Protein AF-A0A409VWB7-F1 (afdb_monomer)

Mean predicted aligned error: 15.98 Å

Structure (mmCIF, N/CA/C/O backbone):
data_AF-A0A409VWB7-F1
#
_entry.id   AF-A0A409VWB7-F1
#
loop_
_atom_site.group_PDB
_atom_site.id
_atom_site.type_symbol
_atom_site.label_atom_id
_atom_site.label_alt_id
_atom_site.label_comp_id
_atom_site.label_asym_id
_atom_site.label_entity_id
_atom_site.label_seq_id
_atom_site.pdbx_PDB_ins_code
_atom_site.Cartn_x
_atom_site.Cartn_y
_atom_site.Cartn_z
_atom_site.occupancy
_atom_site.B_iso_or_equiv
_atom_site.auth_seq_id
_atom_site.auth_comp_id
_atom_site.auth_asym_id
_atom_site.auth_atom_id
_atom_site.pdbx_PDB_model_num
ATOM 1 N N . LEU A 1 1 ? -17.619 18.982 18.594 1.00 42.88 1 LEU A N 1
ATOM 2 C CA . LEU A 1 1 ? -16.181 19.105 18.941 1.00 42.88 1 LEU A CA 1
ATOM 3 C C . LEU A 1 1 ? -15.445 20.158 18.099 1.00 42.88 1 LEU A C 1
ATOM 5 O O . LEU A 1 1 ? -14.225 20.180 18.104 1.00 42.88 1 LEU A O 1
ATOM 9 N N . ILE A 1 2 ? -16.165 21.092 17.467 1.00 42.34 2 ILE A N 1
ATOM 10 C CA . ILE A 1 2 ? -15.649 22.401 17.050 1.00 42.34 2 ILE A CA 1
ATOM 11 C C . ILE A 1 2 ? -16.772 23.374 17.422 1.00 42.34 2 ILE A C 1
ATOM 13 O O . ILE A 1 2 ? -17.895 23.191 16.963 1.00 42.34 2 ILE A O 1
ATOM 17 N N . GLY A 1 3 ? -16.522 24.262 18.383 1.00 48.25 3 GLY A N 1
ATOM 18 C CA . GLY A 1 3 ? -17.486 25.268 18.835 1.00 48.25 3 GLY A CA 1
ATOM 19 C C . GLY A 1 3 ? -17.348 26.555 18.028 1.00 48.25 3 GLY A C 1
ATOM 20 O O . GLY A 1 3 ? -16.260 26.852 17.533 1.00 48.25 3 GLY A O 1
ATOM 21 N N . ASP A 1 4 ? -18.443 27.305 17.919 1.00 45.34 4 ASP A N 1
ATOM 22 C CA . ASP A 1 4 ? -18.491 28.586 17.216 1.00 45.34 4 ASP A CA 1
ATOM 23 C C . ASP A 1 4 ? -17.515 29.601 17.830 1.00 45.34 4 ASP A C 1
ATOM 25 O O . ASP A 1 4 ? -17.552 29.905 19.027 1.00 45.34 4 ASP A O 1
ATOM 29 N N . LEU A 1 5 ? -16.621 30.126 16.988 1.00 44.53 5 LEU A N 1
ATOM 30 C CA . LEU A 1 5 ? -15.663 31.177 17.323 1.00 44.53 5 LEU A CA 1
ATOM 31 C C . LEU A 1 5 ? -16.412 32.501 17.538 1.00 44.53 5 LEU A C 1
ATOM 33 O O . LEU A 1 5 ? -16.657 33.260 16.606 1.00 44.53 5 LEU A O 1
ATOM 37 N N . SER A 1 6 ? -16.763 32.801 18.786 1.00 55.41 6 SER A N 1
ATOM 38 C CA . SER A 1 6 ? -17.512 33.997 19.200 1.00 55.41 6 SER A CA 1
ATOM 39 C C . SER A 1 6 ? -16.676 35.287 19.264 1.00 55.41 6 SER A C 1
ATOM 41 O O . SER A 1 6 ? -16.900 36.152 20.113 1.00 55.41 6 SER A O 1
ATOM 43 N N . ARG A 1 7 ? -15.719 35.470 18.347 1.00 52.56 7 ARG A N 1
ATOM 44 C CA . ARG A 1 7 ? -15.012 36.750 18.205 1.00 52.56 7 ARG A CA 1
ATOM 45 C C . ARG A 1 7 ? -14.616 36.998 16.746 1.00 52.56 7 ARG A C 1
ATOM 47 O O . ARG A 1 7 ? -13.807 36.230 16.226 1.00 52.56 7 ARG A O 1
ATOM 54 N N . PRO A 1 8 ? -15.129 38.051 16.079 1.00 58.62 8 PRO A N 1
ATOM 55 C CA . PRO A 1 8 ? -14.568 38.468 14.801 1.00 58.62 8 PRO A CA 1
ATOM 56 C C . PRO A 1 8 ? -13.093 38.826 15.018 1.00 58.62 8 PRO A C 1
ATOM 58 O O . PRO A 1 8 ? -12.749 39.553 15.955 1.00 58.62 8 PRO A O 1
ATOM 61 N N . LEU A 1 9 ? -12.216 38.249 14.196 1.00 55.88 9 LEU A N 1
ATOM 62 C CA . LEU A 1 9 ? -10.789 38.556 14.211 1.00 55.88 9 LEU A CA 1
ATOM 63 C C . LEU A 1 9 ? -10.603 40.058 13.950 1.00 55.88 9 LEU A C 1
ATOM 65 O O . LEU A 1 9 ? -11.248 40.627 13.071 1.00 55.88 9 LEU A O 1
ATOM 69 N N . SER A 1 10 ? -9.741 40.695 14.743 1.00 60.44 10 SER A N 1
ATOM 70 C CA . SER A 1 10 ? -9.410 42.115 14.603 1.00 60.44 10 SER A CA 1
ATOM 71 C C . SER A 1 10 ? -8.888 42.399 13.189 1.00 60.44 10 SER A C 1
ATOM 73 O O . SER A 1 10 ? -8.020 41.675 12.704 1.00 60.44 10 SER A O 1
ATOM 75 N N . ALA A 1 11 ? -9.390 43.453 12.539 1.00 64.38 11 ALA A N 1
ATOM 76 C CA . ALA A 1 11 ? -9.053 43.821 11.156 1.00 64.38 11 ALA A CA 1
ATOM 77 C C . ALA A 1 11 ? -7.608 44.331 10.968 1.00 64.38 11 ALA A C 1
ATOM 79 O O . ALA A 1 11 ? -7.218 44.704 9.863 1.00 64.38 11 ALA A O 1
ATOM 80 N N . THR A 1 12 ? -6.800 44.342 12.027 1.00 59.97 12 THR A N 1
ATOM 81 C CA . THR A 1 12 ? -5.436 44.865 12.000 1.00 59.97 12 THR A CA 1
ATOM 82 C C . THR A 1 12 ? -4.452 43.713 12.147 1.00 59.97 12 THR A C 1
ATOM 84 O O . THR A 1 12 ? -4.091 43.312 13.255 1.00 59.97 12 THR A O 1
ATOM 87 N N . LEU A 1 13 ? -4.033 43.156 11.010 1.00 59.31 13 LEU A N 1
ATOM 88 C CA . LEU A 1 13 ? -2.881 42.261 10.958 1.00 59.31 13 LEU A CA 1
ATOM 89 C C . LEU A 1 13 ? -1.628 43.052 11.375 1.00 59.31 13 LEU A C 1
ATOM 91 O O . LEU A 1 13 ? -1.425 44.160 10.871 1.00 59.31 13 LEU A O 1
ATOM 95 N N . PRO A 1 14 ? -0.780 42.523 12.274 1.00 74.06 14 PRO A N 1
ATOM 96 C CA . PRO A 1 14 ? 0.529 43.115 12.509 1.00 74.06 14 PRO A CA 1
ATOM 97 C C . PRO A 1 14 ? 1.339 43.090 11.200 1.00 74.06 14 PRO A C 1
ATOM 99 O O . PRO A 1 14 ? 1.203 42.141 10.421 1.00 74.06 14 PRO A O 1
ATOM 102 N N . PRO A 1 15 ? 2.172 44.112 10.931 1.00 71.69 15 PRO A N 1
ATOM 103 C CA . PRO A 1 15 ? 3.009 44.134 9.740 1.00 71.69 15 PRO A CA 1
ATOM 104 C C . PRO A 1 15 ? 3.912 42.898 9.709 1.00 71.69 15 PRO A C 1
ATOM 106 O O . PRO A 1 15 ? 4.532 42.536 10.712 1.00 71.69 15 PRO A O 1
ATOM 109 N N . SER A 1 16 ? 3.962 42.246 8.547 1.00 63.16 16 SER A N 1
ATOM 110 C CA . SER A 1 16 ? 4.798 41.074 8.305 1.00 63.16 16 SER A CA 1
ATOM 111 C C . SER A 1 16 ? 6.259 41.364 8.668 1.00 63.16 16 SER A C 1
ATOM 113 O O . SER A 1 16 ? 6.770 42.429 8.309 1.00 63.16 16 SER A O 1
ATOM 115 N N . PRO A 1 17 ? 6.964 40.435 9.337 1.00 68.00 17 PRO A N 1
ATOM 116 C CA . PRO A 1 17 ? 8.392 40.589 9.558 1.00 68.00 17 PRO A CA 1
ATOM 117 C C . PRO A 1 17 ? 9.125 40.651 8.204 1.00 68.00 17 PRO A C 1
ATOM 119 O O . PRO A 1 17 ? 8.713 39.981 7.251 1.00 68.00 17 PRO A O 1
ATOM 122 N N . PRO A 1 18 ? 10.204 41.446 8.088 1.00 67.12 18 PRO A N 1
ATOM 123 C CA . PRO A 1 18 ? 10.960 41.549 6.849 1.00 67.12 18 PRO A CA 1
ATOM 124 C C . PRO A 1 18 ? 11.524 40.185 6.440 1.00 67.12 18 PRO A C 1
ATOM 126 O O . PRO A 1 18 ? 11.982 39.401 7.276 1.00 67.12 18 PRO A O 1
ATOM 129 N N . ALA A 1 19 ? 11.496 39.922 5.130 1.00 46.34 19 ALA A N 1
ATOM 130 C CA . ALA A 1 19 ? 12.025 38.714 4.512 1.00 46.34 19 ALA A CA 1
ATOM 131 C C . ALA A 1 19 ? 13.486 38.494 4.936 1.00 46.34 19 ALA A C 1
ATOM 133 O O . ALA A 1 19 ? 14.406 39.173 4.473 1.00 46.34 19 ALA A O 1
ATOM 134 N N . SER A 1 20 ? 13.692 37.545 5.847 1.00 51.78 20 SER A N 1
ATOM 135 C CA . SER A 1 20 ? 15.022 37.158 6.295 1.00 51.78 20 SER A CA 1
ATOM 136 C C . SER A 1 20 ? 15.704 36.388 5.170 1.00 51.78 20 SER A C 1
ATOM 138 O O . SER A 1 20 ? 15.303 35.286 4.802 1.00 51.78 20 SER A O 1
ATOM 140 N N . ARG A 1 21 ? 16.723 37.029 4.596 1.00 48.31 21 ARG A N 1
ATOM 141 C CA . ARG A 1 21 ? 17.622 36.491 3.576 1.00 48.31 21 ARG A CA 1
ATOM 142 C C . ARG A 1 21 ? 18.253 35.188 4.069 1.00 48.31 21 ARG A C 1
ATOM 144 O O . ARG A 1 21 ? 18.980 35.178 5.059 1.00 48.31 21 ARG A O 1
ATOM 151 N N . SER A 1 22 ? 18.025 34.098 3.34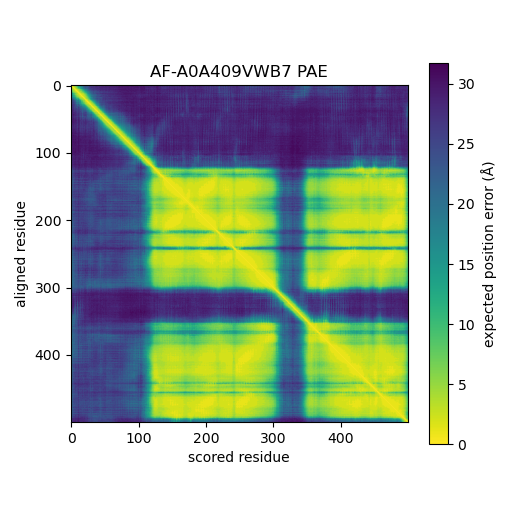8 1.00 43.22 22 SER A N 1
ATOM 152 C CA . SER A 1 22 ? 18.707 32.820 3.544 1.00 43.22 22 SER A CA 1
ATOM 153 C C . SER A 1 22 ? 20.096 32.858 2.902 1.00 43.22 22 SER A C 1
ATOM 155 O O . SER A 1 22 ? 20.325 32.313 1.827 1.00 43.22 22 SER A O 1
ATOM 157 N N . SER A 1 23 ? 21.035 33.518 3.572 1.00 53.53 23 SER A N 1
ATOM 158 C CA . SER A 1 2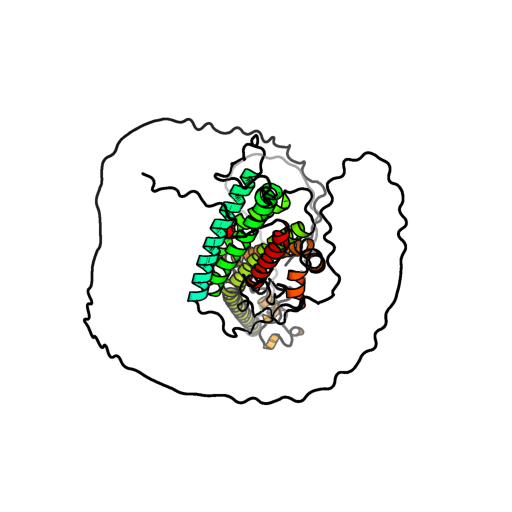3 ? 22.469 33.316 3.362 1.00 53.53 23 SER A CA 1
ATOM 159 C C . SER A 1 23 ? 23.130 33.231 4.733 1.00 53.53 23 SER A C 1
ATOM 161 O O . SER A 1 23 ? 23.634 34.227 5.248 1.00 53.53 23 SER A O 1
ATOM 163 N N . SER A 1 24 ? 23.068 32.047 5.346 1.00 38.28 24 SER A N 1
ATOM 164 C CA . SER A 1 24 ? 23.846 31.736 6.545 1.00 38.28 24 SER A CA 1
ATOM 165 C C . SER A 1 24 ? 24.977 30.771 6.165 1.00 38.28 24 SER A C 1
ATOM 167 O O . SER A 1 24 ? 24.704 29.758 5.512 1.00 38.28 24 SER A O 1
ATOM 169 N N . PRO A 1 25 ? 26.240 31.096 6.491 1.00 51.75 25 PRO A N 1
ATOM 170 C CA . PRO A 1 25 ? 27.410 30.358 6.040 1.00 51.75 25 PRO A CA 1
ATOM 171 C C . PRO A 1 25 ? 27.645 29.089 6.869 1.00 51.75 25 PRO A C 1
ATOM 173 O O . PRO A 1 25 ? 27.463 29.054 8.084 1.00 51.75 25 PRO A O 1
ATOM 176 N N . VAL A 1 26 ? 28.090 28.044 6.176 1.00 46.78 26 VAL A N 1
ATOM 177 C CA . VAL A 1 26 ? 28.513 26.752 6.728 1.00 46.78 26 VAL A CA 1
ATOM 178 C C . VAL A 1 26 ? 29.761 26.931 7.618 1.00 46.78 26 VAL A C 1
ATOM 180 O O . VAL A 1 26 ? 30.714 27.578 7.178 1.00 46.78 26 VAL A O 1
ATOM 183 N N . PRO A 1 27 ? 29.825 26.339 8.828 1.00 50.25 27 PRO A N 1
ATOM 184 C CA . PRO A 1 27 ? 31.048 26.322 9.627 1.00 50.25 27 PRO A CA 1
ATOM 185 C C . PRO A 1 27 ? 32.114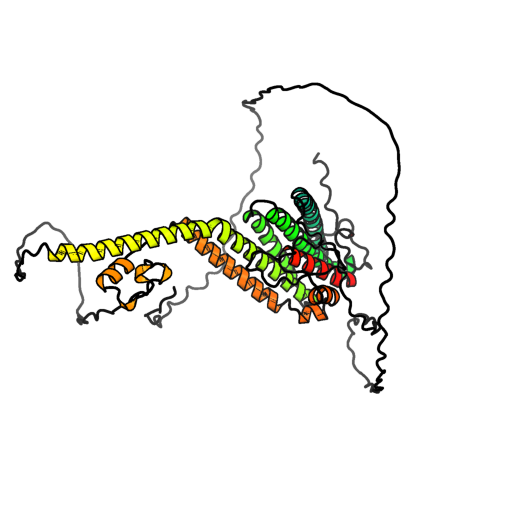 25.395 9.006 1.00 50.25 27 PRO A C 1
ATOM 187 O O . PRO A 1 27 ? 31.790 24.282 8.581 1.00 50.25 27 PRO A O 1
ATOM 190 N N . PRO A 1 28 ? 33.399 25.792 8.976 1.00 47.19 28 PRO A N 1
ATOM 191 C CA . PRO A 1 28 ? 34.462 24.993 8.380 1.00 47.19 28 PRO A CA 1
ATOM 192 C C . PRO A 1 28 ? 34.937 23.900 9.349 1.00 47.19 28 PRO A C 1
ATOM 194 O O . PRO A 1 28 ? 35.572 24.187 10.362 1.00 47.19 28 PRO A O 1
ATOM 197 N N . ILE A 1 29 ? 34.707 22.630 9.012 1.00 46.12 29 ILE A N 1
ATOM 198 C CA . ILE A 1 29 ? 35.334 21.498 9.710 1.00 46.12 29 ILE A CA 1
ATOM 199 C C . ILE A 1 29 ? 36.701 21.241 9.067 1.00 46.12 29 ILE A C 1
ATOM 201 O O . ILE A 1 29 ? 36.823 20.610 8.015 1.00 46.12 29 ILE A O 1
ATOM 205 N N . LYS A 1 30 ? 37.747 21.787 9.698 1.00 53.97 30 LYS A N 1
ATOM 206 C CA . LYS A 1 30 ? 39.148 21.493 9.383 1.00 53.97 30 LYS A CA 1
ATOM 207 C C . LYS A 1 30 ? 39.521 20.099 9.893 1.00 53.97 30 LYS A C 1
ATOM 209 O O . LYS A 1 30 ? 39.340 19.779 11.063 1.00 53.97 30 LYS A O 1
ATOM 214 N N . ARG A 1 31 ? 40.110 19.315 8.990 1.00 48.69 31 ARG A N 1
ATOM 215 C CA . ARG A 1 31 ? 40.858 18.081 9.258 1.00 48.69 31 ARG A CA 1
ATOM 216 C C . ARG A 1 31 ? 42.035 18.377 10.194 1.00 48.69 31 ARG A C 1
ATOM 218 O O . ARG A 1 31 ? 42.751 19.354 9.969 1.00 48.69 31 ARG A O 1
ATOM 225 N N . LYS A 1 32 ? 42.303 17.485 11.148 1.00 44.94 32 LYS A N 1
ATOM 226 C CA . LYS A 1 32 ? 43.650 17.284 11.692 1.00 44.94 32 LYS A CA 1
ATOM 227 C C . LYS A 1 32 ? 43.930 15.784 11.768 1.00 44.94 32 LYS A C 1
ATOM 229 O O . LYS A 1 32 ? 43.101 15.028 12.263 1.00 44.94 32 LYS A O 1
ATOM 234 N N . LEU A 1 33 ? 45.053 15.414 11.161 1.00 45.78 33 LEU A N 1
ATOM 235 C CA . LEU A 1 33 ? 45.653 14.087 11.118 1.00 45.78 33 LEU A CA 1
ATOM 236 C C . LEU A 1 33 ? 46.139 13.621 12.502 1.00 45.78 33 LEU A C 1
ATOM 238 O O . LEU A 1 33 ? 46.451 14.447 13.359 1.00 45.78 33 LEU A O 1
ATOM 242 N N . ASP A 1 34 ? 46.265 12.294 12.579 1.00 38.66 34 ASP A N 1
ATOM 243 C CA . ASP A 1 34 ? 47.184 11.449 13.352 1.00 38.66 34 ASP A CA 1
ATOM 244 C C . ASP A 1 34 ? 47.203 11.521 14.882 1.00 38.66 34 ASP A C 1
ATOM 246 O O . ASP A 1 34 ? 47.664 12.485 15.490 1.00 38.66 34 ASP A O 1
ATOM 250 N N . SER A 1 35 ? 46.877 10.382 15.504 1.00 36.56 35 SER A N 1
ATOM 251 C CA . SER A 1 35 ? 47.819 9.705 16.404 1.00 36.56 35 SER A CA 1
ATOM 252 C C . SER A 1 35 ? 47.459 8.229 16.585 1.00 36.56 35 SER A C 1
ATOM 254 O O . SER A 1 35 ? 46.381 7.869 17.051 1.00 36.56 35 SER A O 1
ATOM 256 N N . VAL A 1 36 ? 48.418 7.399 16.184 1.00 45.44 36 VAL A N 1
ATOM 257 C CA . VAL A 1 36 ? 48.627 5.995 16.549 1.00 45.44 36 VAL A CA 1
ATOM 258 C C . VAL A 1 36 ? 48.648 5.854 18.072 1.00 45.44 36 VAL A C 1
ATOM 260 O O . VAL A 1 36 ? 49.357 6.632 18.705 1.00 45.44 36 VAL A O 1
ATOM 263 N N . SER A 1 37 ? 47.932 4.870 18.635 1.00 37.38 37 SER A N 1
ATOM 264 C CA . SER A 1 37 ? 48.297 4.099 19.847 1.00 37.38 37 SER A CA 1
ATOM 265 C C . SER A 1 37 ? 47.221 3.046 20.176 1.00 37.38 37 SER A C 1
ATOM 267 O O . SER A 1 37 ? 46.175 3.367 20.730 1.00 37.38 37 SER A O 1
ATOM 269 N N . ASP A 1 38 ? 47.507 1.795 19.823 1.00 38.66 38 ASP A N 1
ATOM 270 C CA . ASP A 1 38 ? 47.114 0.568 20.548 1.00 38.66 38 ASP A CA 1
ATOM 271 C C . ASP A 1 38 ? 48.332 0.263 21.463 1.00 38.66 38 ASP A C 1
ATOM 273 O O . ASP A 1 38 ? 49.443 0.545 20.992 1.00 38.66 38 ASP A O 1
ATOM 277 N N . PRO A 1 39 ? 48.240 -0.223 22.725 1.00 54.28 39 PRO A N 1
ATOM 278 C CA . PRO A 1 39 ? 47.383 -1.327 23.174 1.00 54.28 39 PRO A CA 1
ATOM 279 C C . PRO A 1 39 ? 46.718 -1.135 24.559 1.00 54.28 39 PRO A C 1
ATOM 281 O O . PRO A 1 39 ? 47.219 -0.407 25.405 1.00 54.28 39 PRO A O 1
ATOM 284 N N . ASP A 1 40 ? 45.609 -1.835 24.824 1.00 34.59 40 ASP A N 1
ATOM 285 C CA . ASP A 1 40 ? 45.525 -2.755 25.978 1.00 34.59 40 ASP A CA 1
ATOM 286 C C . ASP A 1 40 ? 44.148 -3.423 26.107 1.00 34.59 40 ASP A C 1
ATOM 288 O O . ASP A 1 40 ? 43.112 -2.815 26.387 1.00 34.59 40 ASP A O 1
ATOM 292 N N . ALA A 1 41 ? 44.165 -4.745 25.941 1.00 46.94 41 ALA A N 1
ATOM 293 C CA . ALA A 1 41 ? 43.029 -5.631 26.113 1.00 46.94 41 ALA A CA 1
ATOM 294 C C . ALA A 1 41 ? 42.827 -5.980 27.598 1.00 46.94 41 ALA A C 1
ATOM 296 O O . ALA A 1 41 ? 43.533 -6.821 28.161 1.00 46.94 41 ALA A O 1
ATOM 297 N N . VAL A 1 42 ? 41.787 -5.415 28.220 1.00 45.59 42 VAL A N 1
ATOM 298 C CA . VAL A 1 42 ? 41.323 -5.815 29.559 1.00 45.59 42 VAL A CA 1
ATOM 299 C C . VAL A 1 42 ? 40.021 -6.622 29.475 1.00 45.59 42 VAL A C 1
ATOM 301 O O . VAL A 1 42 ? 38.913 -6.110 29.407 1.00 45.59 42 VAL A O 1
ATOM 304 N N . LYS A 1 43 ? 40.230 -7.941 29.465 1.00 49.31 43 LYS A N 1
ATOM 305 C CA . LYS A 1 43 ? 39.530 -9.033 30.171 1.00 49.31 43 LYS A CA 1
ATOM 306 C C . LYS A 1 43 ? 38.139 -8.781 30.817 1.00 49.31 43 LYS A C 1
ATOM 308 O O . LYS A 1 43 ? 38.059 -8.108 31.840 1.00 49.31 43 LYS A O 1
ATOM 313 N N . ARG A 1 44 ? 37.166 -9.620 30.388 1.00 47.09 44 ARG A N 1
ATOM 314 C CA . ARG A 1 44 ? 36.192 -10.488 31.142 1.00 47.09 44 ARG A CA 1
ATOM 315 C C . ARG A 1 44 ? 34.715 -10.312 30.709 1.00 47.09 44 ARG A C 1
ATOM 317 O O . ARG A 1 44 ? 34.349 -9.212 30.326 1.00 47.09 44 ARG A O 1
ATOM 324 N N . PRO A 1 45 ? 33.822 -11.309 30.921 1.00 49.34 45 PRO A N 1
ATOM 325 C CA . PRO A 1 45 ? 34.017 -12.762 30.936 1.00 49.34 45 PRO A CA 1
ATOM 326 C C . PRO A 1 45 ? 32.998 -13.536 30.064 1.00 49.34 45 PRO A C 1
ATOM 328 O O . PRO A 1 45 ? 31.876 -13.114 29.808 1.00 49.34 45 PRO A O 1
ATOM 331 N N . ARG A 1 46 ? 33.427 -14.737 29.671 1.00 44.59 46 ARG A N 1
ATOM 332 C CA . ARG A 1 46 ? 32.662 -15.816 29.033 1.00 44.59 46 ARG A CA 1
ATOM 333 C C . ARG A 1 46 ? 31.856 -16.560 30.108 1.00 44.59 46 ARG A C 1
ATOM 335 O O . ARG A 1 46 ? 32.454 -16.975 31.098 1.00 44.59 46 ARG A O 1
ATOM 342 N N . THR A 1 47 ? 30.569 -16.812 29.890 1.00 39.50 47 THR A N 1
ATOM 343 C CA . THR A 1 47 ? 29.812 -17.847 30.614 1.00 39.50 47 THR A CA 1
ATOM 344 C C . THR A 1 47 ? 29.321 -18.895 29.616 1.00 39.50 47 THR A C 1
ATOM 346 O O . THR A 1 47 ? 28.443 -18.643 28.800 1.00 39.50 47 THR A O 1
ATOM 349 N N . ASN A 1 48 ? 29.937 -20.077 29.684 1.00 34.97 48 ASN A N 1
ATOM 350 C CA . ASN A 1 48 ? 29.394 -21.337 29.180 1.00 34.97 48 ASN A CA 1
ATOM 351 C C . ASN A 1 48 ? 28.939 -22.163 30.389 1.00 34.97 48 ASN A C 1
ATOM 353 O O . ASN A 1 48 ? 29.676 -22.253 31.368 1.00 34.97 48 ASN A O 1
ATOM 357 N N . SER A 1 49 ? 27.782 -22.810 30.279 1.00 36.00 49 SER A N 1
ATOM 358 C CA . SER A 1 49 ? 27.404 -24.070 30.950 1.00 36.00 49 SER A CA 1
ATOM 359 C C . SER A 1 49 ? 26.208 -24.615 30.151 1.00 36.00 49 SER A C 1
ATOM 361 O O . SER A 1 49 ? 25.160 -23.982 30.148 1.00 36.00 49 SER A O 1
ATOM 363 N N . THR A 1 50 ? 26.369 -25.509 29.169 1.00 35.72 50 THR A N 1
ATOM 364 C CA . THR A 1 50 ? 26.406 -26.988 29.265 1.00 35.72 50 THR A CA 1
ATOM 365 C C . THR A 1 50 ? 25.470 -27.588 30.313 1.00 35.72 50 THR A C 1
ATOM 367 O O . THR A 1 50 ? 25.775 -27.557 31.502 1.00 35.72 50 THR A O 1
ATOM 370 N N . ALA A 1 51 ? 24.396 -28.217 29.836 1.00 40.91 51 ALA A N 1
ATOM 371 C CA . ALA A 1 51 ? 23.823 -29.410 30.442 1.00 40.91 51 ALA A CA 1
ATOM 372 C C . ALA A 1 51 ? 23.373 -30.357 29.320 1.00 40.91 51 ALA A C 1
ATOM 374 O O . ALA A 1 51 ? 22.605 -29.985 28.431 1.00 40.91 51 ALA A O 1
ATOM 375 N N . ASP A 1 52 ? 23.949 -31.550 29.370 1.00 34.84 52 ASP A N 1
ATOM 376 C CA . ASP A 1 52 ? 23.748 -32.699 28.506 1.00 34.84 52 ASP A CA 1
ATOM 377 C C . ASP A 1 52 ? 22.323 -33.257 28.581 1.00 34.84 52 ASP A C 1
ATOM 379 O O . ASP A 1 52 ? 21.771 -33.430 29.665 1.00 34.84 52 ASP A O 1
ATOM 383 N N . HIS A 1 53 ? 21.782 -33.681 27.439 1.00 33.09 53 HIS A N 1
ATOM 384 C CA . HIS A 1 53 ? 20.966 -34.892 27.408 1.00 33.09 53 HIS A CA 1
ATOM 385 C C . HIS A 1 53 ? 21.127 -35.606 26.066 1.00 33.09 53 HIS A C 1
ATOM 387 O O . HIS A 1 53 ? 20.455 -35.326 25.076 1.00 33.09 53 HIS A O 1
ATOM 393 N N . ALA A 1 54 ? 22.053 -36.562 26.063 1.00 32.88 54 ALA A N 1
ATOM 394 C CA . ALA A 1 54 ? 22.073 -37.658 25.117 1.00 32.88 54 ALA A CA 1
ATOM 395 C C . ALA A 1 54 ? 20.990 -38.674 25.512 1.00 32.88 54 ALA A C 1
ATOM 397 O O . ALA A 1 54 ? 21.006 -39.192 26.627 1.00 32.88 54 ALA A O 1
ATOM 398 N N . TYR A 1 55 ? 20.094 -38.992 24.578 1.00 39.69 55 TYR A N 1
ATOM 399 C CA . TYR A 1 55 ? 19.443 -40.296 24.525 1.00 39.69 55 TYR A CA 1
ATOM 400 C C . TYR A 1 55 ? 19.712 -40.934 23.167 1.00 39.69 55 TYR A C 1
ATOM 402 O O . TYR A 1 55 ? 19.508 -40.362 22.097 1.00 39.69 55 TYR A O 1
ATOM 410 N N . THR A 1 56 ? 20.239 -42.139 23.268 1.00 36.41 56 THR A N 1
ATOM 411 C CA . THR A 1 56 ? 20.664 -43.057 22.228 1.00 36.41 56 THR A CA 1
ATOM 412 C C . THR A 1 56 ? 19.474 -43.823 21.637 1.00 36.41 56 THR A C 1
ATOM 414 O O . THR A 1 56 ? 18.647 -44.345 22.370 1.00 36.41 56 THR A O 1
ATOM 417 N N . ARG A 1 57 ? 19.505 -43.972 20.305 1.00 34.16 57 ARG A N 1
ATOM 418 C CA . ARG A 1 57 ? 19.146 -45.158 19.489 1.00 34.16 57 ARG A CA 1
ATOM 419 C C . ARG A 1 57 ? 17.790 -45.870 19.671 1.00 34.16 57 ARG A C 1
ATOM 421 O O . ARG A 1 57 ? 17.583 -46.616 20.616 1.00 34.16 57 ARG A O 1
ATOM 428 N N . SER A 1 58 ? 17.043 -45.922 18.565 1.00 31.69 58 SER A N 1
ATOM 429 C CA . SER A 1 58 ? 16.715 -47.159 17.808 1.00 31.69 58 SER A CA 1
ATOM 430 C C . SER A 1 58 ? 16.196 -46.729 16.420 1.00 31.69 58 SER A C 1
ATOM 432 O O . SER A 1 58 ? 15.312 -45.893 16.327 1.00 31.69 58 SER A O 1
ATOM 434 N N . ASN A 1 59 ? 16.888 -46.972 15.301 1.00 35.09 59 ASN A N 1
ATOM 435 C CA . ASN A 1 59 ? 16.979 -48.206 14.509 1.00 35.09 59 ASN A CA 1
ATOM 436 C C . ASN A 1 59 ? 15.690 -49.044 14.442 1.00 35.09 59 ASN A C 1
ATOM 438 O O . ASN A 1 59 ? 15.471 -49.910 15.279 1.00 35.09 59 ASN A O 1
ATOM 442 N N . SER A 1 60 ? 14.920 -48.871 13.365 1.00 32.88 60 SER A N 1
ATOM 443 C CA . SER A 1 60 ? 14.277 -49.995 12.677 1.00 32.88 60 SER A CA 1
ATOM 444 C C . SER A 1 60 ? 14.110 -49.683 11.187 1.00 32.88 60 SER A C 1
ATOM 446 O O . SER A 1 60 ? 13.331 -48.840 10.758 1.00 32.88 60 SER A O 1
ATOM 448 N N . SER A 1 61 ? 14.921 -50.370 10.394 1.00 39.34 61 SER A N 1
ATOM 449 C CA . SER A 1 61 ? 14.714 -50.620 8.976 1.00 39.34 61 SER A CA 1
ATOM 450 C C . SER A 1 61 ? 13.734 -51.783 8.824 1.00 39.34 61 SER A C 1
ATOM 452 O O . SER A 1 61 ? 13.992 -52.858 9.363 1.00 39.34 61 SER A O 1
ATOM 454 N N . SER A 1 62 ? 12.673 -51.618 8.039 1.00 40.66 62 SER A N 1
ATOM 455 C CA . SER A 1 62 ? 12.077 -52.742 7.314 1.00 40.66 62 SER A CA 1
ATOM 456 C C . SER A 1 62 ? 11.526 -52.268 5.974 1.00 40.66 62 SER A C 1
ATOM 458 O O . SER A 1 62 ? 10.795 -51.288 5.862 1.00 40.66 62 SER A O 1
ATOM 460 N N . SER A 1 63 ? 12.027 -52.948 4.955 1.00 41.59 63 SER A N 1
ATOM 461 C CA . SER A 1 63 ? 11.647 -52.944 3.555 1.00 41.59 63 SER A CA 1
ATOM 462 C C . SER A 1 63 ? 10.382 -53.783 3.332 1.00 41.59 63 SER A C 1
ATOM 464 O O . SER A 1 63 ? 9.910 -54.449 4.252 1.00 41.59 63 SER A O 1
ATOM 466 N N . SER A 1 64 ? 9.939 -53.816 2.067 1.00 35.22 64 SER A N 1
ATOM 467 C CA . SER A 1 64 ? 8.837 -54.600 1.471 1.00 35.22 64 SER A CA 1
ATOM 468 C C . SER A 1 64 ? 7.460 -53.924 1.541 1.00 35.22 64 SER A C 1
ATOM 470 O O . SER A 1 64 ? 7.116 -53.328 2.550 1.00 35.22 64 SER A O 1
ATOM 472 N N . SER A 1 65 ? 6.571 -53.975 0.552 1.00 34.00 65 SER A N 1
ATOM 473 C CA . SER A 1 65 ? 6.577 -54.212 -0.903 1.00 34.00 65 SER A CA 1
ATOM 474 C C . SER A 1 65 ? 5.095 -54.305 -1.283 1.00 34.00 65 SER A C 1
ATOM 476 O O . SER A 1 65 ? 4.354 -54.889 -0.496 1.00 34.00 65 SER A O 1
ATOM 478 N N . SER A 1 66 ? 4.727 -53.895 -2.511 1.00 34.12 66 SER A N 1
ATOM 479 C CA . SER A 1 66 ? 3.529 -54.347 -3.270 1.00 34.12 66 SER A CA 1
ATOM 480 C C . SER A 1 66 ? 2.150 -54.071 -2.618 1.00 34.12 66 SER A C 1
ATOM 482 O O . SER A 1 66 ? 1.996 -54.086 -1.413 1.00 34.12 66 SER A O 1
ATOM 484 N N . SER A 1 67 ? 1.033 -53.814 -3.287 1.00 33.06 67 SER A N 1
ATOM 485 C CA . SER A 1 67 ? 0.608 -53.789 -4.684 1.00 33.06 67 SER A CA 1
ATOM 486 C C . SER A 1 67 ? -0.865 -53.341 -4.674 1.00 33.06 67 SER A C 1
ATOM 488 O O . SER A 1 67 ? -1.556 -53.552 -3.683 1.00 33.06 67 SER A O 1
ATOM 490 N N . SER A 1 68 ? -1.334 -52.816 -5.814 1.00 32.88 68 SER A N 1
ATOM 491 C CA . SER A 1 68 ? -2.709 -52.933 -6.347 1.00 32.88 68 SER A CA 1
ATOM 492 C C . SER A 1 68 ? -3.898 -52.475 -5.482 1.00 32.88 68 SER A C 1
ATOM 494 O O . SER A 1 68 ? -4.229 -53.109 -4.493 1.00 32.88 68 SER A O 1
ATOM 496 N N . SER A 1 69 ? -4.702 -51.529 -5.978 1.00 33.78 69 SER A N 1
ATOM 497 C CA . SER A 1 69 ? -5.815 -51.854 -6.892 1.00 33.78 69 SER A CA 1
ATOM 498 C C . SER A 1 69 ? -6.759 -50.666 -7.112 1.00 33.78 69 SER A C 1
ATOM 500 O O . SER A 1 69 ? -7.122 -49.965 -6.176 1.00 33.78 69 SER A O 1
ATOM 502 N N . HIS A 1 70 ? -7.147 -50.502 -8.378 1.00 36.84 70 HIS A N 1
ATOM 503 C CA . HIS A 1 70 ? -8.435 -50.033 -8.892 1.00 36.84 70 HIS A CA 1
ATOM 504 C C . HIS A 1 70 ? -9.419 -49.310 -7.956 1.00 36.84 70 HIS A C 1
ATOM 506 O O . HIS A 1 70 ? -10.028 -49.924 -7.088 1.00 36.84 70 HIS A O 1
ATOM 512 N N . GLN A 1 71 ? -9.803 -48.097 -8.363 1.00 36.84 71 GLN A N 1
ATOM 513 C CA . GLN A 1 71 ? -11.227 -47.805 -8.538 1.00 36.84 71 GLN A CA 1
ATOM 514 C C . GLN A 1 71 ? -11.443 -46.915 -9.768 1.00 36.84 71 GLN A C 1
ATOM 516 O O . GLN A 1 71 ? -11.136 -45.727 -9.781 1.00 36.84 71 GLN A O 1
ATOM 521 N N . GLN A 1 72 ? -11.946 -47.551 -10.828 1.00 37.03 72 GLN A N 1
ATOM 522 C CA . GLN A 1 72 ? -12.675 -46.900 -11.909 1.00 37.03 72 GLN A CA 1
ATOM 523 C C . GLN A 1 72 ? -13.955 -46.308 -11.313 1.00 37.03 72 GLN A C 1
ATOM 525 O O . GLN A 1 72 ? -14.734 -47.040 -10.704 1.00 37.03 72 GLN A O 1
ATOM 530 N N . GLN A 1 73 ? -14.191 -45.012 -11.512 1.00 38.16 73 GLN A N 1
ATOM 531 C CA . GLN A 1 73 ? -15.529 -44.449 -11.382 1.00 38.16 73 GLN A CA 1
ATOM 532 C C . GLN A 1 73 ? -16.092 -44.137 -12.762 1.00 38.16 73 GLN A C 1
ATOM 534 O O . GLN A 1 73 ? -15.460 -43.530 -13.623 1.00 38.16 73 GLN A O 1
ATOM 539 N N . SER A 1 74 ? -17.287 -44.674 -12.932 1.00 38.81 74 SER A N 1
ATOM 540 C CA . SER A 1 74 ? -18.100 -44.802 -14.119 1.00 38.81 74 SER A CA 1
ATOM 541 C C . SER A 1 74 ? -18.620 -43.468 -14.641 1.00 38.81 74 SER A C 1
ATOM 543 O O . SER A 1 74 ? -19.099 -42.615 -13.897 1.00 38.81 74 SER A O 1
ATOM 545 N N . HIS A 1 75 ? -18.589 -43.366 -15.965 1.00 38.62 75 HIS A N 1
ATOM 546 C CA . HIS A 1 75 ? -19.267 -42.367 -16.772 1.00 38.62 75 HIS A CA 1
ATOM 547 C C . HIS A 1 75 ? -20.784 -42.363 -16.513 1.00 38.62 75 HIS A C 1
ATOM 549 O O . HIS A 1 75 ? -21.437 -43.400 -16.618 1.00 38.62 75 HIS A O 1
ATOM 555 N N . GLN A 1 76 ? -21.351 -41.184 -16.252 1.00 44.59 76 GLN A N 1
ATOM 556 C CA . GLN A 1 76 ? -22.765 -40.889 -16.492 1.00 44.59 76 GLN A CA 1
ATOM 557 C C . GLN A 1 76 ? -22.864 -39.906 -17.670 1.00 44.59 76 GLN A C 1
ATOM 559 O O . GLN A 1 76 ? -22.177 -38.882 -17.646 1.00 44.59 76 GLN A O 1
ATOM 564 N N . PRO A 1 77 ? -23.693 -40.171 -18.694 1.00 50.38 77 PRO A N 1
ATOM 565 C CA . PRO A 1 77 ? -23.991 -39.190 -19.725 1.00 50.38 77 PRO A CA 1
ATOM 566 C C . PRO A 1 77 ? -25.130 -38.270 -19.261 1.00 50.38 77 PRO A C 1
ATOM 568 O O . PRO A 1 77 ? -26.211 -38.731 -18.896 1.00 50.38 77 PRO A O 1
ATOM 571 N N . ALA A 1 78 ? -24.883 -36.961 -19.283 1.00 45.62 78 ALA A N 1
ATOM 572 C CA . ALA A 1 78 ? -25.910 -35.938 -19.104 1.00 45.62 78 ALA A CA 1
ATOM 573 C C . ALA A 1 78 ? -26.672 -35.692 -20.427 1.00 45.62 78 ALA A C 1
ATOM 575 O O . ALA A 1 78 ? -26.078 -35.818 -21.503 1.00 45.62 78 ALA A O 1
ATOM 576 N N . PRO A 1 79 ? -27.969 -35.338 -20.370 1.00 53.03 79 PRO A N 1
ATOM 577 C CA . PRO A 1 79 ? -28.815 -35.181 -21.546 1.00 53.03 79 PRO A CA 1
ATOM 578 C C . PRO A 1 79 ? -28.550 -33.863 -22.287 1.00 53.03 79 PRO A C 1
ATOM 580 O O . PRO A 1 79 ? -28.377 -32.797 -21.698 1.00 53.03 79 PRO A O 1
ATOM 583 N N . SER A 1 80 ? -28.559 -33.963 -23.611 1.00 43.44 80 SER A N 1
ATOM 584 C CA . 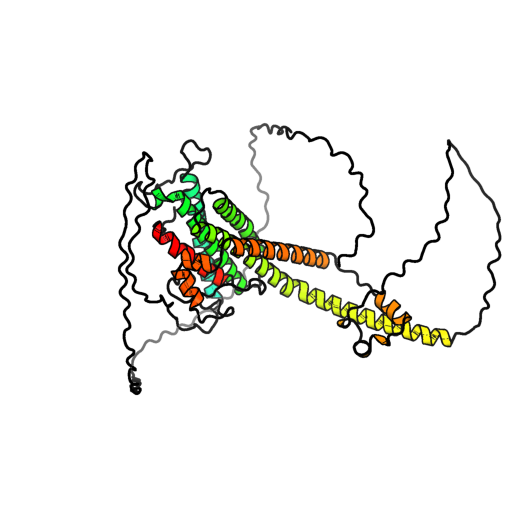SER A 1 80 ? -28.457 -32.887 -24.591 1.00 43.44 80 SER A CA 1
ATOM 585 C C . SER A 1 80 ? -29.657 -31.932 -24.521 1.00 43.44 80 SER A C 1
ATOM 587 O O . SER A 1 80 ? -30.803 -32.335 -24.708 1.00 43.44 80 SER A O 1
ATOM 589 N N . ILE A 1 81 ? -29.383 -30.642 -24.307 1.00 49.41 81 ILE A N 1
ATOM 590 C CA . ILE A 1 81 ? -30.354 -29.545 -24.445 1.00 49.41 81 ILE A CA 1
ATOM 591 C C . ILE A 1 81 ? -30.259 -28.989 -25.881 1.00 49.41 81 ILE A C 1
ATOM 593 O O . ILE A 1 81 ? -29.146 -28.764 -26.364 1.00 49.41 81 ILE A O 1
ATOM 597 N N . PRO A 1 82 ? -31.385 -28.762 -26.584 1.00 53.94 82 PRO A N 1
ATOM 598 C CA . PRO A 1 82 ? -31.381 -28.336 -27.981 1.00 53.94 82 PRO A CA 1
ATOM 599 C C . PRO A 1 82 ? -30.948 -26.873 -28.172 1.00 53.94 82 PRO A C 1
ATOM 601 O O . PRO A 1 82 ? -31.417 -25.960 -27.491 1.00 53.94 82 PRO A O 1
ATOM 604 N N . GLN A 1 83 ? -30.074 -26.667 -29.164 1.00 40.03 83 GLN A N 1
ATOM 605 C CA . GLN A 1 83 ? -29.656 -25.369 -29.696 1.00 40.03 83 GLN A CA 1
ATOM 606 C C . GLN A 1 83 ? -30.855 -24.564 -30.210 1.00 40.03 83 GLN A C 1
ATOM 608 O O . GLN A 1 83 ? -31.552 -24.974 -31.138 1.00 40.03 83 GLN A O 1
ATOM 613 N N . ARG A 1 84 ? -31.044 -23.363 -29.657 1.00 39.09 84 ARG A N 1
ATOM 614 C CA . ARG A 1 84 ? -31.941 -22.345 -30.204 1.00 39.09 84 ARG A CA 1
ATOM 615 C C . ARG A 1 84 ? -31.154 -21.501 -31.208 1.00 39.09 84 ARG A C 1
ATOM 617 O O . ARG A 1 84 ? -30.264 -20.749 -30.824 1.00 39.09 84 ARG A O 1
ATOM 624 N N . GLN A 1 85 ? -31.471 -21.661 -32.489 1.00 40.34 85 GLN A N 1
ATOM 625 C CA . GLN A 1 85 ? -30.985 -20.809 -33.573 1.00 40.34 85 GLN A CA 1
ATOM 626 C C . GLN A 1 85 ? -31.442 -19.359 -33.337 1.00 40.34 85 GLN A C 1
ATOM 628 O O . GLN A 1 85 ? -32.629 -19.111 -33.116 1.00 40.34 85 GLN A O 1
ATOM 633 N N . GLN A 1 86 ? -30.509 -18.408 -33.395 1.00 42.16 86 GLN A N 1
ATOM 634 C CA . GLN A 1 86 ? -30.808 -16.984 -33.550 1.00 42.16 86 GLN A CA 1
ATOM 635 C C . GLN A 1 86 ? -30.385 -16.523 -34.954 1.00 42.16 86 GLN A C 1
ATOM 637 O O . GLN A 1 86 ? -29.321 -16.930 -35.425 1.00 42.16 86 GLN A O 1
ATOM 642 N N . PRO A 1 87 ? -31.203 -15.695 -35.628 1.00 45.44 87 PRO A N 1
ATOM 643 C CA . PRO A 1 87 ? -30.933 -15.217 -36.977 1.00 45.44 87 PRO A CA 1
ATOM 644 C C . PRO A 1 87 ? -29.886 -14.096 -36.982 1.00 45.44 87 PRO A C 1
ATOM 646 O O . PRO A 1 87 ? -29.895 -13.208 -36.128 1.00 45.44 87 PRO A O 1
ATOM 649 N N . SER A 1 88 ? -28.999 -14.135 -37.978 1.00 35.03 88 SER A N 1
ATOM 650 C CA . SER A 1 88 ? -28.049 -13.067 -38.264 1.00 35.03 88 SER A CA 1
ATOM 651 C C . SER A 1 88 ? -28.780 -11.852 -38.840 1.00 35.03 88 SER A C 1
ATOM 653 O O . SER A 1 88 ? -29.547 -11.953 -39.795 1.00 35.03 88 SER A O 1
ATOM 655 N N . ILE A 1 89 ? -28.524 -10.681 -38.261 1.00 39.78 89 ILE A N 1
ATOM 656 C CA . ILE A 1 89 ? -28.857 -9.391 -38.863 1.00 39.78 89 ILE A CA 1
ATOM 657 C C . ILE A 1 89 ? -27.522 -8.697 -39.118 1.00 39.78 89 ILE A C 1
ATOM 659 O O . ILE A 1 89 ? -26.853 -8.245 -38.191 1.00 39.78 89 ILE A O 1
ATOM 663 N N . GLN A 1 90 ? -27.111 -8.675 -40.384 1.00 49.16 90 GLN A N 1
ATOM 664 C CA . GLN A 1 90 ? -26.032 -7.825 -40.876 1.00 49.16 90 GLN A CA 1
ATOM 665 C C . GLN A 1 90 ? -26.569 -6.406 -41.094 1.00 49.16 90 GLN A C 1
ATOM 667 O O . GLN A 1 90 ? -27.609 -6.250 -41.734 1.00 49.16 90 GLN A O 1
ATOM 672 N N . PRO A 1 91 ? -25.823 -5.368 -40.691 1.00 50.62 91 PRO A N 1
ATOM 673 C CA . PRO A 1 91 ? -25.879 -4.087 -41.368 1.00 50.62 91 PRO A CA 1
ATOM 674 C C . PRO A 1 91 ? -24.551 -3.804 -42.072 1.00 50.62 91 PRO A C 1
ATOM 676 O O . PRO A 1 91 ? -23.505 -3.590 -41.462 1.00 50.62 91 PRO A O 1
ATOM 679 N N . SER A 1 92 ? -24.633 -3.788 -43.397 1.00 47.75 92 SER A N 1
ATOM 680 C CA . SER A 1 92 ? -23.678 -3.189 -44.317 1.00 47.75 92 SER A CA 1
ATOM 681 C C . SER A 1 92 ? -23.726 -1.665 -44.201 1.00 47.75 92 SER A C 1
ATOM 683 O O . SER A 1 92 ? -24.748 -1.073 -44.546 1.00 47.75 92 SER A O 1
ATOM 685 N N . GLN A 1 93 ? -22.632 -1.021 -43.784 1.00 42.88 93 GLN A N 1
ATOM 686 C CA . GLN A 1 93 ? -22.414 0.403 -44.054 1.00 42.88 93 GLN A CA 1
ATOM 687 C C . GLN A 1 93 ? -20.956 0.670 -44.435 1.00 42.88 93 GLN A C 1
ATOM 689 O O . GLN A 1 93 ? -20.037 0.634 -43.620 1.00 42.88 93 GLN A O 1
ATOM 694 N N . SER A 1 94 ? -20.790 0.928 -45.728 1.00 48.81 94 SER A N 1
ATOM 695 C CA . SER A 1 94 ? -19.644 1.550 -46.373 1.00 48.81 94 SER A CA 1
ATOM 696 C C . SER A 1 94 ? -19.616 3.046 -46.051 1.00 48.81 94 SER A C 1
ATOM 698 O O . SER A 1 94 ? -20.567 3.753 -46.387 1.00 48.81 94 SER A O 1
ATOM 700 N N . VAL A 1 95 ? -18.521 3.544 -45.474 1.00 44.47 95 VAL A N 1
ATOM 701 C CA . VAL A 1 95 ? -18.237 4.986 -45.424 1.00 44.47 95 VAL A CA 1
ATOM 702 C C . VAL A 1 95 ? -16.923 5.244 -46.148 1.00 44.47 95 VAL A C 1
ATOM 704 O O . VAL A 1 95 ? -15.875 4.701 -45.806 1.00 44.47 95 VAL A O 1
ATOM 707 N N . VAL A 1 96 ? -17.048 6.041 -47.204 1.00 43.38 96 VAL A N 1
ATOM 708 C CA . VAL A 1 96 ? -16.016 6.481 -48.141 1.00 43.38 96 VAL A CA 1
ATOM 709 C C . VAL A 1 96 ? -15.086 7.478 -47.446 1.00 43.38 96 VAL A C 1
ATOM 711 O O . VAL A 1 96 ? -15.543 8.468 -46.878 1.00 43.38 96 VAL A O 1
ATOM 714 N N . ALA A 1 97 ? -13.782 7.213 -47.507 1.00 39.75 97 ALA A N 1
ATOM 715 C CA . ALA A 1 97 ? -12.736 8.117 -47.051 1.00 39.75 97 ALA A CA 1
ATOM 716 C C . ALA A 1 97 ? -12.564 9.277 -48.045 1.00 39.75 97 ALA A C 1
ATOM 718 O O . ALA A 1 97 ? -12.394 9.055 -49.244 1.00 39.75 97 ALA A O 1
ATOM 719 N N . ARG A 1 98 ? -12.593 10.512 -47.537 1.00 46.03 98 ARG A N 1
ATOM 720 C CA . ARG A 1 98 ? -12.256 11.732 -48.276 1.00 46.03 98 ARG A CA 1
ATOM 721 C C . ARG A 1 98 ? -10.893 12.202 -47.770 1.00 46.03 98 ARG A C 1
ATOM 723 O O . ARG A 1 98 ? -10.766 12.600 -46.619 1.00 46.03 98 ARG A O 1
ATOM 730 N N . SER A 1 99 ? -9.879 12.060 -48.610 1.00 47.38 99 SER A N 1
ATOM 731 C CA . SER A 1 99 ? -8.507 12.515 -48.382 1.00 47.38 99 SER A CA 1
ATOM 732 C C . SER A 1 99 ? -8.366 13.981 -48.793 1.00 47.38 99 SER A C 1
ATOM 734 O O . SER A 1 99 ? -8.625 14.308 -49.951 1.00 47.38 99 SER A O 1
ATOM 736 N N . GLU A 1 100 ? -7.944 14.840 -47.868 1.00 54.69 100 GLU A N 1
ATOM 737 C CA . GLU A 1 100 ? -7.445 16.188 -48.167 1.00 54.69 100 GLU A CA 1
ATOM 738 C C . GLU A 1 100 ? -5.907 16.168 -48.290 1.00 54.69 100 GLU A C 1
ATOM 740 O O . GLU A 1 100 ? -5.256 15.375 -47.600 1.00 54.69 100 GLU A O 1
ATOM 745 N N . PRO A 1 101 ? -5.310 16.987 -49.176 1.00 61.06 101 PRO A N 1
ATOM 746 C CA . PRO A 1 101 ? -3.863 17.090 -49.321 1.00 61.06 101 PRO A CA 1
ATOM 747 C C . PRO A 1 101 ? -3.272 17.981 -48.218 1.00 61.06 101 PRO A C 1
ATOM 749 O O . PRO A 1 101 ? -3.756 19.081 -47.970 1.00 61.06 101 PRO A O 1
ATOM 752 N N . CYS A 1 102 ? -2.221 17.487 -47.565 1.00 41.44 102 CYS A N 1
ATOM 753 C CA . CYS A 1 102 ? -1.484 18.181 -46.512 1.00 41.44 102 CYS A CA 1
ATOM 754 C C . CYS A 1 102 ? -0.201 18.786 -47.105 1.00 41.44 102 CYS A C 1
ATOM 756 O O . CYS A 1 102 ? 0.622 18.051 -47.655 1.00 41.44 102 CYS A O 1
ATOM 758 N N . GLU A 1 103 ? -0.042 20.101 -46.983 1.00 64.31 103 GLU A N 1
ATOM 759 C CA . GLU A 1 103 ? 1.165 20.867 -47.297 1.00 64.31 103 GLU A CA 1
ATOM 760 C C . GLU A 1 103 ? 1.561 21.602 -46.008 1.00 64.31 103 GLU A C 1
ATOM 762 O O . GLU A 1 103 ? 0.800 22.450 -45.554 1.00 64.31 103 GLU A O 1
ATOM 767 N N . ASP A 1 104 ? 2.648 21.167 -45.356 1.00 58.28 104 ASP A N 1
ATOM 768 C CA . ASP A 1 104 ? 3.774 22.002 -44.887 1.00 58.28 104 ASP A CA 1
ATOM 769 C C . ASP A 1 104 ? 4.658 21.249 -43.852 1.00 58.28 104 ASP A C 1
ATOM 771 O O . ASP A 1 104 ? 4.232 20.868 -42.762 1.00 58.28 104 ASP A O 1
ATOM 775 N N . GLY A 1 105 ? 5.904 20.979 -44.244 1.00 62.50 105 GLY A N 1
ATOM 776 C CA . GLY A 1 105 ? 7.109 21.353 -43.491 1.00 62.50 105 GLY A CA 1
ATOM 777 C C . GLY A 1 105 ? 7.485 20.823 -42.099 1.00 62.50 105 GLY A C 1
ATOM 778 O O . GLY A 1 105 ? 8.624 21.086 -41.716 1.00 62.50 105 GLY A O 1
ATOM 779 N N . GLU A 1 106 ? 6.667 20.098 -41.330 1.00 55.69 106 GLU A N 1
ATOM 780 C CA . GLU A 1 106 ? 7.073 19.681 -39.967 1.00 55.69 106 GLU A CA 1
ATOM 781 C C . GLU A 1 106 ? 7.673 18.261 -39.896 1.00 55.69 106 GLU A C 1
ATOM 783 O O . GLU A 1 106 ? 7.123 17.285 -40.415 1.00 55.69 106 GLU A O 1
ATOM 788 N N . VAL A 1 107 ? 8.832 18.134 -39.230 1.00 52.19 107 VAL A N 1
ATOM 789 C CA . VAL A 1 107 ? 9.513 16.856 -38.959 1.00 52.19 107 VAL A CA 1
ATOM 790 C C . VAL A 1 107 ? 8.623 16.013 -38.046 1.00 52.19 107 VAL A C 1
ATOM 792 O O . VAL A 1 107 ? 8.587 16.190 -36.833 1.00 52.19 107 VAL A O 1
ATOM 795 N N . ARG A 1 108 ? 7.879 15.102 -38.670 1.00 41.44 108 ARG A N 1
ATOM 796 C CA . ARG A 1 108 ? 6.955 14.160 -38.042 1.00 41.44 108 ARG A CA 1
ATOM 797 C C . ARG A 1 108 ? 7.677 13.306 -36.998 1.00 41.44 108 ARG A C 1
ATOM 799 O O . ARG A 1 108 ? 8.468 12.436 -37.360 1.00 41.44 108 ARG A O 1
ATOM 806 N N . GLU A 1 109 ? 7.357 13.508 -35.720 1.00 53.41 109 GLU A N 1
ATOM 807 C CA . GLU A 1 109 ? 7.632 12.515 -34.681 1.00 53.41 109 GLU A CA 1
ATOM 808 C C . GLU A 1 109 ? 6.989 11.186 -35.106 1.00 53.41 109 GLU A C 1
ATOM 810 O O . GLU A 1 109 ? 5.811 11.128 -35.471 1.00 53.41 109 GLU A O 1
ATOM 815 N N . GLU A 1 110 ? 7.805 10.136 -35.159 1.00 42.75 110 GLU A N 1
ATOM 816 C CA . GLU A 1 110 ? 7.457 8.815 -35.676 1.00 42.75 110 GLU A CA 1
ATOM 817 C C . GLU A 1 110 ? 6.204 8.279 -34.950 1.00 42.75 110 GLU A C 1
ATOM 819 O O . GLU A 1 110 ? 6.263 7.989 -33.751 1.00 42.75 110 GLU A O 1
ATOM 824 N N . PRO A 1 111 ? 5.037 8.171 -35.620 1.00 44.06 111 PRO A N 1
ATOM 825 C CA . PRO A 1 111 ? 3.835 7.693 -34.959 1.00 44.06 111 PRO A CA 1
ATOM 826 C C . PRO A 1 111 ? 4.038 6.224 -34.596 1.00 44.06 111 PRO A C 1
ATOM 828 O O . PRO A 1 111 ? 4.378 5.407 -35.454 1.00 44.06 111 PRO A O 1
ATOM 831 N N . ALA A 1 112 ? 3.806 5.885 -33.325 1.00 49.62 112 ALA A N 1
ATOM 832 C CA . ALA A 1 112 ? 3.815 4.507 -32.857 1.00 49.62 112 ALA A CA 1
ATOM 833 C C . ALA A 1 112 ? 2.988 3.631 -33.811 1.00 49.62 112 ALA A C 1
ATOM 835 O O . ALA A 1 112 ? 1.826 3.933 -34.092 1.00 49.62 112 ALA A O 1
ATOM 836 N N . VAL A 1 113 ? 3.612 2.567 -34.324 1.00 48.56 113 VAL A N 1
ATOM 837 C CA . VAL A 1 113 ? 3.008 1.585 -35.228 1.00 48.56 113 VAL A CA 1
ATOM 838 C C . VAL A 1 113 ? 1.663 1.139 -34.649 1.00 48.56 113 VAL A C 1
ATOM 840 O O . VAL A 1 113 ? 1.612 0.374 -33.685 1.00 48.56 113 VAL A O 1
ATOM 843 N N . GLN A 1 114 ? 0.560 1.628 -35.221 1.00 44.69 114 GLN A N 1
ATOM 844 C CA . GLN A 1 114 ? -0.778 1.152 -34.889 1.00 44.69 114 GLN A CA 1
ATOM 845 C C . GLN A 1 114 ? -0.934 -0.245 -35.487 1.00 44.69 114 GLN A C 1
ATOM 847 O O . GLN A 1 114 ? -1.331 -0.418 -36.637 1.00 44.69 114 GLN A O 1
ATOM 852 N N . VAL A 1 115 ? -0.572 -1.254 -34.697 1.00 54.53 115 VAL A N 1
ATOM 853 C CA . VAL A 1 115 ? -0.835 -2.658 -35.005 1.00 54.53 115 VAL A CA 1
ATOM 854 C C . VAL A 1 115 ? -2.352 -2.839 -35.065 1.00 54.53 115 VAL A C 1
ATOM 856 O O . VAL A 1 115 ? -3.044 -2.786 -34.048 1.00 54.53 115 VAL A O 1
ATOM 859 N N . SER A 1 116 ? -2.877 -3.025 -36.272 1.00 42.38 116 SER A N 1
ATOM 860 C CA . SER A 1 116 ? -4.278 -3.328 -36.549 1.00 42.38 116 SER A CA 1
ATOM 861 C C . SER A 1 116 ? -4.646 -4.687 -35.943 1.00 42.38 116 SER A C 1
ATOM 863 O O . SER A 1 116 ? -4.428 -5.739 -36.538 1.00 42.38 116 SER A O 1
ATOM 865 N N . GLN A 1 117 ? -5.193 -4.679 -34.725 1.00 51.06 117 GLN A N 1
ATOM 866 C CA . GLN A 1 117 ? -5.702 -5.894 -34.089 1.00 51.06 117 GLN A CA 1
ATOM 867 C C . GLN A 1 117 ? -7.043 -6.319 -34.721 1.00 51.06 117 GLN A C 1
ATOM 869 O O . GLN A 1 117 ? -7.939 -5.482 -34.885 1.00 51.06 117 GLN A O 1
ATOM 874 N N . PRO A 1 118 ? -7.214 -7.608 -35.073 1.00 49.88 118 PRO A N 1
ATOM 875 C CA . PRO A 1 118 ? -8.459 -8.120 -35.627 1.00 49.88 118 PRO A CA 1
ATOM 876 C C . PRO A 1 118 ? -9.584 -8.008 -34.591 1.00 49.88 118 PRO A C 1
ATOM 878 O O . PRO A 1 118 ? -9.473 -8.495 -33.468 1.00 49.88 118 PRO A O 1
ATOM 881 N N . ARG A 1 119 ? -10.690 -7.367 -34.986 1.00 46.44 119 ARG A N 1
ATOM 882 C CA . ARG A 1 119 ? -11.922 -7.219 -34.196 1.00 46.44 119 ARG A CA 1
ATOM 883 C C . ARG A 1 119 ? -12.689 -8.548 -34.119 1.00 46.44 119 ARG A C 1
ATOM 885 O O . ARG A 1 119 ? -13.765 -8.679 -34.688 1.00 46.44 119 ARG A O 1
ATOM 892 N N . GLY A 1 120 ? -12.135 -9.540 -33.432 1.00 50.06 120 GLY A N 1
ATOM 893 C CA . GLY A 1 120 ? -12.899 -10.672 -32.912 1.00 50.06 120 GLY A CA 1
ATOM 894 C C . GLY A 1 120 ? -13.262 -10.372 -31.463 1.00 50.06 120 GLY A C 1
ATOM 895 O O . GLY A 1 120 ? -12.378 -10.351 -30.615 1.00 50.06 120 GLY A O 1
ATOM 896 N N . SER A 1 121 ? -14.533 -10.091 -31.161 1.00 53.56 121 SER A N 1
ATOM 897 C CA . SER A 1 121 ? -14.991 -9.770 -29.801 1.00 53.56 121 SER A CA 1
ATOM 898 C C . SER A 1 121 ? -15.103 -11.022 -28.922 1.00 53.56 121 SER A C 1
ATOM 900 O O . SER A 1 121 ? -16.168 -11.333 -28.387 1.00 53.56 121 SER A O 1
ATOM 902 N N . THR A 1 122 ? -14.021 -11.779 -28.777 1.00 65.25 122 THR A N 1
ATOM 903 C CA . THR A 1 122 ? -13.924 -12.729 -27.673 1.00 65.25 122 THR A CA 1
ATOM 904 C C . THR A 1 122 ? -13.685 -11.894 -26.425 1.00 65.25 122 THR A C 1
ATOM 906 O O . THR A 1 122 ? -12.599 -11.351 -26.238 1.00 65.25 122 THR A O 1
ATOM 909 N N . VAL A 1 123 ? -14.734 -11.701 -25.622 1.00 71.88 123 VAL A N 1
ATOM 910 C CA . VAL A 1 123 ? -14.599 -11.142 -24.274 1.00 71.88 123 VAL A CA 1
ATOM 911 C C . VAL A 1 123 ? -13.546 -11.989 -23.561 1.00 71.88 123 VAL A C 1
ATOM 913 O O . VAL A 1 123 ? -13.735 -13.195 -23.428 1.00 71.88 123 VAL A O 1
ATOM 916 N N . ASP A 1 124 ? -12.420 -11.379 -23.193 1.00 82.56 124 ASP A N 1
ATOM 917 C CA . ASP A 1 124 ? -11.335 -12.050 -22.475 1.00 82.56 124 ASP A CA 1
ATOM 918 C C . ASP A 1 124 ? -11.830 -12.312 -21.046 1.00 82.56 124 ASP A C 1
ATOM 920 O O . ASP A 1 124 ? -11.854 -11.415 -20.201 1.00 82.56 124 ASP A O 1
ATOM 924 N N . VAL A 1 125 ? -12.389 -13.502 -20.824 1.00 88.62 125 VAL A N 1
ATOM 925 C CA . VAL A 1 125 ? -12.915 -13.911 -19.519 1.00 88.62 125 VAL A CA 1
ATOM 926 C C . VAL A 1 125 ? -11.752 -14.495 -18.714 1.00 88.62 125 VAL A C 1
ATOM 928 O O . VAL A 1 125 ? -11.118 -15.435 -19.196 1.00 88.62 125 VAL A O 1
ATOM 931 N N . PRO A 1 126 ? -11.475 -13.993 -17.494 1.00 90.81 126 PRO A N 1
ATOM 932 C CA . PRO A 1 126 ? -10.396 -14.511 -16.660 1.00 90.81 126 PRO A CA 1
ATOM 933 C C . PRO A 1 126 ? -10.587 -15.997 -16.352 1.00 90.81 126 PRO A C 1
ATOM 935 O O . PRO A 1 126 ? -11.712 -16.480 -16.175 1.00 90.81 126 PRO A O 1
ATOM 938 N N . ILE A 1 127 ? -9.473 -16.719 -16.233 1.00 91.12 127 ILE A N 1
ATOM 939 C CA . ILE A 1 127 ? -9.488 -18.139 -15.890 1.00 91.12 127 ILE A CA 1
ATOM 940 C C . ILE A 1 127 ? -9.922 -18.288 -14.432 1.00 91.12 127 ILE A C 1
ATOM 942 O O . ILE A 1 127 ? -9.254 -17.828 -13.506 1.00 91.12 127 ILE A O 1
ATOM 946 N N . ARG A 1 128 ? -11.037 -18.985 -14.215 1.00 90.94 128 ARG A N 1
ATOM 947 C CA . ARG A 1 128 ? -11.525 -19.304 -12.870 1.00 90.94 128 ARG A CA 1
ATOM 948 C C . ARG A 1 128 ? -10.780 -20.514 -12.333 1.00 90.94 128 ARG A C 1
ATOM 950 O O . ARG A 1 128 ? -11.034 -21.644 -12.757 1.00 90.94 128 ARG A O 1
ATOM 957 N N . ARG A 1 129 ? -9.839 -20.285 -11.419 1.00 88.00 129 ARG A N 1
ATOM 958 C CA . ARG A 1 129 ? -9.115 -21.372 -10.750 1.00 88.00 129 ARG A CA 1
ATOM 959 C C . ARG A 1 129 ? -9.970 -21.957 -9.617 1.00 88.00 129 ARG A C 1
ATOM 961 O O . ARG A 1 129 ? -10.736 -21.222 -8.994 1.00 88.00 129 ARG A O 1
ATOM 968 N N . PRO A 1 130 ? -9.852 -23.264 -9.317 1.00 89.12 130 PRO A N 1
ATOM 969 C CA . PRO A 1 130 ? -10.473 -23.833 -8.127 1.00 89.12 130 PRO A CA 1
ATOM 970 C C . PRO A 1 130 ? -10.022 -23.083 -6.867 1.00 89.12 130 PRO A C 1
ATOM 972 O O . PRO A 1 130 ? -8.822 -22.891 -6.667 1.00 89.12 130 PRO A O 1
ATOM 975 N N . ARG A 1 131 ? -10.981 -22.678 -6.025 1.00 89.00 131 ARG A N 1
ATOM 976 C CA . ARG A 1 131 ? -10.701 -22.016 -4.742 1.00 89.00 131 ARG A CA 1
ATOM 977 C C . ARG A 1 131 ? -9.915 -22.968 -3.840 1.00 89.00 131 ARG A C 1
ATOM 979 O O . ARG A 1 131 ? -10.303 -24.126 -3.677 1.00 89.00 131 ARG A O 1
ATOM 986 N N . LYS A 1 132 ? -8.822 -22.489 -3.248 1.00 85.62 132 LYS A N 1
ATOM 987 C CA . LYS A 1 132 ? -7.985 -23.228 -2.292 1.00 85.62 132 LYS A CA 1
ATOM 988 C C . LYS A 1 132 ? -8.768 -23.538 -1.016 1.00 85.62 132 LYS A C 1
ATOM 990 O O . LYS A 1 132 ? -8.506 -24.555 -0.375 1.00 85.62 132 LYS A O 1
ATOM 995 N N . GLY A 1 133 ? -9.726 -22.684 -0.642 1.00 78.94 133 GLY A N 1
ATOM 996 C CA . GLY A 1 133 ? -10.722 -22.918 0.409 1.00 78.94 133 GLY A CA 1
ATOM 997 C C . GLY A 1 133 ? -10.186 -22.918 1.845 1.00 78.94 133 GLY A C 1
ATOM 998 O O . GLY A 1 133 ? -10.969 -22.821 2.790 1.00 78.94 133 GLY A O 1
ATOM 999 N N . LYS A 1 134 ? -8.868 -23.014 2.041 1.00 85.56 134 LYS A N 1
ATOM 1000 C CA . LYS A 1 134 ? -8.204 -22.845 3.336 1.00 85.56 134 LYS A CA 1
ATOM 1001 C C . LYS A 1 134 ? -7.062 -21.841 3.204 1.00 85.56 134 LYS A C 1
ATOM 1003 O O . LYS A 1 134 ? -6.311 -21.924 2.227 1.00 85.56 134 LYS A O 1
ATOM 1008 N N . PRO A 1 135 ? -6.897 -20.933 4.183 1.00 82.81 135 PRO A N 1
ATOM 1009 C CA . PRO A 1 135 ? -5.751 -20.042 4.202 1.00 82.81 135 PRO A CA 1
ATOM 1010 C C . PRO A 1 135 ? -4.449 -20.862 4.255 1.00 82.81 135 PRO A C 1
ATOM 1012 O O . PRO A 1 135 ? -4.426 -21.934 4.879 1.00 82.81 135 PRO A O 1
ATOM 1015 N N . PRO A 1 136 ? -3.370 -20.391 3.605 1.00 85.19 136 PRO A N 1
ATOM 1016 C CA . PRO A 1 136 ? -2.073 -21.049 3.657 1.00 85.19 136 PRO A CA 1
ATOM 1017 C C . PRO A 1 136 ? -1.579 -21.228 5.096 1.00 85.19 136 PRO A C 1
ATOM 1019 O O . PRO A 1 136 ? -1.892 -20.450 5.998 1.00 85.19 136 PRO A O 1
ATOM 1022 N N . GLN A 1 137 ? -0.769 -22.263 5.318 1.00 89.38 137 GLN A N 1
ATOM 1023 C CA . GLN A 1 137 ? -0.112 -22.449 6.608 1.00 89.38 137 GLN A CA 1
ATOM 1024 C C . GLN A 1 137 ? 0.925 -21.342 6.853 1.00 89.38 137 GLN A C 1
ATOM 1026 O O . GLN A 1 137 ? 1.501 -20.797 5.914 1.00 89.38 137 GLN A O 1
ATOM 1031 N N . HIS A 1 138 ? 1.213 -21.054 8.125 1.00 89.25 138 HIS A N 1
ATOM 1032 C CA . HIS A 1 138 ? 2.143 -19.994 8.534 1.00 89.25 138 HIS A CA 1
ATOM 1033 C C . HIS A 1 138 ? 3.507 -20.057 7.820 1.00 89.25 138 HIS A C 1
ATOM 1035 O O . HIS A 1 138 ? 3.999 -19.032 7.360 1.00 89.25 138 HIS A O 1
ATOM 1041 N N . HIS A 1 139 ? 4.093 -21.253 7.674 1.00 91.88 139 HIS A N 1
ATOM 1042 C CA . HIS A 1 139 ? 5.397 -21.432 7.021 1.00 91.88 139 HIS A CA 1
ATOM 1043 C C . HIS A 1 139 ? 5.400 -20.961 5.554 1.00 91.88 139 HIS A C 1
ATOM 1045 O O . HIS A 1 139 ? 6.375 -20.373 5.099 1.00 91.88 139 HIS A O 1
ATOM 1051 N N . VAL A 1 140 ? 4.281 -21.129 4.837 1.00 92.88 140 VAL A N 1
ATOM 1052 C CA . VAL A 1 140 ? 4.147 -20.721 3.429 1.00 92.88 140 VAL A CA 1
ATOM 1053 C C . VAL A 1 140 ? 4.253 -19.203 3.298 1.00 92.88 140 VAL A C 1
ATOM 1055 O O . VAL A 1 140 ? 4.928 -18.692 2.411 1.00 92.88 140 VAL A O 1
ATOM 1058 N N . HIS A 1 141 ? 3.626 -18.455 4.204 1.00 92.50 141 HIS A N 1
ATOM 1059 C CA . HIS A 1 141 ? 3.705 -16.995 4.194 1.00 92.50 141 HIS A CA 1
ATOM 1060 C C . HIS A 1 141 ? 5.107 -16.468 4.531 1.00 92.50 141 HIS A C 1
ATOM 1062 O O . HIS A 1 141 ? 5.488 -15.415 4.022 1.00 92.50 141 HIS A O 1
ATOM 1068 N N . GLU A 1 142 ? 5.884 -17.172 5.359 1.00 93.25 142 GLU A N 1
ATOM 1069 C CA . GLU A 1 142 ? 7.278 -16.803 5.639 1.00 93.25 142 GLU A CA 1
ATOM 1070 C C . GLU A 1 142 ? 8.172 -17.012 4.413 1.00 93.25 142 GLU A C 1
ATOM 1072 O O . GLU A 1 142 ? 8.929 -16.114 4.042 1.00 93.25 142 GLU A O 1
ATOM 1077 N N . GLU A 1 143 ? 8.015 -18.141 3.717 1.00 95.25 143 GLU A N 1
ATOM 1078 C CA . GLU A 1 143 ? 8.707 -18.399 2.450 1.00 95.25 143 GLU A CA 1
ATOM 1079 C C . GLU A 1 143 ? 8.346 -17.353 1.384 1.00 95.25 143 GLU A C 1
ATOM 1081 O O . GLU A 1 143 ? 9.221 -16.829 0.686 1.00 95.25 143 GLU A O 1
ATOM 1086 N N . ILE A 1 144 ? 7.060 -16.997 1.28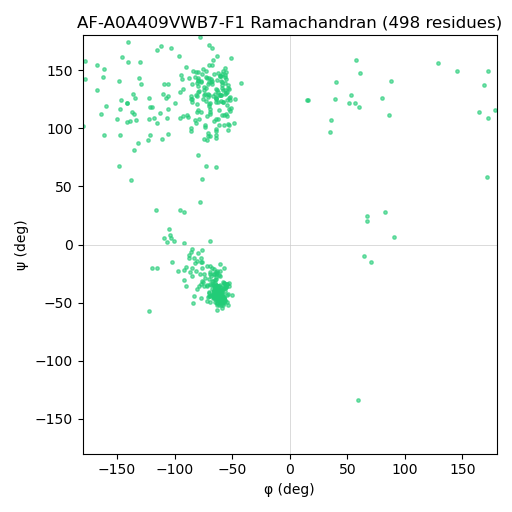7 1.00 95.00 144 ILE A N 1
ATOM 1087 C CA . ILE A 1 144 ? 6.579 -15.936 0.395 1.00 95.00 144 ILE A CA 1
ATOM 1088 C C . ILE A 1 144 ? 7.195 -14.587 0.790 1.00 95.00 144 ILE A C 1
ATOM 1090 O O . ILE A 1 144 ? 7.707 -13.879 -0.081 1.00 95.00 144 ILE A O 1
ATOM 1094 N N . HIS A 1 145 ? 7.203 -14.232 2.080 1.00 95.44 145 HIS A N 1
ATOM 1095 C CA . HIS A 1 145 ? 7.854 -13.013 2.564 1.00 95.44 145 HIS A CA 1
ATOM 1096 C C . HIS A 1 145 ? 9.314 -12.958 2.107 1.00 95.44 145 HIS A C 1
ATOM 1098 O O . HIS A 1 145 ? 9.720 -11.975 1.488 1.00 95.44 145 HIS A O 1
ATOM 1104 N N . ASP A 1 146 ? 10.096 -14.007 2.354 1.00 96.88 146 ASP A N 1
ATOM 1105 C CA . ASP A 1 146 ? 11.525 -14.013 2.039 1.00 96.88 146 ASP A CA 1
ATOM 1106 C C . ASP A 1 146 ? 11.782 -13.938 0.532 1.00 96.88 146 ASP A C 1
ATOM 1108 O O . ASP A 1 146 ? 12.647 -13.173 0.080 1.00 96.88 146 ASP A O 1
ATOM 1112 N N . ARG A 1 147 ? 10.983 -14.661 -0.262 1.00 97.62 147 ARG A N 1
ATOM 1113 C CA . ARG A 1 147 ? 11.040 -14.628 -1.727 1.00 97.62 147 ARG A CA 1
ATOM 1114 C C . ARG A 1 147 ? 10.794 -13.220 -2.265 1.00 97.62 147 ARG A C 1
ATOM 1116 O O . ARG A 1 147 ? 11.638 -12.699 -3.001 1.00 97.62 147 ARG A O 1
ATOM 1123 N N . TYR A 1 148 ? 9.681 -12.587 -1.895 1.00 97.75 148 TYR A N 1
ATOM 1124 C CA . TYR A 1 148 ? 9.320 -11.271 -2.433 1.00 97.75 148 TYR A CA 1
ATOM 1125 C C . TYR A 1 148 ? 10.140 -10.140 -1.826 1.00 97.75 148 TYR A C 1
ATOM 1127 O O . TYR A 1 148 ? 10.483 -9.192 -2.527 1.00 97.75 148 TYR A O 1
ATOM 1135 N N . HIS A 1 149 ? 10.567 -10.253 -0.572 1.00 97.69 149 HIS A N 1
ATOM 1136 C CA . HIS A 1 149 ? 11.501 -9.296 0.005 1.00 97.69 149 HIS A CA 1
ATOM 1137 C C . HIS A 1 149 ? 12.855 -9.344 -0.725 1.00 97.69 149 HIS A C 1
ATOM 1139 O O . HIS A 1 149 ? 13.441 -8.308 -1.049 1.00 97.69 149 HIS A O 1
ATOM 1145 N N . SER A 1 150 ? 13.349 -10.543 -1.053 1.00 98.12 150 SER A N 1
ATOM 1146 C CA . SER A 1 150 ? 14.561 -10.716 -1.861 1.00 98.12 150 SER A CA 1
ATOM 1147 C C . SER A 1 150 ? 14.395 -10.161 -3.281 1.00 98.12 150 SER A C 1
ATOM 1149 O O . SER A 1 150 ? 15.253 -9.403 -3.742 1.00 98.12 150 SER A O 1
ATOM 1151 N N . ALA A 1 151 ? 13.275 -10.465 -3.945 1.00 98.31 151 ALA A N 1
ATOM 1152 C CA . ALA A 1 151 ? 12.927 -9.928 -5.261 1.00 98.31 151 ALA A CA 1
ATOM 1153 C C . ALA A 1 151 ? 12.865 -8.393 -5.261 1.00 98.31 151 ALA A C 1
ATOM 1155 O O . ALA A 1 151 ? 13.519 -7.750 -6.083 1.00 98.31 151 ALA A O 1
ATOM 1156 N N . GLY A 1 152 ? 12.177 -7.804 -4.279 1.00 98.19 152 GLY A N 1
ATOM 1157 C CA . GLY A 1 152 ? 12.066 -6.358 -4.109 1.00 98.19 152 GLY A CA 1
ATOM 1158 C C . GLY A 1 152 ? 13.426 -5.682 -3.945 1.00 98.19 152 GLY A C 1
ATOM 1159 O O . GLY A 1 152 ? 13.670 -4.639 -4.547 1.00 98.19 152 GLY A O 1
ATOM 1160 N N . ARG A 1 153 ? 14.374 -6.296 -3.221 1.00 98.19 153 ARG A N 1
ATOM 1161 C CA . ARG A 1 153 ? 15.748 -5.764 -3.117 1.00 98.19 153 ARG A CA 1
ATOM 1162 C C . ARG A 1 153 ? 16.487 -5.762 -4.453 1.00 98.19 153 ARG A C 1
ATOM 1164 O O . ARG A 1 153 ? 17.179 -4.787 -4.742 1.00 98.19 153 ARG A O 1
ATOM 1171 N N . LYS A 1 154 ? 16.356 -6.829 -5.248 1.00 98.19 154 LYS A N 1
ATOM 1172 C CA . LYS A 1 154 ? 16.981 -6.922 -6.579 1.00 98.19 154 LYS A CA 1
ATOM 1173 C C . LYS A 1 154 ? 16.401 -5.873 -7.527 1.00 98.19 154 LYS A C 1
ATOM 1175 O O . LYS A 1 154 ? 17.158 -5.118 -8.128 1.00 98.19 154 LYS A O 1
ATOM 1180 N N . LEU A 1 155 ? 15.074 -5.787 -7.592 1.00 98.50 155 LEU A N 1
ATOM 1181 C CA . LEU A 1 155 ? 14.356 -4.830 -8.435 1.00 98.50 155 LEU A CA 1
ATOM 1182 C C . LEU A 1 155 ? 14.635 -3.384 -8.026 1.00 98.50 155 LEU A C 1
ATOM 1184 O O . LEU A 1 155 ? 14.934 -2.567 -8.887 1.00 98.50 155 LEU A O 1
ATOM 1188 N N . LYS A 1 156 ? 14.633 -3.071 -6.723 1.00 98.12 156 LYS A N 1
ATOM 1189 C CA . LYS A 1 156 ? 14.950 -1.724 -6.232 1.00 98.12 156 LYS A CA 1
ATOM 1190 C C . LYS A 1 156 ? 16.355 -1.295 -6.645 1.00 98.12 156 LYS A C 1
ATOM 1192 O O . LYS A 1 156 ? 16.525 -0.203 -7.174 1.00 98.12 156 LYS A O 1
ATOM 1197 N N . TYR A 1 157 ? 17.349 -2.158 -6.420 1.00 98.06 157 TYR A N 1
ATOM 1198 C CA . TYR A 1 157 ? 18.724 -1.875 -6.827 1.00 98.06 157 TYR A CA 1
ATOM 1199 C C . TYR A 1 157 ? 18.831 -1.669 -8.343 1.00 98.06 157 TYR A C 1
ATOM 1201 O O . TYR A 1 157 ? 19.442 -0.697 -8.779 1.00 98.06 157 TYR A O 1
ATOM 1209 N N . SER A 1 158 ? 18.220 -2.564 -9.125 1.00 98.25 158 SER A N 1
ATOM 1210 C CA . SER A 1 158 ? 18.209 -2.479 -10.586 1.00 98.25 158 SER A CA 1
ATOM 1211 C C . SER A 1 158 ? 17.571 -1.182 -11.076 1.00 98.25 158 SER A C 1
ATOM 1213 O O . SER A 1 158 ? 18.182 -0.473 -11.872 1.00 98.25 158 SER A O 1
ATOM 1215 N N . GLY A 1 159 ? 16.397 -0.839 -10.541 1.00 98.00 159 GLY A N 1
ATOM 1216 C CA . GLY A 1 159 ? 15.666 0.367 -10.903 1.00 98.00 159 GLY A CA 1
ATOM 1217 C C . GLY A 1 159 ? 16.465 1.627 -10.592 1.00 98.00 159 GLY A C 1
ATOM 1218 O O . GLY A 1 159 ? 16.602 2.485 -11.458 1.00 98.00 159 GLY A O 1
ATOM 1219 N N . ASP A 1 160 ? 17.081 1.716 -9.408 1.00 97.56 160 ASP A N 1
ATOM 1220 C CA . ASP A 1 160 ? 17.951 2.847 -9.066 1.00 97.56 160 ASP A CA 1
ATOM 1221 C C . ASP A 1 160 ? 19.175 2.911 -10.000 1.00 97.56 160 ASP A C 1
ATOM 1223 O O . ASP A 1 160 ? 19.451 3.957 -10.585 1.00 97.56 160 ASP A O 1
ATOM 1227 N N . ALA A 1 161 ? 19.900 1.801 -10.184 1.00 97.75 161 ALA A N 1
ATOM 1228 C CA . ALA A 1 161 ? 21.093 1.758 -11.034 1.00 97.75 161 ALA A CA 1
ATOM 1229 C C . ALA A 1 161 ? 20.782 2.163 -12.482 1.00 97.75 161 ALA A C 1
ATOM 1231 O O . ALA A 1 161 ? 21.501 2.968 -13.076 1.00 97.75 161 ALA A O 1
ATOM 1232 N N . ARG A 1 162 ? 19.681 1.645 -13.036 1.00 97.25 162 ARG A N 1
ATOM 1233 C CA . ARG A 1 162 ? 19.235 1.960 -14.391 1.00 97.25 162 ARG A CA 1
ATOM 1234 C C . ARG A 1 162 ? 18.792 3.413 -14.508 1.00 97.25 162 ARG A C 1
ATOM 1236 O O . ARG A 1 162 ? 19.205 4.070 -15.457 1.00 97.25 162 ARG A O 1
ATOM 1243 N N . PHE A 1 163 ? 18.041 3.934 -13.538 1.00 96.62 163 PHE A N 1
ATOM 1244 C CA . PHE A 1 163 ? 17.606 5.331 -13.530 1.00 96.62 163 PHE A CA 1
ATOM 1245 C C . PHE A 1 163 ? 18.797 6.301 -13.560 1.00 96.62 163 PHE A C 1
ATOM 1247 O O . PHE A 1 163 ? 18.822 7.242 -14.341 1.00 96.62 163 PHE A O 1
ATOM 1254 N N . TRP A 1 164 ? 19.837 6.064 -12.757 1.00 97.00 164 TRP A N 1
ATOM 1255 C CA . TRP A 1 164 ? 21.023 6.932 -12.778 1.00 97.00 164 TRP A CA 1
ATOM 1256 C C . TRP A 1 164 ? 21.847 6.797 -14.065 1.00 97.00 164 TRP A C 1
ATOM 1258 O O . TRP A 1 164 ? 22.547 7.734 -14.454 1.00 97.00 164 TRP A O 1
ATOM 1268 N N . SER A 1 165 ? 21.758 5.652 -14.745 1.00 97.06 165 SER A N 1
ATOM 1269 C CA . SER A 1 165 ? 22.436 5.421 -16.024 1.00 97.06 165 SER A CA 1
ATOM 1270 C C . SER A 1 165 ? 21.767 6.092 -17.221 1.00 97.06 165 SER A C 1
ATOM 1272 O O . SER A 1 165 ? 22.371 6.151 -18.286 1.00 97.06 165 SER A O 1
ATOM 1274 N N . THR A 1 166 ? 20.541 6.605 -17.074 1.00 95.62 166 THR A N 1
ATOM 1275 C CA . THR A 1 166 ? 19.832 7.276 -18.177 1.00 95.62 166 THR A CA 1
ATOM 1276 C C . THR A 1 166 ? 20.151 8.761 -18.268 1.00 95.62 166 THR A C 1
ATOM 1278 O O . THR A 1 166 ? 19.749 9.412 -19.228 1.00 95.62 166 THR A O 1
ATOM 1281 N N . TYR A 1 167 ? 20.858 9.323 -17.286 1.00 95.56 167 TYR A N 1
ATOM 1282 C CA . TYR A 1 167 ? 21.288 10.710 -17.375 1.00 95.56 167 TYR A CA 1
ATOM 1283 C C . TYR A 1 167 ? 22.374 10.924 -18.433 1.00 95.56 167 TYR A C 1
ATOM 1285 O O . TYR A 1 167 ? 23.149 10.011 -18.719 1.00 95.56 167 TYR A O 1
ATOM 1293 N N . PRO A 1 168 ? 22.494 12.147 -18.982 1.00 95.25 168 PRO A N 1
ATOM 1294 C CA . PRO A 1 168 ? 23.627 12.498 -19.827 1.00 95.25 168 PRO A CA 1
ATOM 1295 C C . PRO A 1 168 ? 24.954 12.264 -19.088 1.00 95.25 168 PRO A C 1
ATOM 1297 O O . PRO A 1 168 ? 25.032 12.583 -17.900 1.00 95.25 168 PRO A O 1
ATOM 1300 N N . PRO A 1 169 ? 26.032 11.814 -19.759 1.00 96.69 169 PRO A N 1
ATOM 1301 C CA . PRO A 1 169 ? 27.336 11.614 -19.120 1.00 96.69 169 PRO A CA 1
ATOM 1302 C C . PRO A 1 169 ? 27.925 12.854 -18.428 1.00 96.69 169 PRO A C 1
ATOM 1304 O O . PRO A 1 169 ? 28.783 12.733 -17.559 1.00 96.69 169 PRO A O 1
ATOM 1307 N N . THR A 1 170 ? 27.461 14.050 -18.800 1.00 97.38 170 THR A N 1
ATOM 1308 C CA . THR A 1 170 ? 27.826 15.336 -18.187 1.00 97.38 170 THR A CA 1
ATOM 1309 C C . THR A 1 170 ? 27.074 15.629 -16.884 1.00 97.38 170 THR A C 1
ATOM 1311 O O . THR A 1 170 ? 27.464 16.525 -16.135 1.00 97.38 170 THR A O 1
ATOM 1314 N N . HIS A 1 171 ? 25.998 14.897 -16.589 1.00 97.62 171 HIS A N 1
ATOM 1315 C CA . HIS A 1 171 ? 25.193 15.082 -15.390 1.00 97.62 171 HIS A CA 1
ATOM 1316 C C . HIS A 1 171 ? 25.918 14.531 -14.154 1.00 97.62 171 HIS A C 1
ATOM 1318 O O . HIS A 1 171 ? 26.424 13.410 -14.154 1.00 97.62 171 HIS A O 1
ATOM 1324 N N . ARG A 1 172 ? 25.918 15.280 -13.043 1.00 97.81 172 ARG A N 1
ATOM 1325 C CA . ARG A 1 172 ? 26.628 14.906 -11.798 1.00 97.81 172 ARG A CA 1
ATOM 1326 C C . ARG A 1 172 ? 26.191 13.550 -11.227 1.00 97.81 172 ARG A C 1
ATOM 1328 O O . ARG A 1 172 ? 26.977 12.844 -10.584 1.00 97.81 172 ARG A O 1
ATOM 1335 N N . GLU A 1 173 ? 24.926 13.205 -11.421 1.00 96.31 173 GLU A N 1
ATOM 1336 C CA . GLU A 1 173 ? 24.328 11.972 -10.907 1.00 96.31 173 GLU A CA 1
ATOM 1337 C C . GLU A 1 173 ? 24.405 10.811 -11.901 1.00 96.31 173 GLU A C 1
ATOM 1339 O O . GLU A 1 173 ? 23.952 9.720 -11.572 1.00 96.31 173 GLU A O 1
ATOM 1344 N N . TYR A 1 174 ? 24.999 11.006 -13.086 1.00 97.38 174 TYR A N 1
ATOM 1345 C CA . TYR A 1 174 ? 25.190 9.920 -14.041 1.00 97.38 174 TYR A CA 1
ATOM 1346 C C . TYR A 1 174 ? 26.044 8.806 -13.436 1.00 97.38 174 TYR A C 1
ATOM 1348 O O . TYR A 1 174 ? 27.128 9.048 -12.887 1.00 97.38 174 TYR A O 1
ATOM 1356 N N . ARG A 1 175 ? 25.545 7.573 -13.518 1.00 97.44 175 ARG A N 1
ATOM 1357 C CA . ARG A 1 175 ? 26.255 6.363 -13.093 1.00 97.44 175 ARG A CA 1
ATOM 1358 C C . ARG A 1 175 ? 26.114 5.312 -14.196 1.00 97.44 175 ARG A C 1
ATOM 1360 O O . ARG A 1 175 ? 25.017 4.785 -14.358 1.00 97.44 175 ARG A O 1
ATOM 1367 N N . PRO A 1 176 ? 27.175 5.005 -14.965 1.00 96.75 176 PRO A N 1
ATOM 1368 C CA . PRO A 1 176 ? 27.081 4.017 -16.032 1.00 96.75 176 PRO A CA 1
ATOM 1369 C C . PRO A 1 176 ? 26.825 2.618 -15.460 1.00 96.75 176 PRO A C 1
ATOM 1371 O O . PRO A 1 176 ? 27.320 2.272 -14.384 1.00 96.75 176 PRO A O 1
ATOM 1374 N N . LEU A 1 177 ? 26.073 1.803 -16.201 1.00 96.56 177 LEU A N 1
ATOM 1375 C CA . LEU A 1 177 ? 25.915 0.387 -15.877 1.00 96.56 177 LEU A CA 1
ATOM 1376 C C . LEU A 1 177 ? 27.221 -0.370 -16.172 1.00 96.56 177 LEU A C 1
ATOM 1378 O O . LEU A 1 177 ? 27.862 -0.069 -17.180 1.00 96.56 177 LEU A O 1
ATOM 1382 N N . PRO A 1 178 ? 27.602 -1.367 -15.349 1.00 93.44 178 PRO A N 1
ATOM 1383 C CA . PRO A 1 178 ? 28.766 -2.212 -15.630 1.00 93.44 178 PRO A CA 1
ATOM 1384 C C . PRO A 1 178 ? 28.657 -2.979 -16.954 1.00 93.44 178 PRO A C 1
ATOM 1386 O O . PRO A 1 178 ? 29.654 -3.145 -17.646 1.00 93.44 178 PRO A O 1
ATOM 1389 N N . ASP A 1 179 ? 27.446 -3.421 -17.293 1.00 94.75 179 ASP A N 1
ATOM 1390 C CA . ASP A 1 179 ? 27.109 -4.114 -18.538 1.00 94.75 179 ASP A CA 1
ATOM 1391 C C . ASP A 1 179 ? 25.859 -3.444 -19.137 1.00 94.75 179 ASP A C 1
ATOM 1393 O O . ASP A 1 179 ? 24.728 -3.772 -18.754 1.00 94.75 179 ASP A O 1
ATOM 1397 N N . PRO A 1 180 ? 26.027 -2.379 -19.945 1.00 95.31 180 PRO A N 1
ATOM 1398 C CA . PRO A 1 180 ? 24.900 -1.626 -20.471 1.00 95.31 180 PRO A CA 1
ATOM 1399 C C . PRO A 1 180 ? 24.128 -2.447 -21.516 1.00 95.31 180 PRO A C 1
ATOM 1401 O O . PRO A 1 180 ? 24.730 -3.150 -22.329 1.00 95.31 180 PRO A O 1
ATOM 1404 N N . PRO A 1 181 ? 22.787 -2.333 -21.559 1.00 95.94 181 PRO A N 1
ATOM 1405 C CA . PRO A 1 181 ? 21.989 -3.045 -22.547 1.00 95.94 181 PRO A CA 1
ATOM 1406 C C . PRO A 1 181 ? 22.353 -2.593 -23.977 1.00 95.94 181 PRO A C 1
ATOM 1408 O O . PRO A 1 181 ? 22.649 -1.409 -24.179 1.00 95.94 181 PRO A O 1
ATOM 1411 N N . PRO A 1 182 ? 22.284 -3.484 -24.989 1.00 96.94 182 PRO A N 1
ATOM 1412 C CA . PRO A 1 182 ? 22.609 -3.133 -26.371 1.00 96.94 182 PRO A CA 1
ATOM 1413 C C . PRO A 1 182 ? 21.790 -1.930 -26.871 1.00 96.94 182 PRO A C 1
ATOM 1415 O O . PRO A 1 182 ? 20.590 -1.886 -26.575 1.00 96.94 182 PRO A O 1
ATOM 1418 N N . PRO A 1 183 ? 22.354 -1.011 -27.685 1.00 95.44 183 PRO A N 1
ATOM 1419 C CA . PRO A 1 183 ? 21.678 0.227 -28.098 1.00 95.44 183 PRO A CA 1
ATOM 1420 C C . PRO A 1 183 ? 20.300 0.038 -28.748 1.00 95.44 183 PRO A C 1
ATOM 1422 O O . PRO A 1 183 ? 19.380 0.826 -28.549 1.00 95.44 183 PRO A O 1
ATOM 1425 N N . ASN A 1 184 ? 20.123 -1.056 -29.490 1.00 95.75 184 ASN A N 1
ATOM 1426 C CA . ASN A 1 184 ? 18.863 -1.362 -30.171 1.00 95.75 184 ASN A CA 1
ATOM 1427 C C . ASN A 1 184 ? 17.840 -2.094 -29.291 1.00 95.75 184 ASN A C 1
ATOM 1429 O O . ASN A 1 184 ? 16.709 -2.311 -29.724 1.00 95.75 184 ASN A O 1
ATOM 1433 N N . SER A 1 185 ? 18.217 -2.490 -28.074 1.00 96.94 185 SER A N 1
ATOM 1434 C CA . SER A 1 185 ? 17.323 -3.205 -27.167 1.00 96.94 185 SER A CA 1
ATOM 1435 C C . SER A 1 185 ? 16.281 -2.265 -26.542 1.00 96.94 185 SER A C 1
ATOM 1437 O O . SER A 1 185 ? 16.575 -1.090 -26.299 1.00 96.94 185 SER A O 1
ATOM 1439 N N . PRO A 1 186 ? 15.084 -2.772 -26.191 1.00 96.81 186 PRO A N 1
ATOM 1440 C CA . PRO A 1 186 ? 14.083 -1.978 -25.477 1.00 96.81 186 PRO A CA 1
ATOM 1441 C C . PRO A 1 186 ? 14.603 -1.408 -24.148 1.00 96.81 186 PRO A C 1
ATOM 1443 O O . PRO A 1 186 ? 14.270 -0.287 -23.782 1.00 96.81 186 PRO A O 1
ATOM 1446 N N . TYR A 1 187 ? 15.494 -2.139 -23.470 1.00 96.12 187 TYR A N 1
ATOM 1447 C CA . TYR A 1 187 ? 16.136 -1.721 -22.220 1.00 96.12 187 TYR A CA 1
ATOM 1448 C C . TYR A 1 187 ? 17.073 -0.518 -22.363 1.00 96.12 187 TYR A C 1
ATOM 1450 O O . TYR A 1 187 ? 17.284 0.196 -21.384 1.00 96.12 187 TYR A O 1
ATOM 1458 N N . HIS A 1 188 ? 17.625 -0.289 -23.555 1.00 96.38 188 HIS A N 1
ATOM 1459 C CA . HIS A 1 188 ? 18.382 0.922 -23.852 1.00 96.38 188 HIS A CA 1
ATOM 1460 C C . HIS A 1 188 ? 17.442 2.066 -24.254 1.00 96.38 188 HIS A C 1
ATOM 1462 O O . HIS A 1 188 ? 17.489 3.137 -23.657 1.00 96.38 188 HIS A O 1
ATOM 1468 N N . LYS A 1 189 ? 16.530 1.812 -25.205 1.00 96.94 189 LYS A N 1
ATOM 1469 C CA . LYS A 1 189 ? 15.599 2.822 -25.743 1.00 96.94 189 LYS A CA 1
ATOM 1470 C C . LYS A 1 189 ? 14.633 3.386 -24.697 1.00 96.94 189 LYS A C 1
ATOM 1472 O O . LYS A 1 189 ? 14.331 4.572 -24.715 1.00 96.94 189 LYS A O 1
ATOM 1477 N N . HIS A 1 190 ? 14.158 2.543 -23.782 1.00 96.88 190 HIS A N 1
ATOM 1478 C CA . HIS A 1 190 ? 13.171 2.889 -22.754 1.00 96.88 190 HIS A CA 1
ATOM 1479 C C . HIS A 1 190 ? 13.747 2.774 -21.336 1.00 96.88 190 HIS A C 1
ATOM 1481 O O . HIS A 1 190 ? 13.017 2.475 -20.389 1.00 96.88 190 HIS A O 1
ATOM 1487 N N . GLY A 1 191 ? 15.058 2.993 -21.173 1.00 96.19 191 GLY A N 1
ATOM 1488 C CA . GLY A 1 191 ? 15.765 2.759 -19.910 1.00 96.19 191 GLY A CA 1
ATOM 1489 C C . GLY A 1 191 ? 15.142 3.466 -18.701 1.00 96.19 191 GLY A C 1
ATOM 1490 O O . GLY A 1 191 ? 14.985 2.841 -17.654 1.00 96.19 191 GLY A O 1
ATOM 1491 N N . GLY A 1 192 ? 14.719 4.728 -18.854 1.00 96.00 192 GLY A N 1
ATOM 1492 C CA . GLY A 1 192 ? 14.102 5.508 -17.771 1.00 96.00 192 GLY A CA 1
ATOM 1493 C C . GLY A 1 192 ? 12.731 4.974 -17.346 1.00 96.00 192 GLY A C 1
ATOM 1494 O O . GLY A 1 192 ? 12.465 4.810 -16.155 1.00 96.00 192 GLY A O 1
ATOM 1495 N N . LEU A 1 193 ? 11.877 4.621 -18.312 1.00 96.69 193 LEU A N 1
ATOM 1496 C CA . LEU A 1 193 ? 10.564 4.027 -18.042 1.00 96.69 193 LEU A CA 1
ATOM 1497 C C . LEU A 1 193 ? 10.699 2.645 -17.393 1.00 96.69 193 LEU A C 1
ATOM 1499 O O . LEU A 1 193 ? 10.044 2.362 -16.393 1.00 96.69 193 LEU A O 1
ATOM 1503 N N . ILE A 1 194 ? 11.589 1.799 -17.917 1.00 97.94 194 ILE A N 1
ATOM 1504 C CA . ILE A 1 194 ? 11.857 0.474 -17.349 1.00 97.94 194 ILE A CA 1
ATOM 1505 C C . ILE A 1 194 ? 12.406 0.593 -15.926 1.00 97.94 194 ILE A C 1
ATOM 1507 O O . ILE A 1 194 ? 11.987 -0.164 -15.056 1.00 97.94 194 ILE A O 1
ATOM 1511 N N . ALA A 1 195 ? 13.279 1.564 -15.654 1.00 97.88 195 ALA A N 1
ATOM 1512 C CA . ALA A 1 195 ? 13.759 1.827 -14.302 1.00 97.88 195 ALA A CA 1
ATOM 1513 C C . ALA A 1 195 ? 12.606 2.177 -13.342 1.00 97.88 195 ALA A C 1
ATOM 1515 O O . ALA A 1 195 ? 12.527 1.629 -12.242 1.00 97.88 195 ALA A O 1
ATOM 1516 N N . ARG A 1 196 ? 11.662 3.030 -13.769 1.00 97.62 196 ARG A N 1
ATOM 1517 C CA . ARG A 1 196 ? 10.456 3.360 -12.986 1.00 97.62 196 ARG A CA 1
ATOM 1518 C C . ARG A 1 196 ? 9.539 2.149 -12.772 1.00 97.62 196 ARG A C 1
ATOM 1520 O O . ARG A 1 196 ? 9.005 1.997 -11.671 1.00 97.62 196 ARG A O 1
ATOM 1527 N N . LEU A 1 197 ? 9.392 1.273 -13.772 1.00 98.31 197 LEU A N 1
ATOM 1528 C CA . LEU A 1 197 ? 8.659 0.006 -13.643 1.00 98.31 197 LEU A CA 1
ATOM 1529 C C . LEU A 1 197 ? 9.347 -0.962 -12.671 1.00 98.31 197 LEU A C 1
ATOM 1531 O O . LEU A 1 197 ? 8.667 -1.551 -11.840 1.00 98.31 197 LEU A O 1
ATOM 1535 N N . GLU A 1 198 ? 10.678 -1.084 -12.704 1.00 98.56 198 GLU A N 1
ATOM 1536 C CA . GLU A 1 198 ? 11.447 -1.899 -11.749 1.00 98.56 198 GLU A CA 1
ATOM 1537 C C . GLU A 1 198 ? 11.276 -1.396 -10.308 1.00 98.56 198 GLU A C 1
ATOM 1539 O O . GLU A 1 198 ? 11.070 -2.198 -9.397 1.00 98.56 198 GLU A O 1
ATOM 1544 N N . LEU A 1 199 ? 11.297 -0.076 -10.088 1.00 98.50 199 LEU A N 1
ATOM 1545 C CA . LEU A 1 199 ? 11.038 0.516 -8.769 1.00 98.50 199 LEU A CA 1
ATOM 1546 C C . LEU A 1 199 ? 9.604 0.256 -8.289 1.00 98.50 199 LEU A C 1
ATOM 1548 O O . LEU A 1 199 ? 9.391 -0.033 -7.110 1.00 98.50 199 LEU A O 1
ATOM 1552 N N . LEU A 1 200 ? 8.624 0.326 -9.191 1.00 98.56 200 LEU A N 1
ATOM 1553 C CA . LEU A 1 200 ? 7.231 0.037 -8.868 1.00 98.56 200 LEU A CA 1
ATOM 1554 C C . LEU A 1 200 ? 7.000 -1.457 -8.588 1.00 98.56 200 LEU A C 1
ATOM 1556 O O . LEU A 1 200 ? 6.321 -1.792 -7.621 1.00 98.56 200 LEU A O 1
ATOM 1560 N N . ASP A 1 201 ? 7.606 -2.359 -9.361 1.00 98.62 201 ASP A N 1
ATOM 1561 C CA . ASP A 1 201 ? 7.547 -3.805 -9.106 1.00 98.62 201 ASP A CA 1
ATOM 1562 C C . ASP A 1 201 ? 8.253 -4.150 -7.783 1.00 98.62 201 ASP A C 1
ATOM 1564 O O . ASP A 1 201 ? 7.764 -4.952 -6.987 1.00 98.62 201 ASP A O 1
ATOM 1568 N N . ALA A 1 202 ? 9.353 -3.459 -7.457 1.00 98.62 202 ALA A N 1
ATOM 1569 C CA . ALA A 1 202 ? 9.974 -3.563 -6.141 1.00 98.62 202 ALA A CA 1
ATOM 1570 C C . ALA A 1 202 ? 9.023 -3.130 -5.015 1.00 98.62 202 ALA A C 1
ATOM 1572 O O . ALA A 1 202 ? 8.978 -3.782 -3.971 1.00 98.62 202 ALA A O 1
ATOM 1573 N N . LEU A 1 203 ? 8.261 -2.048 -5.214 1.00 98.69 203 LEU A N 1
ATOM 1574 C CA . LEU A 1 203 ? 7.267 -1.577 -4.249 1.00 98.69 203 LEU A CA 1
ATOM 1575 C C . LEU A 1 203 ? 6.152 -2.612 -4.046 1.00 98.69 203 LEU A C 1
ATOM 1577 O O . LEU A 1 203 ? 5.809 -2.903 -2.898 1.00 98.69 203 LEU A O 1
ATOM 1581 N N . VAL A 1 204 ? 5.640 -3.205 -5.128 1.00 98.50 204 VAL A N 1
ATOM 1582 C CA . VAL A 1 204 ? 4.676 -4.316 -5.074 1.00 98.50 204 VAL A CA 1
ATOM 1583 C C . VAL A 1 204 ? 5.259 -5.480 -4.266 1.00 98.50 204 VAL A C 1
ATOM 1585 O O . VAL A 1 204 ? 4.638 -5.939 -3.309 1.00 98.50 204 VAL A O 1
ATOM 1588 N N . CYS A 1 205 ? 6.489 -5.899 -4.577 1.00 98.44 205 CYS A N 1
ATOM 1589 C CA . CYS A 1 205 ? 7.173 -6.995 -3.891 1.00 98.44 205 CYS A CA 1
ATOM 1590 C C . CYS A 1 205 ? 7.370 -6.729 -2.388 1.00 98.44 205 CYS A C 1
ATOM 1592 O O . CYS A 1 205 ? 7.086 -7.600 -1.566 1.00 98.44 205 CYS A O 1
ATOM 1594 N N . PHE A 1 206 ? 7.830 -5.534 -2.000 1.00 98.38 206 PHE A N 1
ATOM 1595 C CA . PHE A 1 206 ? 8.000 -5.190 -0.585 1.00 98.38 206 PHE A CA 1
ATOM 1596 C C . PHE A 1 206 ? 6.669 -5.120 0.155 1.00 98.38 206 PHE A C 1
ATOM 1598 O O . PHE A 1 206 ? 6.571 -5.633 1.267 1.00 98.38 206 PHE A O 1
ATOM 1605 N N . THR A 1 207 ? 5.649 -4.518 -0.456 1.00 97.94 207 THR A N 1
ATOM 1606 C CA . THR A 1 207 ? 4.314 -4.435 0.145 1.00 97.94 207 THR A CA 1
ATOM 1607 C C . THR A 1 207 ? 3.748 -5.833 0.372 1.00 97.94 207 THR A C 1
ATOM 1609 O O . THR A 1 207 ? 3.294 -6.137 1.473 1.00 97.94 207 THR A O 1
ATOM 1612 N N . TYR A 1 208 ? 3.847 -6.708 -0.631 1.00 97.50 208 TYR A N 1
ATOM 1613 C CA . TYR A 1 208 ? 3.361 -8.079 -0.539 1.00 97.50 208 TYR A CA 1
ATOM 1614 C C . TYR A 1 208 ? 4.134 -8.897 0.499 1.00 97.50 208 TYR A C 1
ATOM 1616 O O . TYR A 1 208 ? 3.530 -9.625 1.285 1.00 97.50 208 TYR A O 1
ATOM 1624 N N . ALA A 1 209 ? 5.460 -8.746 0.567 1.00 96.69 209 ALA A N 1
ATOM 1625 C CA . ALA A 1 209 ? 6.265 -9.404 1.590 1.00 96.69 209 ALA A CA 1
ATOM 1626 C C . ALA A 1 209 ? 5.850 -8.967 3.003 1.00 96.69 209 ALA A C 1
ATOM 1628 O O . ALA A 1 209 ? 5.576 -9.815 3.854 1.00 96.69 209 ALA A O 1
ATOM 1629 N N . ILE A 1 210 ? 5.746 -7.655 3.246 1.00 96.69 210 ILE A N 1
ATOM 1630 C CA . ILE A 1 210 ? 5.332 -7.116 4.549 1.00 96.69 210 ILE A CA 1
ATOM 1631 C C . ILE A 1 210 ? 3.918 -7.588 4.898 1.00 96.69 210 ILE A C 1
ATOM 1633 O O . ILE A 1 210 ? 3.700 -8.028 6.023 1.00 96.69 210 ILE A O 1
ATOM 1637 N N . TRP A 1 211 ? 2.986 -7.574 3.942 1.00 95.56 211 TRP A N 1
ATOM 1638 C CA . TRP A 1 211 ? 1.623 -8.072 4.133 1.00 95.56 211 TRP A CA 1
ATOM 1639 C C . TRP A 1 211 ? 1.589 -9.549 4.544 1.00 95.56 211 TRP A C 1
ATOM 1641 O O . TRP A 1 211 ? 0.952 -9.877 5.539 1.00 95.56 211 TRP A O 1
ATOM 1651 N N . ASN A 1 212 ? 2.333 -10.431 3.868 1.00 94.69 212 ASN A N 1
ATOM 1652 C CA . ASN A 1 212 ? 2.391 -11.855 4.231 1.00 94.69 212 ASN A CA 1
ATOM 1653 C C . ASN A 1 212 ? 2.877 -12.072 5.672 1.00 94.69 212 ASN A C 1
ATOM 1655 O O . ASN A 1 212 ? 2.353 -12.918 6.402 1.00 94.69 212 ASN A O 1
ATOM 1659 N N . ARG A 1 213 ? 3.852 -11.272 6.113 1.00 93.75 213 ARG A N 1
ATOM 1660 C CA . ARG A 1 213 ? 4.335 -11.294 7.498 1.00 93.75 213 ARG A CA 1
ATOM 1661 C C . ARG A 1 213 ? 3.330 -10.691 8.486 1.00 93.75 213 ARG A C 1
ATOM 1663 O O . ARG A 1 213 ? 3.239 -11.162 9.615 1.00 93.75 213 ARG A O 1
ATOM 1670 N N . ASP A 1 214 ? 2.597 -9.659 8.081 1.00 93.12 214 ASP A N 1
ATOM 1671 C CA . ASP A 1 214 ? 1.593 -8.974 8.902 1.00 93.12 214 ASP A CA 1
ATOM 1672 C C . ASP A 1 214 ? 0.306 -9.794 9.089 1.00 93.12 214 ASP A C 1
ATOM 1674 O O . ASP A 1 214 ? -0.349 -9.675 10.119 1.00 93.12 214 ASP A O 1
ATOM 1678 N N . VAL A 1 215 ? -0.042 -10.648 8.121 1.00 90.19 215 VAL A N 1
ATOM 1679 C CA . VAL A 1 215 ? -1.177 -11.582 8.217 1.00 90.19 215 VAL A CA 1
ATOM 1680 C C . VAL A 1 215 ? -0.858 -12.768 9.133 1.00 90.19 215 VAL A C 1
ATOM 1682 O O . VAL A 1 215 ? -1.747 -13.281 9.808 1.00 90.19 215 VAL A O 1
ATOM 1685 N N . THR A 1 216 ? 0.401 -13.209 9.179 1.00 88.31 216 THR A N 1
ATOM 1686 C CA . THR A 1 216 ? 0.806 -14.391 9.958 1.00 88.31 216 THR A CA 1
ATOM 1687 C C . THR A 1 216 ? 1.231 -14.106 11.382 1.00 88.31 216 THR A C 1
ATOM 1689 O O . THR A 1 216 ? 0.995 -14.922 12.273 1.00 88.31 216 THR A O 1
ATOM 1692 N N . ARG A 1 217 ? 1.884 -12.969 11.609 1.00 85.12 217 ARG A N 1
ATOM 1693 C CA . ARG A 1 217 ? 2.373 -12.572 12.928 1.00 85.12 217 ARG A CA 1
ATOM 1694 C C . ARG A 1 217 ? 1.462 -11.505 13.522 1.00 85.12 217 ARG A C 1
ATOM 1696 O O . ARG A 1 217 ? 0.623 -10.923 12.844 1.00 85.12 217 ARG A O 1
ATOM 1703 N N . ARG A 1 218 ? 1.652 -11.208 14.812 1.00 83.06 218 ARG A N 1
ATOM 1704 C CA . ARG A 1 218 ? 1.018 -10.040 15.439 1.00 83.06 218 ARG A CA 1
ATOM 1705 C C . ARG A 1 218 ? 1.327 -8.797 14.580 1.00 83.06 218 ARG A C 1
ATOM 1707 O O . ARG A 1 218 ? 2.515 -8.569 14.322 1.00 83.06 218 ARG A O 1
ATOM 1714 N N . PRO A 1 219 ? 0.314 -8.015 14.161 1.00 81.56 219 PRO A N 1
ATOM 1715 C CA . PRO A 1 219 ? 0.517 -6.908 13.236 1.00 81.56 219 PRO A CA 1
ATOM 1716 C C . PRO A 1 219 ? 1.590 -5.943 13.735 1.00 81.56 219 PRO A C 1
ATOM 1718 O O . PRO A 1 219 ? 1.613 -5.581 14.916 1.00 81.56 219 PRO A O 1
ATOM 1721 N N . CYS A 1 220 ? 2.498 -5.540 12.846 1.00 81.81 220 CYS A N 1
ATOM 1722 C CA . CYS A 1 220 ? 3.673 -4.754 13.216 1.00 81.81 220 CYS A CA 1
ATOM 1723 C C . CYS A 1 220 ? 3.695 -3.419 12.468 1.00 81.81 220 CYS A C 1
ATOM 1725 O O . CYS A 1 220 ? 4.237 -3.309 11.367 1.00 81.81 220 CYS A O 1
ATOM 1727 N N . ILE A 1 221 ? 3.153 -2.377 13.110 1.00 87.38 221 ILE A N 1
ATOM 1728 C CA . ILE A 1 221 ? 3.098 -1.008 12.565 1.00 87.38 221 ILE A CA 1
ATOM 1729 C C . ILE A 1 221 ? 4.494 -0.496 12.170 1.00 87.38 221 ILE A C 1
ATOM 1731 O O . ILE A 1 221 ? 4.634 0.176 11.147 1.00 87.38 221 ILE A O 1
ATOM 1735 N N . GLU A 1 222 ? 5.535 -0.845 12.933 1.00 90.19 222 GLU A N 1
ATOM 1736 C CA . GLU A 1 222 ? 6.913 -0.415 12.660 1.00 90.19 222 GLU A CA 1
ATOM 1737 C C . GLU A 1 222 ? 7.449 -0.953 11.330 1.00 90.19 222 GLU A C 1
ATOM 1739 O O . GLU A 1 222 ? 8.137 -0.233 10.608 1.00 90.19 222 GLU A O 1
ATOM 1744 N N . THR A 1 223 ? 7.075 -2.179 10.949 1.00 91.56 223 THR A N 1
ATOM 1745 C CA . THR A 1 223 ? 7.516 -2.766 9.671 1.00 91.56 223 THR A CA 1
ATOM 1746 C C . THR A 1 223 ? 6.954 -1.970 8.492 1.00 91.56 223 THR A C 1
ATOM 1748 O O . THR A 1 223 ? 7.650 -1.709 7.518 1.00 91.56 223 THR A O 1
ATOM 1751 N N . TRP A 1 224 ? 5.720 -1.478 8.595 1.00 95.19 224 TRP A N 1
ATOM 1752 C CA . TRP A 1 224 ? 5.131 -0.631 7.559 1.00 95.19 224 TRP A CA 1
ATOM 1753 C C . TRP A 1 224 ? 5.796 0.749 7.450 1.00 95.19 224 TRP A C 1
ATOM 1755 O O . TRP A 1 224 ? 5.784 1.352 6.379 1.00 95.19 224 TRP A O 1
ATOM 1765 N N . LYS A 1 225 ? 6.392 1.278 8.530 1.00 94.19 225 LYS A N 1
ATOM 1766 C CA . LYS A 1 225 ? 7.107 2.569 8.488 1.00 94.19 225 LYS A CA 1
ATOM 1767 C C . LYS A 1 225 ? 8.361 2.509 7.618 1.00 94.19 225 LYS A C 1
ATOM 1769 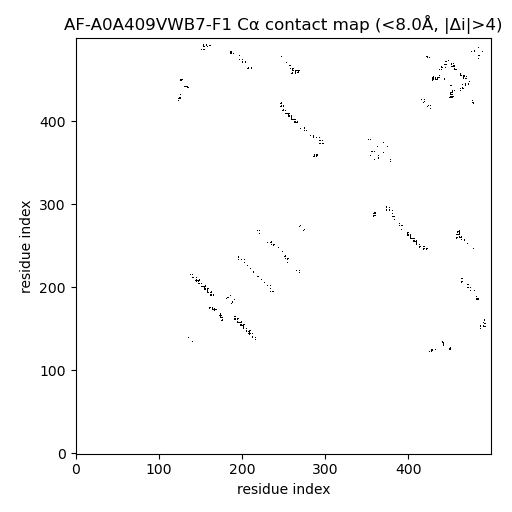O O . LYS A 1 225 ? 8.682 3.500 6.967 1.00 94.19 225 LYS A O 1
ATOM 1774 N N . THR A 1 226 ? 9.036 1.359 7.535 1.00 93.88 226 THR A N 1
ATOM 1775 C CA . THR A 1 226 ? 10.252 1.229 6.711 1.00 93.88 226 THR A CA 1
ATOM 1776 C C . THR A 1 226 ? 9.973 1.390 5.216 1.00 93.88 226 THR A C 1
ATOM 1778 O O . THR A 1 226 ? 10.887 1.701 4.454 1.00 93.88 226 THR A O 1
ATOM 1781 N N . LEU A 1 227 ? 8.721 1.195 4.787 1.00 96.31 227 LEU A N 1
ATOM 1782 C CA . LEU A 1 227 ? 8.311 1.334 3.391 1.00 96.31 227 LEU A CA 1
ATOM 1783 C C . LEU A 1 227 ? 7.979 2.785 2.999 1.00 96.31 227 LEU A C 1
ATOM 1785 O O . LEU A 1 227 ? 8.038 3.118 1.819 1.00 96.31 227 LEU A O 1
ATOM 1789 N N . GLU A 1 228 ? 7.684 3.674 3.955 1.00 95.75 228 GLU A N 1
ATOM 1790 C CA . GLU A 1 228 ? 7.197 5.033 3.660 1.00 95.75 228 GLU A CA 1
ATOM 1791 C C . GLU A 1 228 ? 8.200 5.882 2.877 1.00 95.75 228 GLU A C 1
ATOM 1793 O O . GLU A 1 228 ? 7.822 6.566 1.927 1.00 95.75 228 GLU A O 1
ATOM 1798 N N . ALA A 1 229 ? 9.485 5.803 3.230 1.00 96.12 229 ALA A N 1
ATOM 1799 C CA . ALA A 1 229 ? 10.531 6.515 2.501 1.00 96.12 229 ALA A CA 1
ATOM 1800 C C . ALA A 1 229 ? 10.632 6.028 1.047 1.00 96.12 229 ALA A C 1
ATOM 1802 O O . ALA A 1 229 ? 10.817 6.827 0.129 1.00 96.12 229 ALA A O 1
ATOM 1803 N N . PHE A 1 230 ? 10.469 4.721 0.821 1.00 97.56 230 PHE A N 1
ATOM 1804 C CA . PHE A 1 230 ? 10.523 4.148 -0.520 1.00 97.56 230 PHE A CA 1
ATOM 1805 C C . PHE A 1 230 ? 9.263 4.457 -1.342 1.00 97.56 230 PHE A C 1
ATOM 1807 O O . PHE A 1 230 ? 9.373 4.738 -2.532 1.00 97.56 230 PHE A O 1
ATOM 1814 N N . LEU A 1 231 ? 8.087 4.498 -0.711 1.00 97.38 231 LEU A N 1
ATOM 1815 C CA . LEU A 1 231 ? 6.852 5.003 -1.320 1.00 97.38 231 LEU A CA 1
ATOM 1816 C C . LEU A 1 231 ? 6.993 6.459 -1.767 1.00 97.38 231 LEU A C 1
ATOM 1818 O O . LEU A 1 231 ? 6.666 6.783 -2.907 1.00 97.38 231 LEU A O 1
ATOM 1822 N N . GLY A 1 232 ? 7.512 7.322 -0.887 1.00 97.12 232 GLY A N 1
ATOM 1823 C CA . GLY A 1 232 ? 7.784 8.723 -1.205 1.00 97.12 232 GLY A CA 1
ATOM 1824 C C . GLY A 1 232 ? 8.767 8.870 -2.368 1.00 97.12 232 GLY A C 1
ATOM 1825 O O . GLY A 1 232 ? 8.532 9.670 -3.270 1.00 97.12 232 GLY A O 1
ATOM 1826 N N . TRP A 1 233 ? 9.814 8.039 -2.397 1.00 95.75 233 TRP A N 1
ATOM 1827 C CA . TRP A 1 233 ? 10.765 7.978 -3.509 1.00 95.75 233 TRP A CA 1
ATOM 1828 C C . TRP A 1 233 ? 10.098 7.580 -4.828 1.00 95.75 233 TRP A C 1
ATOM 1830 O O . TRP A 1 233 ? 10.231 8.301 -5.815 1.00 95.75 233 TRP A O 1
ATOM 1840 N N . CYS A 1 234 ? 9.341 6.477 -4.846 1.00 97.12 234 CYS A N 1
ATOM 1841 C CA . CYS A 1 234 ? 8.625 6.033 -6.042 1.00 97.12 234 CYS A CA 1
ATOM 1842 C C . CYS A 1 234 ? 7.683 7.133 -6.538 1.00 97.12 234 CYS A C 1
ATOM 1844 O O . CYS A 1 234 ? 7.719 7.499 -7.707 1.00 97.12 234 CYS A O 1
ATOM 1846 N N . ARG A 1 235 ? 6.903 7.735 -5.638 1.00 96.50 235 ARG A N 1
ATOM 1847 C CA . ARG A 1 235 ? 6.001 8.839 -5.972 1.00 96.50 235 ARG A CA 1
ATOM 1848 C C . ARG A 1 235 ? 6.737 10.010 -6.622 1.00 96.50 235 ARG A C 1
ATOM 1850 O O . ARG A 1 235 ? 6.312 10.457 -7.679 1.00 96.50 235 ARG A O 1
ATOM 1857 N N . ALA A 1 236 ? 7.845 10.464 -6.036 1.00 95.81 236 ALA A N 1
ATOM 1858 C CA . ALA A 1 236 ? 8.632 11.566 -6.586 1.00 95.81 236 ALA A CA 1
ATOM 1859 C C . ALA A 1 236 ? 9.159 11.248 -7.995 1.00 95.81 236 ALA A C 1
ATOM 1861 O O . ALA A 1 236 ? 9.084 12.093 -8.883 1.00 95.81 236 ALA A O 1
ATOM 1862 N N . LYS A 1 237 ? 9.626 10.013 -8.231 1.00 93.75 237 LYS A N 1
ATOM 1863 C CA . LYS A 1 237 ? 10.105 9.575 -9.553 1.00 93.75 237 LYS A CA 1
ATOM 1864 C C . LYS A 1 237 ? 9.005 9.518 -10.606 1.00 93.75 237 LYS A C 1
ATOM 1866 O O . LYS A 1 237 ? 9.270 9.814 -11.762 1.00 93.75 237 LYS A O 1
ATOM 1871 N N . TRP A 1 238 ? 7.787 9.152 -10.220 1.00 94.31 238 TRP A N 1
ATOM 1872 C CA . TRP A 1 238 ? 6.647 9.124 -11.136 1.00 94.31 238 TRP A CA 1
ATOM 1873 C C . TRP A 1 238 ? 6.009 10.503 -11.354 1.00 94.31 238 TRP A C 1
ATOM 1875 O O . TRP A 1 238 ? 5.367 10.699 -12.375 1.00 94.31 238 TRP A O 1
ATOM 1885 N N . GLN A 1 239 ? 6.180 11.455 -10.431 1.00 93.56 239 GLN A N 1
ATOM 1886 C CA . GLN A 1 239 ? 5.657 12.823 -10.561 1.00 93.56 239 GLN A CA 1
ATOM 1887 C C . GLN A 1 239 ? 6.570 13.772 -11.343 1.00 93.56 239 GLN A C 1
ATOM 1889 O O . GLN A 1 239 ? 6.075 14.751 -11.888 1.00 93.56 239 GLN A O 1
ATOM 1894 N N . ALA A 1 240 ? 7.882 13.527 -11.349 1.00 88.12 240 ALA A N 1
ATOM 1895 C CA . ALA A 1 240 ? 8.864 14.455 -11.911 1.00 88.12 240 ALA A CA 1
ATOM 1896 C C . ALA A 1 240 ? 8.940 14.456 -13.449 1.00 88.12 240 ALA A C 1
ATOM 1898 O O . ALA A 1 240 ? 9.554 15.354 -14.012 1.00 88.12 240 ALA A O 1
ATOM 1899 N N . GLU A 1 241 ? 8.369 13.456 -14.119 1.00 81.75 241 GLU A N 1
ATOM 1900 C CA . GLU A 1 241 ? 8.426 13.338 -15.579 1.00 81.75 241 GLU A CA 1
ATOM 1901 C C . GLU A 1 241 ? 7.366 14.229 -16.242 1.00 81.75 241 GLU A C 1
ATOM 1903 O O . GLU A 1 241 ? 6.185 14.171 -15.897 1.00 81.75 241 GLU A O 1
ATOM 1908 N N . GLU A 1 242 ? 7.780 15.049 -17.207 1.00 64.69 242 GLU A N 1
ATOM 1909 C CA . GLU A 1 242 ? 6.877 15.846 -18.040 1.00 64.69 242 GLU A CA 1
ATOM 1910 C C . GLU A 1 242 ? 6.281 14.967 -19.157 1.00 64.69 242 GLU A C 1
ATOM 1912 O O . GLU A 1 242 ? 6.963 14.118 -19.725 1.00 64.69 242 GLU A O 1
ATOM 1917 N N . GLY A 1 243 ? 4.993 15.141 -19.483 1.00 69.25 243 GLY A N 1
ATOM 1918 C CA . GLY A 1 243 ? 4.354 14.392 -20.580 1.00 69.25 243 GLY A CA 1
ATOM 1919 C C . GLY A 1 243 ? 3.862 12.980 -20.229 1.00 69.25 243 GLY A C 1
ATOM 1920 O O . GLY A 1 243 ? 3.772 12.119 -21.102 1.00 69.25 243 GLY A O 1
ATOM 1921 N N . ILE A 1 244 ? 3.513 12.732 -18.962 1.00 77.12 244 ILE A N 1
ATOM 1922 C CA . ILE A 1 244 ? 2.982 11.446 -18.480 1.00 77.12 244 ILE A CA 1
ATOM 1923 C C . ILE A 1 244 ? 1.741 11.040 -19.293 1.00 77.12 244 ILE A C 1
ATOM 1925 O O . ILE A 1 244 ? 0.679 11.661 -19.184 1.00 77.12 244 ILE A O 1
ATOM 1929 N N . ASN A 1 245 ? 1.858 9.965 -20.078 1.00 92.38 245 ASN A N 1
ATOM 1930 C CA . ASN A 1 245 ? 0.704 9.375 -20.750 1.00 92.38 245 ASN A CA 1
ATOM 1931 C C . ASN A 1 245 ? -0.312 8.845 -19.720 1.00 92.38 245 ASN A C 1
ATOM 1933 O O . ASN A 1 245 ? -0.016 8.627 -18.544 1.00 92.38 245 ASN A O 1
ATOM 1937 N N . GLU A 1 246 ? -1.548 8.615 -20.145 1.00 95.25 246 GLU A N 1
ATOM 1938 C CA . GLU A 1 246 ? -2.614 8.258 -19.205 1.00 95.25 246 GLU A CA 1
ATOM 1939 C C . GLU A 1 246 ? -2.370 6.914 -18.486 1.00 95.25 246 GLU A C 1
ATOM 1941 O O . GLU A 1 246 ? -2.790 6.750 -17.341 1.00 95.25 246 GLU A O 1
ATOM 1946 N N . ALA A 1 247 ? -1.646 5.977 -19.107 1.00 95.69 247 ALA A N 1
ATOM 1947 C CA . ALA A 1 247 ? -1.279 4.706 -18.483 1.00 95.69 247 ALA A CA 1
ATOM 1948 C C . ALA A 1 247 ? -0.245 4.898 -17.360 1.00 95.69 247 ALA A C 1
ATOM 1950 O O . ALA A 1 247 ? -0.383 4.335 -16.276 1.00 95.69 247 ALA A O 1
ATOM 1951 N N . GLU A 1 248 ? 0.753 5.752 -17.573 1.00 95.44 248 GLU A N 1
ATOM 1952 C CA . GLU A 1 248 ? 1.738 6.118 -16.559 1.00 95.44 248 GLU A CA 1
ATOM 1953 C C . GLU A 1 248 ? 1.109 6.904 -15.402 1.00 95.44 248 GLU A C 1
ATOM 1955 O O . GLU A 1 248 ? 1.450 6.686 -14.236 1.00 95.44 248 GLU A O 1
ATOM 1960 N N . LYS A 1 249 ? 0.110 7.746 -15.691 1.00 95.56 249 LYS A N 1
ATOM 1961 C CA . LYS A 1 249 ? -0.686 8.429 -14.661 1.00 95.56 249 LYS A CA 1
ATOM 1962 C C . LYS A 1 249 ? -1.436 7.428 -13.775 1.00 95.56 249 LYS A C 1
ATOM 1964 O O . LYS A 1 249 ? -1.522 7.634 -12.564 1.00 95.56 249 LYS A O 1
ATOM 1969 N N . ALA A 1 250 ? -1.903 6.315 -14.344 1.00 97.62 250 ALA A N 1
ATOM 1970 C CA . ALA A 1 250 ? -2.532 5.237 -13.584 1.00 97.62 250 ALA A CA 1
ATOM 1971 C C . ALA A 1 250 ? -1.569 4.595 -12.569 1.00 97.62 250 ALA A C 1
ATOM 1973 O O . ALA A 1 250 ? -1.986 4.255 -11.462 1.00 97.62 250 ALA A O 1
ATOM 1974 N N . PHE A 1 251 ? -0.275 4.479 -12.893 1.00 98.12 251 PHE A N 1
ATOM 1975 C CA . PHE A 1 251 ? 0.732 3.991 -11.944 1.00 98.12 251 PHE A CA 1
ATOM 1976 C C . PHE A 1 251 ? 0.989 4.965 -10.795 1.00 98.12 251 PHE A C 1
ATOM 1978 O O . PHE A 1 251 ? 1.175 4.530 -9.658 1.00 98.12 251 PHE A O 1
ATOM 1985 N N . LEU A 1 252 ? 0.930 6.277 -11.042 1.00 97.31 252 LEU A N 1
ATOM 1986 C CA . LEU A 1 252 ? 0.950 7.253 -9.952 1.00 97.31 252 LEU A CA 1
ATOM 1987 C C . LEU A 1 252 ? -0.253 7.055 -9.016 1.00 97.31 252 LEU A C 1
ATOM 1989 O O . LEU A 1 252 ? -0.088 7.059 -7.795 1.00 97.31 252 LEU A O 1
ATOM 1993 N N . GLY A 1 253 ? -1.442 6.812 -9.574 1.00 97.62 253 GLY A N 1
ATOM 1994 C CA . GLY A 1 253 ? -2.628 6.484 -8.783 1.00 97.62 253 GLY A CA 1
ATOM 1995 C C . GLY A 1 253 ? -2.495 5.184 -8.000 1.00 97.62 253 GLY A C 1
ATOM 1996 O O . GLY A 1 253 ? -2.862 5.144 -6.828 1.00 97.62 253 GLY A O 1
ATOM 1997 N N . LEU A 1 254 ? -1.866 4.162 -8.581 1.00 98.38 254 LEU A N 1
ATOM 1998 C CA . LEU A 1 254 ? -1.535 2.918 -7.887 1.00 98.38 254 LEU A CA 1
ATOM 1999 C C . LEU A 1 254 ? -0.607 3.162 -6.682 1.00 98.38 254 LEU A C 1
ATOM 2001 O O . LEU A 1 254 ? -0.854 2.622 -5.606 1.00 98.38 254 LEU A O 1
ATOM 2005 N N . ILE A 1 255 ? 0.425 4.004 -6.819 1.00 98.50 255 ILE A N 1
ATOM 2006 C CA . ILE A 1 255 ? 1.338 4.361 -5.712 1.00 98.50 255 ILE A CA 1
ATOM 2007 C C . ILE A 1 255 ? 0.589 5.090 -4.587 1.00 98.50 255 ILE A C 1
ATOM 2009 O O . ILE A 1 255 ? 0.826 4.829 -3.405 1.00 98.50 255 ILE A O 1
ATOM 2013 N N . TRP A 1 256 ? -0.323 5.999 -4.934 1.00 98.19 256 TRP A N 1
ATOM 2014 C CA . TRP A 1 256 ? -1.197 6.650 -3.955 1.00 98.19 256 TRP A CA 1
ATOM 2015 C C . TRP A 1 256 ? -2.133 5.661 -3.265 1.00 98.19 256 TRP A C 1
ATOM 2017 O O . TRP A 1 256 ? -2.340 5.755 -2.053 1.00 98.19 256 TRP A O 1
ATOM 2027 N N . MET A 1 257 ? -2.644 4.684 -4.013 1.00 98.12 257 MET A N 1
ATOM 2028 C CA . MET A 1 257 ? -3.488 3.631 -3.468 1.00 98.12 257 MET A CA 1
ATOM 2029 C C . MET A 1 257 ? -2.702 2.745 -2.495 1.00 98.12 257 MET A C 1
ATOM 2031 O O . MET A 1 257 ? -3.210 2.454 -1.417 1.00 98.12 257 MET A O 1
ATOM 2035 N N . PHE A 1 258 ? -1.435 2.421 -2.788 1.00 98.38 258 PHE A N 1
ATOM 2036 C CA . PHE A 1 258 ? -0.542 1.745 -1.838 1.00 98.38 258 PHE A CA 1
ATOM 2037 C C . PHE A 1 258 ? -0.376 2.528 -0.535 1.00 98.38 258 PHE A C 1
ATOM 2039 O O . PHE A 1 258 ? -0.568 1.949 0.533 1.00 98.38 258 PHE A O 1
ATOM 2046 N N . ASP A 1 259 ? -0.074 3.831 -0.590 1.00 98.12 259 ASP A N 1
ATOM 2047 C CA . ASP A 1 259 ? 0.037 4.643 0.635 1.00 98.12 259 ASP A CA 1
ATOM 2048 C C . ASP A 1 259 ? -1.289 4.633 1.407 1.00 98.12 259 ASP A C 1
ATOM 2050 O O . ASP A 1 259 ? -1.293 4.359 2.603 1.00 98.12 259 ASP A O 1
ATOM 2054 N N . SER A 1 260 ? -2.424 4.822 0.724 1.00 98.00 260 SER A N 1
ATOM 2055 C CA . SER A 1 260 ? -3.740 4.803 1.367 1.00 98.00 260 SER A CA 1
ATOM 2056 C C . SER A 1 260 ? -4.031 3.481 2.085 1.00 98.00 260 SER A C 1
ATOM 2058 O O . SER A 1 260 ? -4.313 3.498 3.281 1.00 98.00 260 SER A O 1
ATOM 2060 N N . PHE A 1 261 ? -3.882 2.338 1.407 1.00 97.81 261 PHE A N 1
ATOM 2061 C CA . PHE A 1 261 ? -4.147 1.019 1.992 1.00 97.81 261 PHE A CA 1
ATOM 2062 C C . PHE A 1 261 ? -3.183 0.679 3.135 1.00 97.81 261 PHE A C 1
ATOM 2064 O O . PHE A 1 261 ? -3.597 0.096 4.137 1.00 97.81 261 PHE A O 1
ATOM 2071 N N . ILE A 1 262 ? -1.916 1.092 3.045 1.00 97.44 262 ILE A N 1
ATOM 2072 C CA . ILE A 1 262 ? -0.952 0.929 4.141 1.00 97.44 262 ILE A CA 1
ATOM 2073 C C . ILE A 1 262 ? -1.365 1.771 5.352 1.00 97.44 262 ILE A C 1
ATOM 2075 O O . ILE A 1 262 ? -1.340 1.272 6.479 1.00 97.44 262 ILE A O 1
ATOM 2079 N N . GLN A 1 263 ? -1.782 3.025 5.149 1.00 97.75 263 GLN A N 1
ATOM 2080 C CA . GLN A 1 263 ? -2.292 3.851 6.245 1.00 97.75 263 GLN A CA 1
ATOM 2081 C C . GLN A 1 263 ? -3.582 3.270 6.832 1.00 97.75 263 GLN A C 1
ATOM 2083 O O . GLN A 1 263 ? -3.714 3.208 8.052 1.00 97.75 263 GLN A O 1
ATOM 2088 N N . SER A 1 264 ? -4.510 2.775 6.010 1.00 97.25 264 SER A N 1
ATOM 2089 C CA . SER A 1 264 ? -5.726 2.132 6.510 1.00 97.25 264 SER A CA 1
ATOM 2090 C C . SER A 1 264 ? -5.437 0.837 7.273 1.00 97.25 264 SER A C 1
ATOM 2092 O O . SER A 1 264 ? -6.088 0.564 8.279 1.00 97.25 264 SER A O 1
ATOM 2094 N N . ARG A 1 265 ? -4.405 0.073 6.890 1.00 95.75 265 ARG A N 1
ATOM 2095 C CA . ARG A 1 265 ? -3.939 -1.074 7.681 1.00 95.75 265 ARG A CA 1
ATOM 2096 C C . ARG A 1 265 ? -3.397 -0.644 9.042 1.00 95.75 265 ARG A C 1
ATOM 2098 O O . ARG A 1 265 ? -3.757 -1.243 10.053 1.00 95.75 265 ARG A O 1
ATOM 2105 N N . LYS A 1 266 ? -2.579 0.413 9.096 1.00 96.00 266 LYS A N 1
ATOM 2106 C CA . LYS A 1 266 ? -2.103 0.988 10.369 1.00 96.00 266 LYS A CA 1
ATOM 2107 C C . LYS A 1 266 ? -3.263 1.463 11.240 1.00 96.00 266 LYS A C 1
ATOM 2109 O O . LYS A 1 266 ? -3.263 1.193 12.437 1.00 96.00 266 LYS A O 1
ATOM 2114 N N . LEU A 1 267 ? -4.249 2.122 10.630 1.00 96.25 267 LEU A N 1
ATOM 2115 C CA . LEU A 1 267 ? -5.470 2.587 11.282 1.00 96.25 267 LEU A CA 1
ATOM 2116 C C . LEU A 1 267 ? -6.236 1.420 11.913 1.00 96.25 267 LEU A C 1
ATOM 2118 O O . LEU A 1 267 ? -6.547 1.468 13.099 1.00 96.25 267 LEU A O 1
ATOM 2122 N N . TYR A 1 268 ? -6.472 0.353 11.146 1.00 95.56 268 TYR A N 1
ATOM 2123 C CA . TYR A 1 268 ? -7.132 -0.861 11.626 1.00 95.56 268 TYR A CA 1
ATOM 2124 C C . TYR A 1 268 ? -6.407 -1.453 12.840 1.00 95.56 268 TYR A C 1
ATOM 2126 O O . TYR A 1 268 ? -7.031 -1.742 13.861 1.00 95.56 268 TYR A O 1
ATOM 2134 N N . VAL A 1 269 ? -5.077 -1.580 12.765 1.00 94.06 269 VAL A N 1
ATOM 2135 C CA . VAL A 1 269 ? -4.281 -2.135 13.867 1.00 94.06 269 VAL A CA 1
ATOM 2136 C C . VAL A 1 269 ? -4.351 -1.246 15.113 1.00 94.06 269 VAL A C 1
ATOM 2138 O O . VAL A 1 269 ? -4.538 -1.754 16.217 1.00 94.06 269 VAL A O 1
ATOM 2141 N N . LEU A 1 270 ? -4.236 0.073 14.946 1.00 94.31 270 LEU A N 1
ATOM 2142 C CA . LEU A 1 270 ? -4.320 1.043 16.039 1.00 94.31 270 LEU A CA 1
ATOM 2143 C C . LEU A 1 270 ? -5.690 0.994 16.736 1.00 94.31 270 LEU A C 1
ATOM 2145 O O . LEU A 1 270 ? -5.755 0.944 17.963 1.00 94.31 270 LEU A O 1
ATOM 2149 N N . ILE A 1 271 ? -6.781 0.942 15.966 1.00 95.75 271 ILE A N 1
ATOM 2150 C CA . ILE A 1 271 ? -8.140 0.843 16.513 1.00 95.75 271 ILE A CA 1
ATOM 2151 C C . ILE A 1 271 ? -8.306 -0.466 17.285 1.00 95.75 271 ILE A C 1
ATOM 2153 O O . ILE A 1 271 ? -8.631 -0.434 18.469 1.00 95.75 271 ILE A O 1
ATOM 2157 N N . HIS A 1 272 ? -8.060 -1.610 16.647 1.00 93.69 272 HIS A N 1
ATOM 2158 C CA . HIS A 1 272 ? -8.429 -2.904 17.221 1.00 93.69 272 HIS A CA 1
ATOM 2159 C C . HIS A 1 272 ? -7.494 -3.395 18.326 1.00 93.69 272 HIS A C 1
ATOM 2161 O O . HIS A 1 272 ? -7.954 -4.054 19.255 1.00 93.69 272 HIS A O 1
ATOM 2167 N N . TYR A 1 273 ? -6.194 -3.097 18.249 1.00 91.44 273 TYR A N 1
ATOM 2168 C CA . TYR A 1 273 ? -5.220 -3.646 19.199 1.00 91.44 273 TYR A CA 1
ATOM 2169 C C . TYR A 1 273 ? -4.780 -2.672 20.289 1.00 91.44 273 TYR A C 1
ATOM 2171 O O . TYR A 1 273 ? -4.164 -3.124 21.252 1.00 91.44 273 TYR A O 1
ATOM 2179 N N . GLN A 1 274 ? -5.040 -1.370 20.144 1.00 90.75 274 GLN A N 1
ATOM 2180 C CA . GLN A 1 274 ? -4.601 -0.365 21.119 1.00 90.75 274 GLN A CA 1
ATOM 2181 C C . GLN A 1 274 ? -5.792 0.417 21.677 1.00 90.75 274 GLN A C 1
ATOM 2183 O O . GLN A 1 274 ? -6.045 0.383 22.876 1.00 90.75 274 GLN A O 1
ATOM 2188 N N . LEU A 1 275 ? -6.589 1.054 20.816 1.00 94.75 275 LEU A N 1
ATOM 2189 C CA . LEU A 1 275 ? -7.622 1.987 21.273 1.00 94.75 275 LEU A CA 1
ATOM 2190 C C . LEU A 1 275 ? -8.910 1.322 21.757 1.00 94.75 275 LEU A C 1
ATOM 2192 O O . LEU A 1 275 ? -9.496 1.802 22.720 1.00 94.75 275 LEU A O 1
ATOM 2196 N N . GLN A 1 276 ? -9.376 0.248 21.118 1.00 95.25 276 GLN A N 1
ATOM 2197 C CA . GLN A 1 276 ? -10.700 -0.314 21.405 1.00 95.25 276 GLN A CA 1
ATOM 2198 C C . GLN A 1 276 ? -10.839 -0.749 22.872 1.00 95.25 276 GLN A C 1
ATOM 2200 O O . GLN A 1 276 ? -11.832 -0.417 23.515 1.00 95.25 276 GLN A O 1
ATOM 2205 N N . GLY A 1 277 ? -9.834 -1.444 23.416 1.00 94.81 277 GLY A N 1
ATOM 2206 C CA . GLY A 1 277 ? -9.834 -1.868 24.818 1.00 94.81 277 GLY A CA 1
ATOM 2207 C C . GLY A 1 277 ? -9.742 -0.691 25.792 1.00 94.81 277 GLY A C 1
ATOM 2208 O O . GLY A 1 277 ? -10.520 -0.615 26.740 1.00 94.81 277 GLY A O 1
ATOM 2209 N N . GLU A 1 278 ? -8.837 0.258 25.537 1.00 94.31 278 GLU A N 1
ATOM 2210 C CA . GLU A 1 278 ? -8.669 1.457 26.369 1.00 94.31 278 GLU A CA 1
ATOM 2211 C C . GLU A 1 278 ? -9.939 2.317 26.387 1.00 94.31 278 GLU A C 1
ATOM 2213 O O . GLU A 1 278 ? -10.401 2.730 27.452 1.00 94.31 278 GLU A O 1
ATOM 2218 N N . MET A 1 279 ? -10.544 2.551 25.220 1.00 95.25 279 MET A N 1
ATOM 2219 C CA . MET A 1 279 ? -11.784 3.313 25.087 1.00 95.25 279 MET A CA 1
ATOM 2220 C C . MET A 1 279 ? -12.947 2.645 25.814 1.00 95.25 279 MET A C 1
ATOM 2222 O O . MET A 1 279 ? -13.708 3.348 26.474 1.00 95.25 279 MET A O 1
ATOM 2226 N N . GLU A 1 280 ? -13.074 1.318 25.740 1.00 96.12 280 GLU A N 1
ATOM 2227 C CA . GLU A 1 280 ? -14.128 0.590 26.451 1.00 96.12 280 GLU A CA 1
ATOM 2228 C C . GLU A 1 280 ? -13.961 0.709 27.973 1.00 96.12 280 GLU A C 1
ATOM 2230 O O . GLU A 1 280 ? -14.924 0.988 28.683 1.00 96.12 280 GLU A O 1
ATOM 2235 N N . VAL A 1 281 ? -12.733 0.602 28.491 1.00 95.81 281 VAL A N 1
ATOM 2236 C CA . VAL A 1 281 ? -12.458 0.800 29.926 1.00 95.81 281 VAL A CA 1
ATOM 2237 C C . VAL A 1 281 ? -12.832 2.216 30.374 1.00 95.81 281 VAL A C 1
ATOM 2239 O O . VAL A 1 281 ? -13.498 2.383 31.399 1.00 95.81 281 VAL A O 1
ATOM 2242 N N . GLN A 1 282 ? -12.449 3.244 29.608 1.00 95.12 282 GLN A N 1
ATOM 2243 C CA . GLN A 1 282 ? -12.821 4.630 29.920 1.00 95.12 282 GLN A CA 1
ATOM 2244 C C . GLN A 1 282 ? -14.335 4.846 29.818 1.00 95.12 282 GLN A C 1
ATOM 2246 O O . GLN A 1 282 ? -14.915 5.537 30.655 1.00 95.12 282 GLN A O 1
ATOM 2251 N N . TYR A 1 283 ? -14.988 4.224 28.834 1.00 95.75 283 TYR A N 1
ATOM 2252 C CA . TYR A 1 283 ? -16.435 4.273 28.655 1.00 95.75 283 TYR A CA 1
ATOM 2253 C C . TYR A 1 283 ? -17.174 3.675 29.859 1.00 95.75 283 TYR A C 1
ATOM 2255 O O . TYR A 1 283 ? -18.057 4.323 30.425 1.00 95.75 283 TYR A O 1
ATOM 2263 N N . GLN A 1 284 ? -16.770 2.488 30.320 1.00 96.81 284 GLN A N 1
ATOM 2264 C CA . GLN A 1 284 ? -17.362 1.850 31.499 1.00 96.81 284 GLN A CA 1
ATOM 2265 C C . GLN A 1 284 ? -17.096 2.645 32.780 1.00 96.81 284 GLN A C 1
ATOM 2267 O O . GLN A 1 284 ? -17.999 2.821 33.600 1.00 96.81 284 GLN A O 1
ATOM 2272 N N . LYS A 1 285 ? -15.887 3.196 32.939 1.00 96.75 285 LYS A N 1
ATOM 2273 C CA . LYS A 1 285 ? -15.555 4.063 34.077 1.00 96.75 285 LYS A CA 1
ATOM 2274 C C . LYS A 1 285 ? -16.417 5.326 34.096 1.00 96.75 285 LYS A C 1
ATOM 2276 O O . LYS A 1 285 ? -16.943 5.681 35.148 1.00 96.75 285 LYS A O 1
ATOM 2281 N N . MET A 1 286 ? -16.612 5.964 32.940 1.00 96.62 286 MET A N 1
ATOM 2282 C CA . MET A 1 286 ? -17.505 7.116 32.796 1.00 96.62 286 MET A CA 1
ATOM 2283 C C . MET A 1 286 ? -18.946 6.752 33.174 1.00 96.62 286 MET A C 1
ATOM 2285 O O . MET A 1 286 ? -19.566 7.465 33.960 1.00 96.62 286 MET A O 1
ATOM 2289 N N . LYS A 1 287 ? -19.462 5.618 32.677 1.00 96.44 287 LYS A N 1
ATOM 2290 C CA . LYS A 1 287 ? -20.808 5.122 33.010 1.00 96.44 287 LYS A CA 1
ATOM 2291 C C . LYS A 1 287 ? -20.974 4.907 34.521 1.00 96.44 287 LYS A C 1
ATOM 2293 O O . LYS A 1 287 ? -21.983 5.316 35.088 1.00 96.44 287 LYS A O 1
ATOM 2298 N N . GLY A 1 288 ? -19.966 4.329 35.179 1.00 96.38 288 GLY A N 1
ATOM 2299 C CA . GLY A 1 288 ? -19.944 4.158 36.634 1.00 96.38 288 GLY A CA 1
ATOM 2300 C C . GLY A 1 288 ? -19.966 5.487 37.394 1.00 96.38 288 GLY A C 1
ATOM 2301 O O . GLY A 1 288 ? -20.780 5.660 38.294 1.00 96.38 288 GLY A O 1
ATOM 2302 N N . MET A 1 289 ? -19.132 6.456 36.997 1.00 96.88 289 MET A N 1
ATOM 2303 C CA . MET A 1 289 ? -19.100 7.783 37.630 1.00 96.88 289 MET A CA 1
ATOM 2304 C C . MET A 1 289 ? -20.421 8.546 37.464 1.00 96.88 289 MET A C 1
ATOM 2306 O O . MET A 1 289 ? -20.863 9.209 38.398 1.00 96.88 289 MET A O 1
ATOM 2310 N N . ILE A 1 290 ? -21.072 8.422 36.303 1.00 96.25 290 ILE A N 1
ATOM 2311 C CA . ILE A 1 290 ? -22.400 8.993 36.047 1.00 96.25 290 ILE A CA 1
ATOM 2312 C C . ILE A 1 290 ? -23.455 8.388 36.980 1.00 96.25 290 ILE A C 1
ATOM 2314 O O . ILE A 1 290 ? -24.226 9.133 37.582 1.00 96.25 290 ILE A O 1
ATOM 2318 N N . ALA A 1 291 ? -23.472 7.062 37.139 1.00 96.12 291 ALA A N 1
ATOM 2319 C CA . ALA A 1 291 ? -24.411 6.388 38.037 1.00 96.12 291 ALA A CA 1
ATOM 2320 C C . ALA A 1 291 ? -24.200 6.789 39.512 1.00 96.12 291 ALA A C 1
ATOM 2322 O O . ALA A 1 291 ? -25.166 6.999 40.251 1.00 96.12 291 ALA A O 1
ATOM 2323 N N . THR A 1 292 ? -22.944 6.956 39.939 1.00 97.00 292 THR A N 1
ATOM 2324 C CA . THR A 1 292 ? -22.623 7.463 41.281 1.00 97.00 292 THR A CA 1
ATOM 2325 C C . THR A 1 292 ? -23.112 8.900 41.466 1.00 97.00 292 THR A C 1
ATOM 2327 O O . THR A 1 292 ? -23.801 9.180 42.444 1.00 97.00 292 THR A O 1
ATOM 2330 N N . ALA A 1 293 ? -22.837 9.790 40.507 1.00 95.88 293 ALA A N 1
ATOM 2331 C CA . ALA A 1 293 ? -23.264 11.189 40.567 1.00 95.88 293 ALA A CA 1
ATOM 2332 C C . ALA A 1 293 ? -24.794 11.339 40.600 1.00 95.88 293 ALA A C 1
ATOM 2334 O O . ALA A 1 293 ? -25.317 12.192 41.316 1.00 95.88 293 ALA A O 1
ATOM 2335 N N . GLU A 1 294 ? -25.525 10.494 39.864 1.00 95.25 294 GLU A N 1
ATOM 2336 C CA . GLU A 1 294 ? -26.986 10.422 39.956 1.00 95.25 294 GLU A CA 1
ATOM 2337 C C . GLU A 1 294 ? -27.436 10.057 41.378 1.00 95.25 294 GLU A C 1
ATOM 2339 O O . GLU A 1 294 ? -28.264 10.750 41.972 1.00 95.25 294 GLU A O 1
ATOM 2344 N N . THR A 1 295 ? -26.875 8.979 41.928 1.00 95.62 295 THR A N 1
ATOM 2345 C CA . THR A 1 295 ? -27.255 8.455 43.248 1.00 95.62 295 THR A CA 1
ATOM 2346 C C . THR A 1 295 ? -26.980 9.476 44.354 1.00 95.62 295 THR A C 1
ATOM 2348 O O . THR A 1 295 ? -27.814 9.678 45.241 1.00 95.62 295 THR A O 1
ATOM 2351 N N . GLU A 1 296 ? -25.839 10.161 44.290 1.00 95.25 296 GLU A N 1
ATOM 2352 C CA . GLU A 1 296 ? -25.471 11.228 45.224 1.00 95.25 296 GLU A CA 1
ATOM 2353 C C . GLU A 1 296 ? -26.408 12.436 45.107 1.00 95.25 296 GLU A C 1
ATOM 2355 O O . GLU A 1 296 ? -26.882 12.946 46.125 1.00 95.25 296 GLU A O 1
ATOM 2360 N N . ALA A 1 297 ? -26.744 12.856 43.882 1.00 94.12 297 ALA A N 1
ATOM 2361 C CA . ALA A 1 297 ? -27.657 13.972 43.643 1.00 94.12 297 ALA A CA 1
ATOM 2362 C C . ALA A 1 297 ? -29.068 13.693 44.187 1.00 94.12 297 ALA A C 1
ATOM 2364 O O . ALA A 1 297 ? -29.656 14.553 44.845 1.00 94.12 297 ALA A O 1
ATOM 2365 N N . LEU A 1 298 ? -29.587 12.479 43.979 1.00 93.25 298 LEU A N 1
ATOM 2366 C CA . LEU A 1 298 ? -30.876 12.050 44.533 1.00 93.25 298 LEU A CA 1
ATOM 2367 C C . LEU A 1 298 ? -30.838 11.962 46.069 1.00 93.25 298 LEU A C 1
ATOM 2369 O O . LEU A 1 298 ? -31.777 12.381 46.749 1.00 93.25 298 LEU A O 1
ATOM 2373 N N . SER A 1 299 ? -29.734 11.469 46.635 1.00 92.75 299 SER A N 1
ATOM 2374 C CA . SER A 1 299 ? -29.562 11.340 48.090 1.00 92.75 299 SER A CA 1
ATOM 2375 C C . SER A 1 299 ? -29.439 12.696 48.796 1.00 92.75 299 SER A C 1
ATOM 2377 O O . SER A 1 299 ? -29.936 12.865 49.915 1.00 92.75 299 SER A O 1
ATOM 2379 N N . ALA A 1 300 ? -28.828 13.688 48.143 1.00 90.44 300 ALA A N 1
ATOM 2380 C CA . ALA A 1 300 ? -28.702 15.045 48.671 1.00 90.44 300 ALA A CA 1
ATOM 2381 C C . ALA A 1 300 ? -30.069 15.721 48.876 1.00 90.44 300 ALA A C 1
ATOM 2383 O O . ALA A 1 300 ? -30.270 16.401 49.885 1.00 90.44 300 ALA A O 1
ATOM 2384 N N . VAL A 1 301 ? -31.037 15.483 47.982 1.00 86.62 301 VAL A N 1
ATOM 2385 C CA . VAL A 1 301 ? -32.412 15.995 48.132 1.00 86.62 301 VAL A CA 1
ATOM 2386 C C . VAL A 1 301 ? -33.105 15.367 49.341 1.00 86.62 301 VAL A C 1
ATOM 2388 O O . VAL A 1 301 ? -33.679 16.085 50.160 1.00 86.62 301 VAL A O 1
ATOM 2391 N N . ASN A 1 302 ? -32.990 14.047 49.505 1.00 81.62 302 ASN A N 1
ATOM 2392 C CA . ASN A 1 302 ? -33.603 13.338 50.633 1.00 81.62 302 ASN A CA 1
ATOM 2393 C C . ASN A 1 302 ? -33.009 13.765 51.987 1.00 81.62 302 ASN A C 1
ATOM 2395 O O . ASN A 1 302 ? -33.729 13.860 52.979 1.00 81.62 302 ASN A O 1
ATOM 2399 N N . THR A 1 303 ? -31.711 14.079 52.029 1.00 77.44 303 THR A N 1
ATOM 2400 C CA . THR A 1 303 ? -31.028 14.511 53.262 1.00 77.44 303 THR A CA 1
ATOM 2401 C C . THR A 1 303 ? -31.308 15.983 53.593 1.00 77.44 303 THR A C 1
ATOM 2403 O O . THR A 1 303 ? -31.482 16.336 54.761 1.00 77.44 303 THR A O 1
ATOM 2406 N N . GLY A 1 304 ? -31.425 16.848 52.577 1.00 62.84 304 GLY A N 1
ATOM 2407 C CA . GLY A 1 304 ? -31.769 18.266 52.742 1.00 62.84 304 GLY A CA 1
ATOM 2408 C C . GLY A 1 304 ? -33.169 18.507 53.321 1.00 62.84 304 GLY A C 1
ATOM 2409 O O . GLY A 1 304 ? -33.388 19.517 53.986 1.00 62.84 304 GLY A O 1
ATOM 2410 N N . LEU A 1 305 ? -34.096 17.561 53.138 1.00 59.44 305 LEU A N 1
ATOM 2411 C CA . LEU A 1 305 ? -35.447 17.605 53.710 1.00 59.44 305 LEU A CA 1
ATOM 2412 C C . LEU A 1 305 ? -35.508 17.218 55.199 1.00 59.44 305 LEU A C 1
ATOM 2414 O O . LEU A 1 305 ? -36.413 17.666 55.900 1.00 59.44 305 LEU A O 1
ATOM 2418 N N . LEU A 1 306 ? -34.554 16.429 55.704 1.00 57.91 306 LEU A N 1
ATOM 2419 C CA . LEU A 1 306 ? -34.559 15.949 57.095 1.00 57.91 306 LEU A CA 1
ATOM 2420 C C . LEU A 1 306 ? -33.794 16.865 58.063 1.00 57.91 306 LEU A C 1
ATOM 2422 O O . LEU A 1 306 ? -34.094 16.883 59.254 1.00 57.91 306 LEU A O 1
ATOM 2426 N N . ASN A 1 307 ? -32.865 17.685 57.565 1.00 52.97 307 ASN A N 1
ATOM 2427 C CA . ASN A 1 307 ? -32.054 18.593 58.386 1.00 52.97 307 ASN A CA 1
ATOM 2428 C C . ASN A 1 307 ? -32.608 20.027 58.471 1.00 52.97 307 ASN A C 1
ATOM 2430 O O . ASN A 1 307 ? -31.851 20.981 58.657 1.00 52.97 307 ASN A O 1
ATOM 2434 N N . GLY A 1 308 ? -33.932 20.184 58.370 1.00 52.22 308 GLY A N 1
ATOM 2435 C CA . GLY A 1 308 ? -34.658 21.450 58.493 1.00 52.22 308 GLY A CA 1
ATOM 2436 C C . GLY A 1 308 ? -34.556 22.107 59.876 1.00 52.22 308 GLY A C 1
ATOM 2437 O O . GLY A 1 308 ? -35.553 22.263 60.572 1.00 52.22 308 GLY A O 1
ATOM 2438 N N . LYS A 1 309 ? -33.362 22.560 60.270 1.00 47.56 309 LYS A N 1
ATOM 2439 C CA . LYS A 1 309 ? -33.209 23.696 61.178 1.00 47.56 309 LYS A CA 1
ATOM 2440 C C . LYS A 1 309 ? -33.236 24.953 60.319 1.00 47.56 309 LYS A C 1
ATOM 2442 O O . LYS A 1 309 ? -32.258 25.305 59.668 1.00 47.56 309 LYS A O 1
ATOM 2447 N N . VAL A 1 310 ? -34.399 25.594 60.312 1.00 52.88 310 VAL A N 1
ATOM 2448 C CA . VAL A 1 310 ? -34.648 26.920 59.745 1.00 52.88 310 VAL A CA 1
ATOM 2449 C C . VAL A 1 310 ? -33.647 27.912 60.348 1.00 52.88 310 VAL A C 1
ATOM 2451 O O . VAL A 1 310 ? -33.830 28.390 61.464 1.00 52.88 310 VAL A O 1
ATOM 2454 N N . ALA A 1 311 ? -32.567 28.205 59.629 1.00 46.59 311 ALA A N 1
ATOM 2455 C CA . ALA A 1 311 ? -31.751 29.384 59.877 1.00 46.59 311 ALA A CA 1
ATOM 2456 C C . ALA A 1 311 ? -32.281 30.500 58.969 1.00 46.59 311 ALA A C 1
ATOM 2458 O O . ALA A 1 311 ? -32.202 30.416 57.744 1.00 46.59 311 ALA A O 1
ATOM 2459 N N . HIS A 1 312 ? -32.892 31.510 59.585 1.00 50.53 312 HIS A N 1
ATOM 2460 C CA . HIS A 1 312 ? -33.396 32.709 58.921 1.00 50.53 312 HIS A CA 1
ATOM 2461 C C . HIS A 1 312 ? -32.291 33.423 58.116 1.00 50.53 312 HIS A C 1
ATOM 2463 O O . HIS A 1 312 ? -31.137 33.436 58.552 1.00 50.53 312 HIS A O 1
ATOM 2469 N N . PRO A 1 313 ? -32.624 34.088 56.992 1.00 50.28 313 PRO A N 1
ATOM 2470 C CA . PRO A 1 313 ? -31.675 34.913 56.260 1.00 50.28 313 PRO A CA 1
ATOM 2471 C C . PRO A 1 313 ? -31.455 36.212 57.044 1.00 50.28 313 PRO A C 1
ATOM 2473 O O . PRO A 1 313 ? -32.196 37.181 56.888 1.00 50.28 313 PRO A O 1
ATOM 2476 N N . MET A 1 314 ? -30.462 36.234 57.932 1.00 46.72 314 MET A N 1
ATOM 2477 C CA . MET A 1 314 ? -29.999 37.494 58.508 1.00 46.72 314 MET A CA 1
ATOM 2478 C C . MET A 1 314 ? -29.062 38.178 57.511 1.00 46.72 314 MET A C 1
ATOM 2480 O O . MET A 1 314 ? -28.053 37.622 57.082 1.00 46.72 314 MET A O 1
ATOM 2484 N N . LEU A 1 315 ? -29.473 39.383 57.127 1.00 57.34 315 LEU A N 1
ATOM 2485 C CA . LEU A 1 315 ? -28.757 40.358 56.310 1.00 57.34 315 LEU A CA 1
ATOM 2486 C C . LEU A 1 315 ? -27.270 40.480 56.703 1.00 57.34 315 LEU A C 1
ATOM 2488 O O . LEU A 1 315 ? -26.973 40.566 57.897 1.00 57.34 315 LEU A O 1
ATOM 2492 N N . PRO A 1 316 ? -26.336 40.594 55.741 1.00 52.66 316 PRO A N 1
ATOM 2493 C CA . PRO A 1 316 ? -24.982 41.020 56.050 1.00 52.66 316 PRO A CA 1
ATOM 2494 C C . PRO A 1 316 ? -24.967 42.545 56.218 1.00 52.66 316 PRO A C 1
ATOM 2496 O O . PRO A 1 316 ? -25.089 43.290 55.246 1.00 52.66 316 PRO A O 1
ATOM 2499 N N . SER A 1 317 ? -24.815 43.015 57.456 1.00 44.28 317 SER A N 1
ATOM 2500 C CA . SER A 1 317 ? -24.426 44.404 57.719 1.00 44.28 317 SER A CA 1
ATOM 2501 C C . SER A 1 317 ? -22.904 44.560 57.594 1.00 44.28 317 SER A C 1
ATOM 2503 O O . SER A 1 317 ? -22.162 43.648 57.967 1.00 44.28 317 SER A O 1
ATOM 2505 N N . PRO A 1 318 ? -22.424 45.704 57.076 1.00 62.22 318 PRO A N 1
ATOM 2506 C CA . PRO A 1 318 ? -21.013 45.957 56.825 1.00 62.22 318 PRO A CA 1
ATOM 2507 C C . PRO A 1 318 ? -20.318 46.341 58.132 1.00 62.22 318 PRO A C 1
ATOM 2509 O O . PRO A 1 318 ? -20.878 47.096 58.921 1.00 62.22 318 PRO A O 1
ATOM 2512 N N . ASN A 1 319 ? -19.082 45.891 58.349 1.00 40.12 319 ASN A N 1
ATOM 2513 C CA . ASN A 1 319 ? -18.208 46.566 59.300 1.00 40.12 319 ASN A CA 1
ATOM 2514 C C . ASN A 1 319 ? -16.765 46.610 58.803 1.00 40.12 319 ASN A C 1
ATOM 2516 O O . ASN A 1 319 ? -16.132 45.598 58.511 1.00 40.12 319 ASN A O 1
ATOM 2520 N N . SER A 1 320 ? -16.303 47.850 58.702 1.00 49.22 320 SER A N 1
ATOM 2521 C CA . SER A 1 320 ? -14.943 48.294 58.446 1.00 49.22 320 SER A CA 1
ATOM 2522 C C . SER A 1 320 ? -14.151 48.339 59.755 1.00 49.22 320 SER A C 1
ATOM 2524 O O . SER A 1 320 ? -14.753 48.661 60.777 1.00 49.22 320 SER A O 1
ATOM 2526 N N . THR A 1 321 ? -12.833 48.111 59.714 1.00 41.56 321 THR A N 1
ATOM 2527 C CA . THR A 1 321 ? -11.746 48.793 60.478 1.00 41.56 321 THR A CA 1
ATOM 2528 C C . THR A 1 321 ? -10.430 48.025 60.205 1.00 41.56 321 THR A C 1
ATOM 2530 O O . THR A 1 321 ? -10.400 46.816 60.398 1.00 41.56 321 THR A O 1
ATOM 2533 N N . ASN A 1 322 ? -9.453 48.563 59.448 1.00 45.28 322 ASN A N 1
ATOM 2534 C CA . ASN A 1 322 ? -8.296 49.414 59.855 1.00 45.28 322 ASN A CA 1
ATOM 2535 C C . ASN A 1 322 ? -7.454 48.783 60.997 1.00 45.28 322 ASN A C 1
ATOM 2537 O O . ASN A 1 322 ? -8.050 48.393 61.990 1.00 45.28 322 ASN A O 1
ATOM 2541 N N . SER A 1 323 ? -6.115 48.615 60.991 1.00 44.16 323 SER A N 1
ATOM 2542 C CA . SER A 1 323 ? -4.951 49.367 60.444 1.00 44.16 323 SER A CA 1
ATOM 2543 C C . SER A 1 323 ? -3.670 48.467 60.512 1.00 44.16 323 SER A C 1
ATOM 2545 O O . SER A 1 323 ? -3.583 47.694 61.461 1.00 44.16 323 SER A O 1
ATOM 2547 N N . THR A 1 324 ? -2.801 48.310 59.484 1.00 50.44 324 THR A N 1
ATOM 2548 C CA . THR A 1 324 ? -1.494 48.995 59.138 1.00 50.44 324 THR A CA 1
ATOM 2549 C C . THR A 1 324 ? -0.352 48.955 60.190 1.00 50.44 324 THR A C 1
ATOM 2551 O O . THR A 1 324 ? -0.687 48.857 61.367 1.00 50.44 324 THR A O 1
ATOM 2554 N N . PRO A 1 325 ? 0.967 49.153 59.866 1.00 59.88 325 PRO A N 1
ATOM 2555 C CA . PRO A 1 325 ? 1.694 49.268 58.565 1.00 59.88 325 PRO A CA 1
ATOM 2556 C C . PRO A 1 325 ? 3.103 48.575 58.494 1.00 59.88 325 PRO A C 1
ATOM 2558 O O . PRO A 1 325 ? 3.626 48.147 59.515 1.00 59.88 325 PRO A O 1
ATOM 2561 N N . ASP A 1 326 ? 3.761 48.548 57.315 1.00 45.84 326 ASP A N 1
ATOM 2562 C CA . ASP A 1 326 ? 5.085 49.199 57.114 1.00 45.84 326 ASP A CA 1
ATOM 2563 C C . ASP A 1 326 ? 5.435 49.430 55.617 1.00 45.84 326 ASP A C 1
ATOM 2565 O O . ASP A 1 326 ? 4.956 48.729 54.726 1.00 45.84 326 ASP A O 1
ATOM 2569 N N . ASN A 1 327 ? 6.231 50.480 55.398 1.00 40.94 327 ASN A N 1
ATOM 2570 C CA . ASN A 1 327 ? 6.657 51.207 54.189 1.00 40.94 327 ASN A CA 1
ATOM 2571 C C . ASN A 1 327 ? 7.582 50.385 53.239 1.00 40.94 327 ASN A C 1
ATOM 2573 O O . ASN A 1 327 ? 8.105 49.357 53.649 1.00 40.94 327 ASN A O 1
ATOM 2577 N N . ARG A 1 328 ? 7.912 50.766 51.984 1.00 41.12 328 ARG A N 1
ATOM 2578 C CA . ARG A 1 328 ? 8.319 52.098 51.481 1.00 41.12 328 ARG A CA 1
ATOM 2579 C C . ARG A 1 328 ? 8.556 52.129 49.942 1.00 41.12 328 ARG A C 1
ATOM 2581 O O . ARG A 1 328 ? 9.113 51.166 49.430 1.00 41.12 328 ARG A O 1
ATOM 2588 N N . ASP A 1 329 ? 8.150 53.249 49.314 1.00 50.47 329 ASP A N 1
ATOM 2589 C CA . ASP A 1 329 ? 8.628 54.038 48.135 1.00 50.47 329 ASP A CA 1
ATOM 2590 C C . ASP A 1 329 ? 9.143 53.323 46.844 1.00 50.47 329 ASP A C 1
ATOM 2592 O O . ASP A 1 329 ? 9.872 52.346 46.911 1.00 50.47 329 ASP A O 1
ATOM 2596 N N . ASP A 1 330 ? 8.871 53.747 45.596 1.00 46.31 330 ASP A N 1
ATOM 2597 C CA . ASP A 1 330 ? 8.698 55.113 45.076 1.00 46.31 330 ASP A CA 1
ATOM 2598 C C . ASP A 1 330 ? 8.086 55.140 43.634 1.00 46.31 330 ASP A C 1
ATOM 2600 O O . ASP A 1 330 ? 8.301 54.225 42.839 1.00 46.31 330 ASP A O 1
ATOM 2604 N N . SER A 1 331 ? 7.419 56.261 43.302 1.00 42.28 331 SER A N 1
ATOM 2605 C CA . SER A 1 331 ? 7.220 56.891 41.971 1.00 42.28 331 SER A CA 1
ATOM 2606 C C . SER A 1 331 ? 6.058 56.493 41.016 1.00 42.28 331 SER A C 1
ATOM 2608 O O . SER A 1 331 ? 6.042 55.457 40.359 1.00 42.28 331 SER A O 1
ATOM 2610 N N . THR A 1 332 ? 5.118 57.442 40.844 1.00 43.62 332 THR A N 1
ATOM 2611 C CA . THR A 1 332 ? 4.052 57.576 39.801 1.00 43.62 332 THR A CA 1
ATOM 2612 C C . THR A 1 332 ? 4.325 58.842 38.941 1.00 43.62 332 THR A C 1
ATOM 2614 O O . THR A 1 332 ? 5.145 59.644 39.394 1.00 43.62 332 THR A O 1
ATOM 2617 N N . PRO A 1 333 ? 3.686 59.108 37.761 1.00 56.53 333 PRO A N 1
ATOM 2618 C CA . PRO A 1 333 ? 2.263 59.539 37.675 1.00 56.53 333 PRO A CA 1
ATOM 2619 C C . PRO A 1 333 ? 1.473 59.088 36.401 1.00 56.53 333 PRO A C 1
ATOM 2621 O O . PRO A 1 333 ? 2.032 58.926 35.327 1.00 56.53 333 PRO A O 1
ATOM 2624 N N . LYS A 1 334 ? 0.193 58.698 36.559 1.00 43.53 334 LYS A N 1
ATOM 2625 C CA . LYS A 1 334 ? -1.085 59.378 36.179 1.00 43.53 334 LYS A CA 1
ATOM 2626 C C . LYS A 1 334 ? -1.567 59.301 34.715 1.00 43.53 334 LYS A C 1
ATOM 2628 O O . LYS A 1 334 ? -0.899 59.787 33.820 1.00 43.53 334 LYS A O 1
ATOM 2633 N N . GLU A 1 335 ? -2.821 58.836 34.584 1.00 36.84 335 GLU A N 1
ATOM 2634 C CA . GLU A 1 335 ? -3.996 59.395 33.857 1.00 36.84 335 GLU A CA 1
ATOM 2635 C C . GLU A 1 335 ? -4.847 58.255 33.255 1.00 36.84 335 GLU A C 1
ATOM 2637 O O . GLU A 1 335 ? -4.307 57.243 32.838 1.00 36.84 335 GLU A O 1
ATOM 2642 N N . SER A 1 336 ? -6.167 58.313 33.079 1.00 44.81 336 SER A N 1
ATOM 2643 C CA . SER A 1 336 ? -7.299 58.829 33.850 1.00 44.81 336 SER A CA 1
ATOM 2644 C C . SER A 1 336 ? -8.569 58.167 33.259 1.00 44.81 336 SER A C 1
ATOM 2646 O O . SER A 1 336 ? -8.634 57.895 32.067 1.00 44.81 336 SER A O 1
ATOM 2648 N N . SER A 1 337 ? -9.534 57.861 34.131 1.00 44.94 337 SER A N 1
ATOM 2649 C CA . SER A 1 337 ? -10.995 57.748 33.946 1.00 44.94 337 SER A CA 1
ATOM 2650 C C . SER A 1 337 ? -11.642 57.120 32.695 1.00 44.94 337 SER A C 1
ATOM 2652 O O . SER A 1 337 ? -11.569 57.637 31.588 1.00 44.94 337 SER A O 1
ATOM 2654 N N . GLY A 1 338 ? -12.508 56.126 32.951 1.00 39.66 338 GLY A N 1
ATOM 2655 C CA . GLY A 1 338 ? -13.582 55.725 32.034 1.00 39.66 338 GLY A CA 1
ATOM 2656 C C . GLY A 1 338 ? -14.315 54.434 32.418 1.00 39.66 338 GLY A C 1
ATOM 2657 O O . GLY A 1 338 ? -14.315 53.484 31.646 1.00 39.66 338 GLY A O 1
ATOM 2658 N N . ARG A 1 339 ? -14.923 54.357 33.614 1.00 41.56 339 ARG A N 1
ATOM 2659 C CA . ARG A 1 339 ? -15.804 53.236 34.006 1.00 41.56 339 ARG A CA 1
ATOM 2660 C C . ARG A 1 339 ? -17.176 53.386 33.341 1.00 41.56 339 ARG A C 1
ATOM 2662 O O . ARG A 1 339 ? -17.944 54.262 33.724 1.00 41.56 339 ARG A O 1
ATOM 2669 N N . THR A 1 340 ? -17.520 52.473 32.438 1.00 42.59 340 THR A N 1
ATOM 2670 C CA . THR A 1 340 ? -18.913 52.121 32.119 1.00 42.59 340 THR A CA 1
ATOM 2671 C C . THR A 1 340 ? -19.195 50.758 32.744 1.00 42.59 340 THR A C 1
ATOM 2673 O O . THR A 1 340 ? -18.542 49.767 32.423 1.00 42.59 340 THR A O 1
ATOM 2676 N N . ALA A 1 341 ? -20.129 50.712 33.694 1.00 48.97 341 ALA A N 1
ATOM 2677 C CA . ALA A 1 341 ? -20.610 49.469 34.279 1.00 48.97 341 ALA A CA 1
ATOM 2678 C C . ALA A 1 341 ? -21.514 48.767 33.258 1.00 48.97 341 ALA A C 1
ATOM 2680 O O . ALA A 1 341 ? -22.663 49.157 33.066 1.00 48.97 341 ALA A O 1
ATOM 2681 N N . VAL A 1 342 ? -20.978 47.758 32.574 1.00 46.41 342 VAL A N 1
ATOM 2682 C CA . VAL A 1 342 ? -21.767 46.864 31.725 1.00 46.41 342 VAL A CA 1
ATOM 2683 C C . VAL A 1 342 ? -22.252 45.717 32.605 1.00 46.41 342 VAL A C 1
ATOM 2685 O O . VAL A 1 342 ? -21.452 44.913 33.084 1.00 46.41 342 VAL A O 1
ATOM 2688 N N . SER A 1 343 ? -23.562 45.667 32.847 1.00 47.25 343 SER A N 1
ATOM 2689 C CA . SER A 1 343 ? -24.238 44.521 33.454 1.00 47.25 343 SER A CA 1
ATOM 2690 C C . SER A 1 343 ? -23.872 43.255 32.684 1.00 47.25 343 SER A C 1
ATOM 2692 O O . SER A 1 343 ? -24.203 43.117 31.506 1.00 47.25 343 SER A O 1
ATOM 2694 N N . ALA A 1 344 ? -23.172 42.335 33.346 1.00 46.53 344 ALA A N 1
ATOM 2695 C CA . ALA A 1 344 ? -22.852 41.027 32.802 1.00 46.53 344 ALA A CA 1
ATOM 2696 C C . ALA A 1 344 ? -24.156 40.244 32.591 1.00 46.53 344 ALA A C 1
ATOM 2698 O O . ALA A 1 344 ? -24.717 39.680 33.529 1.00 46.53 344 ALA A O 1
ATOM 2699 N N . GLN A 1 345 ? -24.654 40.223 31.353 1.00 48.34 345 GLN A N 1
ATOM 2700 C CA . GLN A 1 345 ? -25.641 39.241 30.927 1.00 48.34 345 GLN A CA 1
ATOM 2701 C C . GLN A 1 345 ? -25.017 37.855 31.122 1.00 48.34 345 GLN A C 1
ATOM 2703 O O . GLN A 1 345 ? -24.053 37.494 30.446 1.00 48.34 345 GLN A O 1
ATOM 2708 N N . GLN A 1 346 ? -25.547 37.095 32.083 1.00 50.53 346 GLN A N 1
ATOM 2709 C CA . GLN A 1 346 ? -25.266 35.672 32.227 1.00 50.53 346 GLN A CA 1
ATOM 2710 C C . GLN A 1 346 ? -25.641 34.993 30.909 1.00 50.53 346 GLN A C 1
ATOM 2712 O O . GLN A 1 346 ? -26.820 34.800 30.620 1.00 50.53 346 GLN A O 1
ATOM 2717 N N . SER A 1 347 ? -24.644 34.655 30.087 1.00 48.34 347 SER A N 1
ATOM 2718 C CA . SER A 1 347 ? -24.882 33.818 28.918 1.00 48.34 347 SER A CA 1
ATOM 2719 C C . SER A 1 347 ? -25.303 32.444 29.434 1.00 48.34 347 SER A C 1
ATOM 2721 O O . SER A 1 347 ? -24.479 31.690 29.963 1.00 48.34 347 SER A O 1
ATOM 2723 N N . THR A 1 348 ? -26.586 32.129 29.316 1.00 53.00 348 THR A N 1
ATOM 2724 C CA . THR A 1 348 ? -27.119 30.787 29.513 1.00 53.00 348 THR A CA 1
ATOM 2725 C C . THR A 1 348 ? -26.525 29.900 28.424 1.00 53.00 348 THR A C 1
ATOM 2727 O O . THR A 1 348 ? -27.020 29.834 27.301 1.00 53.00 348 THR A O 1
ATOM 2730 N N . LYS A 1 349 ? -25.385 29.262 28.723 1.00 57.72 349 LYS A N 1
ATOM 2731 C CA . LYS A 1 349 ? -24.818 28.245 27.836 1.00 57.72 349 LYS A CA 1
ATOM 2732 C C . LYS A 1 349 ? -25.904 27.191 27.591 1.00 57.72 349 LYS A C 1
ATOM 2734 O O . LYS A 1 349 ? -26.520 26.749 28.564 1.00 57.72 349 LYS A O 1
ATOM 2739 N N . PRO A 1 350 ? -26.160 26.803 26.330 1.00 57.31 350 PRO A N 1
ATOM 2740 C CA . PRO A 1 350 ? -27.111 25.741 26.049 1.00 57.31 350 PRO A CA 1
ATOM 2741 C C . PRO A 1 350 ? -26.692 24.480 26.821 1.00 57.31 350 PRO A C 1
ATOM 2743 O O . PRO A 1 350 ? -25.491 24.198 26.903 1.00 57.31 350 PRO A O 1
ATOM 2746 N N . PRO A 1 351 ? -27.645 23.742 27.418 1.00 62.28 351 PRO A N 1
ATOM 2747 C CA . PRO A 1 351 ? -27.334 22.552 28.195 1.00 62.28 351 PRO A CA 1
ATOM 2748 C C . PRO A 1 351 ? -26.581 21.557 27.309 1.00 62.28 351 PRO A C 1
ATOM 2750 O O . PRO A 1 351 ? -27.055 21.172 26.238 1.00 62.28 351 PRO A O 1
ATOM 2753 N N . HIS A 1 352 ? -25.377 21.173 27.734 1.00 65.62 352 HIS A N 1
ATOM 2754 C CA . HIS A 1 352 ? -24.585 20.167 27.041 1.00 65.62 352 HIS A CA 1
ATOM 2755 C C . HIS A 1 352 ? -25.365 18.846 27.036 1.00 65.62 352 HIS A C 1
ATOM 2757 O O . HIS A 1 352 ? -25.654 18.284 28.090 1.00 65.62 352 HIS A O 1
ATOM 2763 N N . GLN A 1 353 ? -25.744 18.369 25.848 1.00 80.06 353 GLN A N 1
ATOM 2764 C CA . GLN A 1 353 ? -26.457 17.103 25.704 1.00 80.06 353 GLN A CA 1
ATOM 2765 C C . GLN A 1 353 ? -25.511 15.950 26.041 1.00 80.06 353 GLN A C 1
ATOM 2767 O O . GLN A 1 353 ? -24.533 15.706 25.332 1.00 80.06 353 GLN A O 1
ATOM 2772 N N . ILE A 1 354 ? -25.804 15.244 27.131 1.00 85.00 354 ILE A N 1
ATOM 2773 C CA . ILE A 1 354 ? -25.111 14.009 27.496 1.00 85.00 354 ILE A CA 1
ATOM 2774 C C . ILE A 1 354 ? -25.532 12.923 26.493 1.00 85.00 354 ILE A C 1
ATOM 2776 O O . ILE A 1 354 ? -26.734 12.731 26.286 1.00 85.00 354 ILE A O 1
ATOM 2780 N N . PRO A 1 355 ? -24.587 12.203 25.860 1.00 90.19 355 PRO A N 1
ATOM 2781 C CA . PRO A 1 355 ? -24.915 11.076 24.996 1.00 90.19 355 PRO A CA 1
ATOM 2782 C C . PRO A 1 355 ? -25.810 10.064 25.720 1.00 90.19 355 PRO A C 1
ATOM 2784 O O . PRO A 1 355 ? -25.442 9.559 26.777 1.00 90.19 355 PRO A O 1
ATOM 2787 N N . THR A 1 356 ? -26.960 9.722 25.134 1.00 90.81 356 THR A N 1
ATOM 2788 C CA . THR A 1 356 ? -27.965 8.842 25.764 1.00 90.81 356 THR A CA 1
ATOM 2789 C C . THR A 1 356 ? -27.395 7.498 26.206 1.00 90.81 356 THR A C 1
ATOM 2791 O O . THR A 1 356 ? -27.770 6.991 27.253 1.00 90.81 356 THR A O 1
ATOM 2794 N N . LYS A 1 357 ? -26.425 6.950 25.466 1.00 92.88 357 LYS A N 1
ATOM 2795 C CA . LYS A 1 357 ? -25.767 5.675 25.794 1.00 92.88 357 LYS A CA 1
ATOM 2796 C C . LYS A 1 357 ? -24.973 5.695 27.108 1.00 92.88 357 LYS A C 1
ATOM 2798 O O . LYS A 1 357 ? -24.758 4.638 27.695 1.00 92.88 357 LYS A O 1
ATOM 2803 N N . LEU A 1 358 ? -24.539 6.875 27.557 1.00 93.31 358 LEU A N 1
ATOM 2804 C CA . LEU A 1 358 ? -23.824 7.048 28.823 1.00 93.31 358 LEU A CA 1
ATOM 2805 C C . LEU A 1 358 ? -24.766 7.138 30.027 1.00 93.31 358 LEU A C 1
ATOM 2807 O O . LEU A 1 358 ? -24.311 6.981 31.158 1.00 93.31 358 LEU A O 1
ATOM 2811 N N . LEU A 1 359 ? -26.060 7.385 29.802 1.00 93.38 359 LEU A N 1
ATOM 2812 C CA . LEU A 1 359 ? -27.038 7.432 30.880 1.00 93.38 359 LEU A CA 1
ATOM 2813 C C . LEU A 1 359 ? -27.322 6.017 31.417 1.00 93.38 359 LEU A C 1
ATOM 2815 O O . LEU A 1 359 ? -27.282 5.045 30.654 1.00 93.38 359 LEU A O 1
ATOM 2819 N N . PRO A 1 360 ? -27.644 5.875 32.710 1.00 92.50 360 PRO A N 1
ATOM 2820 C CA . PRO A 1 360 ? -28.158 4.633 33.282 1.00 92.50 360 PRO A CA 1
ATOM 2821 C C . PRO A 1 360 ? -29.422 4.152 32.562 1.00 92.50 360 PRO A C 1
ATOM 2823 O O . PRO A 1 360 ? -30.217 4.965 32.093 1.00 92.50 360 PRO A O 1
ATOM 2826 N N . GLU A 1 361 ? -29.604 2.833 32.450 1.00 93.12 361 GLU A N 1
ATOM 2827 C CA . GLU A 1 361 ? -30.647 2.222 31.604 1.00 93.12 361 GLU A CA 1
ATOM 2828 C C . GLU A 1 361 ? -32.060 2.731 31.918 1.00 93.12 361 GLU A C 1
ATOM 2830 O O . GLU A 1 361 ? -32.838 2.967 30.996 1.00 93.12 361 GLU A O 1
ATOM 2835 N N . HIS A 1 362 ? -32.371 2.998 33.191 1.00 92.69 362 HIS A N 1
ATOM 2836 C CA . HIS A 1 362 ? -33.674 3.533 33.600 1.00 92.69 362 HIS A CA 1
ATOM 2837 C C . HIS A 1 362 ? -33.912 4.986 33.161 1.00 92.69 362 HIS A C 1
ATOM 2839 O O . HIS A 1 362 ? -35.062 5.396 33.011 1.00 92.69 362 HIS A O 1
ATOM 2845 N N . LEU A 1 363 ? -32.851 5.763 32.918 1.00 91.25 363 LEU A N 1
ATOM 2846 C CA . LEU A 1 363 ? -32.943 7.136 32.407 1.00 91.25 363 LEU A CA 1
ATOM 2847 C C . LEU A 1 363 ? -32.922 7.207 30.877 1.00 91.25 363 LEU A C 1
ATOM 2849 O O . LEU A 1 363 ? -33.356 8.208 30.305 1.00 91.25 363 LEU A O 1
ATOM 2853 N N . GLN A 1 364 ? -32.449 6.158 30.197 1.00 92.38 364 GLN A N 1
ATOM 2854 C CA . GLN A 1 364 ? -32.358 6.140 28.733 1.00 92.38 364 GLN A CA 1
ATOM 2855 C C . GLN A 1 364 ? -33.732 6.221 28.058 1.00 92.38 364 GLN A C 1
ATOM 2857 O O . GLN A 1 364 ? -33.864 6.860 27.016 1.00 92.38 364 GLN A O 1
ATOM 2862 N N . SER A 1 365 ? -34.762 5.610 28.652 1.00 89.81 365 SER A N 1
ATOM 2863 C CA . SER A 1 365 ? -36.121 5.589 28.100 1.00 89.81 365 SER A CA 1
ATOM 2864 C C . SER A 1 365 ? -36.883 6.903 28.267 1.00 89.81 365 SER A C 1
ATOM 2866 O O . SER A 1 365 ? -37.863 7.122 27.560 1.00 89.81 365 SER A O 1
ATOM 2868 N N . ASN A 1 366 ? -36.479 7.771 29.202 1.00 86.62 366 ASN A N 1
ATOM 2869 C CA . ASN A 1 366 ? -37.233 8.985 29.511 1.00 86.62 366 ASN A CA 1
ATOM 2870 C C . ASN A 1 366 ? -36.333 10.149 29.959 1.00 86.62 366 ASN A C 1
ATOM 2872 O O . ASN A 1 366 ? -36.387 10.623 31.096 1.00 86.62 366 ASN A O 1
ATOM 2876 N N . THR A 1 367 ? -35.523 10.647 29.024 1.00 83.50 367 THR A N 1
ATOM 2877 C CA . THR A 1 367 ? -34.606 11.774 29.255 1.00 83.50 367 THR A CA 1
ATOM 2878 C C . THR A 1 367 ? -35.317 13.088 29.592 1.00 83.50 367 THR A C 1
ATOM 2880 O O . THR A 1 367 ? -34.726 13.947 30.242 1.00 83.50 367 THR A O 1
ATOM 2883 N N . ALA A 1 368 ? -36.592 13.238 29.211 1.00 83.44 368 ALA A N 1
ATOM 2884 C CA . ALA A 1 368 ? -37.401 14.420 29.510 1.00 83.44 368 ALA A CA 1
ATOM 2885 C C . ALA A 1 368 ? -37.760 14.557 31.002 1.00 83.44 368 ALA A C 1
ATOM 2887 O O . ALA A 1 368 ? -38.107 15.647 31.447 1.00 83.44 368 ALA A O 1
ATOM 2888 N N . THR A 1 369 ? -37.665 13.470 31.775 1.00 86.94 369 THR A N 1
ATOM 2889 C CA . THR A 1 369 ? -38.079 13.436 33.191 1.00 86.94 369 THR A CA 1
ATOM 2890 C C . THR A 1 369 ? -36.894 13.568 34.158 1.00 86.94 369 THR A C 1
ATOM 2892 O O . THR A 1 369 ? -37.068 13.517 35.374 1.00 86.94 369 THR A O 1
ATOM 2895 N N . ILE A 1 370 ? -35.671 13.759 33.649 1.00 89.00 370 ILE A N 1
ATOM 2896 C CA . ILE A 1 370 ? -34.482 13.891 34.498 1.00 89.00 370 ILE A CA 1
ATOM 2897 C C . ILE A 1 370 ? -34.552 15.216 35.266 1.00 89.00 370 ILE A C 1
ATOM 2899 O O . ILE A 1 370 ? -34.615 16.296 34.677 1.00 89.00 370 ILE A O 1
ATOM 2903 N N . LEU A 1 371 ? -34.512 15.132 36.598 1.00 92.56 371 LEU A N 1
ATOM 2904 C CA . LEU A 1 371 ? -34.538 16.303 3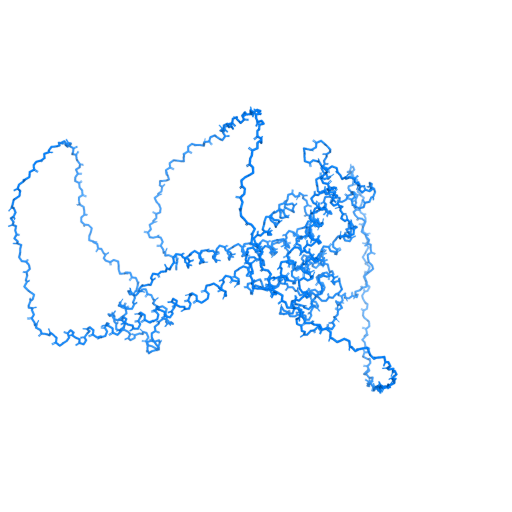7.472 1.00 92.56 371 LEU A CA 1
ATOM 2905 C C . LEU A 1 371 ? -33.344 17.233 37.166 1.00 92.56 371 LEU A C 1
ATOM 2907 O O . LEU A 1 371 ? -32.217 16.748 37.038 1.00 92.56 371 LEU A O 1
ATOM 2911 N N . PRO A 1 372 ? -33.530 18.568 37.112 1.00 91.31 372 PRO A N 1
ATOM 2912 C CA . PRO A 1 372 ? -32.468 19.492 36.698 1.00 91.31 372 PRO A CA 1
ATOM 2913 C C . PRO A 1 372 ? -31.170 19.403 37.516 1.00 91.31 372 PRO A C 1
ATOM 2915 O O . PRO A 1 372 ? -30.081 19.548 36.964 1.00 91.31 372 PRO A O 1
ATOM 2918 N N . HIS A 1 373 ? -31.258 19.140 38.825 1.00 90.94 373 HIS A N 1
ATOM 2919 C CA . HIS A 1 373 ? -30.077 19.001 39.686 1.00 90.94 373 HIS A CA 1
ATOM 2920 C C . HIS A 1 373 ? -29.307 17.698 39.417 1.00 90.94 373 HIS A C 1
ATOM 2922 O O . HIS A 1 373 ? -28.080 17.709 39.441 1.00 90.94 373 HIS A O 1
ATOM 2928 N N . VAL A 1 374 ? -30.012 16.606 39.093 1.00 92.88 374 VAL A N 1
ATOM 2929 C CA . VAL A 1 374 ? -29.406 15.337 38.661 1.00 92.88 374 VAL A CA 1
ATOM 2930 C C . VAL A 1 374 ? -28.706 15.533 37.323 1.00 92.88 374 VAL A C 1
ATOM 2932 O O . VAL A 1 374 ? -27.553 15.146 37.169 1.00 92.88 374 VAL A O 1
ATOM 2935 N N . LEU A 1 375 ? -29.362 16.207 36.373 1.00 92.44 375 LEU A N 1
ATOM 2936 C CA . LEU A 1 375 ? -28.764 16.515 35.075 1.00 92.44 375 LEU A CA 1
ATOM 2937 C C . LEU A 1 375 ? -27.486 17.354 35.228 1.00 92.44 375 LEU A C 1
ATOM 2939 O O . LEU A 1 375 ? -26.483 17.063 34.581 1.00 92.44 375 LEU A O 1
ATOM 2943 N N . SER A 1 376 ? -27.507 18.354 36.115 1.00 92.62 376 SER A N 1
ATOM 2944 C CA . SER A 1 376 ? -26.333 19.167 36.448 1.00 92.62 376 SER A CA 1
ATOM 2945 C C . SER A 1 376 ? -25.195 18.308 37.013 1.00 92.62 376 SER A C 1
ATOM 2947 O O . SER A 1 376 ? -24.081 18.356 36.490 1.00 92.62 376 SER A O 1
ATOM 2949 N N . ALA A 1 377 ? -25.485 17.455 38.004 1.00 93.69 377 ALA A N 1
ATOM 2950 C CA . ALA A 1 377 ? -24.504 16.554 38.608 1.00 93.69 377 ALA A CA 1
ATOM 2951 C C . ALA A 1 377 ? -23.893 15.596 37.574 1.00 93.69 377 ALA A C 1
ATOM 2953 O O . ALA A 1 377 ? -22.672 15.534 37.446 1.00 93.69 377 ALA A O 1
ATOM 2954 N N . ILE A 1 378 ? -24.722 14.935 36.762 1.00 94.38 378 ILE A N 1
ATOM 2955 C CA . ILE A 1 378 ? -24.261 14.041 35.691 1.00 94.38 378 ILE A CA 1
ATOM 2956 C C . ILE A 1 378 ? -23.408 14.807 34.670 1.00 94.38 378 ILE A C 1
ATOM 2958 O O . ILE A 1 378 ? -22.356 14.324 34.260 1.00 94.38 378 ILE A O 1
ATOM 2962 N N . SER A 1 379 ? -23.816 16.017 34.276 1.00 93.31 379 SER A N 1
ATOM 2963 C CA . SER A 1 379 ? -23.068 16.831 33.305 1.00 93.31 379 SER A CA 1
ATOM 2964 C C . SER A 1 379 ? -21.718 17.332 33.829 1.00 93.31 379 SER A C 1
ATOM 2966 O O . SER A 1 379 ? -20.847 17.685 33.036 1.00 93.31 379 SER A O 1
ATOM 2968 N N . SER A 1 380 ? -21.537 17.354 35.154 1.00 93.75 380 SER A N 1
ATOM 2969 C CA . SER A 1 380 ? -20.285 17.748 35.804 1.00 93.75 380 SER A CA 1
ATOM 2970 C C . SER A 1 380 ? -19.261 16.612 35.894 1.00 93.75 380 SER A C 1
ATOM 2972 O O . SER A 1 380 ? -18.089 16.860 36.192 1.00 93.75 380 SER A O 1
ATOM 2974 N N . VAL A 1 381 ? -19.678 15.371 35.609 1.00 95.56 381 VAL A N 1
ATOM 2975 C CA . VAL A 1 381 ? -18.786 14.212 35.606 1.00 95.56 381 VAL A CA 1
ATOM 2976 C C . VAL A 1 381 ? -17.717 14.402 34.534 1.00 95.56 381 VAL A C 1
ATOM 2978 O O . VAL A 1 381 ? -18.003 14.564 33.349 1.00 95.56 381 VAL A O 1
ATOM 2981 N N . SER A 1 382 ? -16.458 14.363 34.961 1.00 95.50 382 SER A N 1
ATOM 2982 C CA . SER A 1 382 ? -15.298 14.450 34.082 1.00 95.50 382 SER A CA 1
ATOM 2983 C C . SER A 1 382 ? -14.313 13.335 34.405 1.00 95.50 382 SER A C 1
ATOM 2985 O O . SER A 1 382 ? -14.137 12.946 35.560 1.00 95.50 382 SER A O 1
ATOM 2987 N N . LEU A 1 383 ? -13.684 12.800 33.360 1.00 94.94 383 LEU A N 1
ATOM 2988 C CA . LEU A 1 383 ? -12.738 11.699 33.459 1.00 94.94 383 LEU A CA 1
ATOM 2989 C C . LEU A 1 383 ? -11.391 12.160 32.894 1.00 94.94 383 LEU A C 1
ATOM 2991 O O . LEU A 1 383 ? -11.334 12.510 31.712 1.00 94.94 383 LEU A O 1
ATOM 2995 N N . PRO A 1 384 ? -10.309 12.192 33.696 1.00 94.44 384 PRO A N 1
ATOM 2996 C CA . PRO A 1 384 ? -8.993 12.513 33.167 1.00 94.44 384 PRO A CA 1
ATOM 2997 C C . PRO A 1 384 ? -8.567 11.437 32.165 1.00 94.44 384 PRO A C 1
ATOM 2999 O O . PRO A 1 384 ? -8.555 10.248 32.486 1.00 94.44 384 PRO A O 1
ATOM 3002 N N . MET A 1 385 ? -8.217 11.865 30.953 1.00 95.19 385 MET A N 1
ATOM 3003 C CA . MET A 1 385 ? -7.643 10.989 29.935 1.00 95.19 385 MET A CA 1
ATOM 3004 C C . MET A 1 385 ? -6.134 10.879 30.127 1.00 95.19 385 MET A C 1
ATOM 3006 O O . MET A 1 385 ? -5.454 11.876 30.376 1.00 95.19 385 MET A O 1
ATOM 3010 N N . GLU A 1 386 ? -5.605 9.669 29.974 1.00 95.25 386 GLU A N 1
ATOM 3011 C CA . GLU A 1 386 ? -4.166 9.435 30.019 1.00 95.25 386 GLU A CA 1
ATOM 3012 C C . GLU A 1 386 ? -3.470 10.093 28.809 1.00 95.25 386 GLU A C 1
ATOM 3014 O O . GLU A 1 386 ? -3.991 10.011 27.690 1.00 95.25 386 GLU A O 1
ATOM 3019 N N . PRO A 1 387 ? -2.280 10.708 28.979 1.00 96.19 387 PRO A N 1
ATOM 3020 C CA . PRO A 1 387 ? -1.533 11.297 27.868 1.00 96.19 387 PRO A CA 1
ATOM 3021 C C . PRO A 1 387 ? -1.292 10.335 26.694 1.00 96.19 387 PRO A C 1
ATOM 3023 O O . PRO A 1 387 ? -1.359 10.758 25.540 1.00 96.19 387 PRO A O 1
ATOM 3026 N N . ALA A 1 388 ? -1.068 9.044 26.971 1.00 94.75 388 ALA A N 1
ATOM 3027 C CA . ALA A 1 388 ? -0.892 8.016 25.945 1.00 94.75 388 ALA A CA 1
ATOM 3028 C C . ALA A 1 388 ? -2.141 7.859 25.062 1.00 94.75 388 ALA A C 1
ATOM 3030 O O . ALA A 1 388 ? -2.036 7.857 23.838 1.00 94.75 388 ALA A O 1
ATOM 3031 N N . MET A 1 389 ? -3.333 7.834 25.663 1.00 95.19 389 MET A N 1
ATOM 3032 C CA . MET A 1 389 ? -4.599 7.745 24.933 1.00 95.19 389 MET A CA 1
ATOM 3033 C C . MET A 1 389 ? -4.833 8.980 24.053 1.00 95.19 389 MET A C 1
ATOM 3035 O O . MET A 1 389 ? -5.248 8.859 22.900 1.00 95.19 389 MET A O 1
ATOM 3039 N N . VAL A 1 390 ? -4.530 10.177 24.567 1.00 96.12 390 VAL A N 1
ATOM 3040 C CA . VAL A 1 390 ? -4.623 11.425 23.788 1.00 96.12 390 VAL A CA 1
ATOM 3041 C C . VAL A 1 390 ? -3.682 11.380 22.582 1.00 96.12 390 VAL A C 1
ATOM 3043 O O . VAL A 1 390 ? -4.077 11.753 21.475 1.00 96.12 390 VAL A O 1
ATOM 3046 N N . GLN A 1 391 ? -2.458 10.883 22.773 1.00 96.31 391 GLN A N 1
ATOM 3047 C CA . GLN A 1 391 ? -1.494 10.705 21.692 1.00 96.31 391 GLN A CA 1
ATOM 3048 C C . GLN A 1 391 ? -1.977 9.666 20.664 1.00 96.31 391 GLN A C 1
ATOM 3050 O O . GLN A 1 391 ? -1.956 9.957 19.471 1.00 96.31 391 GLN A O 1
ATOM 3055 N N . ASN A 1 392 ? -2.526 8.528 21.100 1.00 94.94 392 ASN A N 1
ATOM 3056 C CA . ASN A 1 392 ? -3.095 7.510 20.210 1.00 94.94 392 ASN A CA 1
ATOM 3057 C C . ASN A 1 392 ? -4.267 8.056 19.371 1.00 94.94 392 ASN A C 1
ATOM 3059 O O . ASN A 1 392 ? -4.359 7.768 18.180 1.00 94.94 392 ASN A O 1
ATOM 3063 N N . ILE A 1 393 ? -5.145 8.886 19.949 1.00 96.25 393 ILE A N 1
ATOM 3064 C CA . ILE A 1 393 ? -6.255 9.537 19.221 1.00 96.25 393 ILE A CA 1
ATOM 3065 C C . ILE A 1 393 ? -5.734 10.561 18.203 1.00 96.25 393 ILE A C 1
ATOM 3067 O O . ILE A 1 393 ? -6.261 10.677 17.089 1.00 96.25 393 ILE A O 1
ATOM 3071 N N . LYS A 1 394 ? -4.684 11.306 18.559 1.00 97.25 394 LYS A N 1
ATOM 3072 C CA . LYS A 1 394 ? -4.014 12.224 17.632 1.00 97.25 394 LYS A CA 1
ATOM 3073 C C . LYS A 1 394 ? -3.395 11.460 16.458 1.00 97.25 394 LYS A C 1
ATOM 3075 O O . LYS A 1 394 ? -3.604 11.855 15.310 1.00 97.25 394 LYS A O 1
ATOM 3080 N N . ASP A 1 395 ? -2.697 10.362 16.733 1.00 95.50 395 ASP A N 1
ATOM 3081 C CA . ASP A 1 395 ? -2.082 9.513 15.710 1.00 95.50 395 ASP A CA 1
ATOM 3082 C C . ASP A 1 395 ? -3.140 8.854 14.820 1.00 95.50 395 ASP A C 1
ATOM 3084 O O . ASP A 1 395 ? -3.005 8.874 13.598 1.00 95.50 395 ASP A O 1
ATOM 3088 N N . LEU A 1 396 ? -4.250 8.386 15.401 1.00 96.31 396 LEU A N 1
ATOM 3089 C CA . LEU A 1 396 ? -5.416 7.887 14.669 1.00 96.31 396 LEU A CA 1
ATOM 3090 C C . LEU A 1 396 ? -5.929 8.923 13.661 1.00 96.31 396 LEU A C 1
ATOM 3092 O O . LEU A 1 396 ? -6.122 8.611 12.487 1.00 96.31 396 LEU A O 1
ATOM 3096 N N . THR A 1 397 ? -6.110 10.165 14.112 1.00 97.56 397 THR A N 1
ATOM 3097 C CA . THR A 1 397 ? -6.606 11.267 13.276 1.00 97.56 397 THR A CA 1
ATOM 3098 C C . THR A 1 397 ? -5.628 11.592 12.146 1.00 97.56 397 THR A C 1
ATOM 3100 O O . THR A 1 397 ? -6.037 11.802 11.003 1.00 97.56 397 THR A O 1
ATOM 3103 N N . LEU A 1 398 ? -4.325 11.606 12.438 1.00 97.56 398 LEU A N 1
ATOM 3104 C CA . LEU A 1 398 ? -3.283 11.865 11.446 1.00 97.56 398 LEU A CA 1
ATOM 3105 C C . LEU A 1 398 ? -3.213 10.755 10.387 1.00 97.56 398 LEU A C 1
ATOM 3107 O O . LEU A 1 398 ? -3.177 11.053 9.191 1.00 97.56 398 LEU A O 1
ATOM 3111 N N . ILE A 1 399 ? -3.244 9.489 10.811 1.00 96.56 399 ILE A N 1
ATOM 3112 C CA . ILE A 1 399 ? -3.243 8.326 9.915 1.00 96.56 399 ILE A CA 1
ATOM 3113 C C . ILE A 1 399 ? -4.504 8.329 9.046 1.00 96.56 399 ILE A C 1
ATOM 3115 O O . ILE A 1 399 ? -4.401 8.153 7.832 1.00 96.56 399 ILE A O 1
ATOM 3119 N N . PHE A 1 400 ? -5.678 8.589 9.631 1.00 97.62 400 PHE A N 1
ATOM 3120 C CA . PHE A 1 400 ? -6.941 8.674 8.896 1.00 97.62 400 PHE A CA 1
ATOM 3121 C C . PHE A 1 400 ? -6.904 9.762 7.815 1.00 97.62 400 PHE A C 1
ATOM 3123 O O . PHE A 1 400 ? -7.193 9.485 6.651 1.00 97.62 400 PHE A O 1
ATOM 3130 N N . ASN A 1 401 ? -6.479 10.979 8.167 1.00 98.06 401 ASN A N 1
ATOM 3131 C CA . ASN A 1 401 ? -6.378 12.084 7.212 1.00 98.06 401 ASN A CA 1
ATOM 3132 C C . ASN A 1 401 ? -5.395 11.772 6.076 1.00 98.06 401 ASN A C 1
ATOM 3134 O O . ASN A 1 401 ? -5.670 12.075 4.913 1.00 98.06 401 ASN A O 1
ATOM 3138 N N . ARG A 1 402 ? -4.264 11.126 6.389 1.00 97.44 402 ARG A N 1
ATOM 3139 C CA . ARG A 1 402 ? -3.296 10.694 5.375 1.00 97.44 402 ARG A CA 1
ATOM 3140 C C . ARG A 1 402 ? -3.876 9.614 4.463 1.00 97.44 402 ARG A C 1
ATOM 3142 O O . ARG A 1 402 ? -3.698 9.708 3.248 1.00 97.44 402 ARG A O 1
ATOM 3149 N N . ALA A 1 403 ? -4.580 8.628 5.020 1.00 97.56 403 ALA A N 1
ATOM 3150 C CA . ALA A 1 403 ? -5.244 7.577 4.253 1.00 97.56 403 ALA A CA 1
ATOM 3151 C C . ALA A 1 403 ? -6.283 8.166 3.287 1.00 97.56 403 ALA A C 1
ATOM 3153 O O . ALA A 1 403 ? -6.262 7.841 2.098 1.00 97.56 403 ALA A O 1
ATOM 3154 N N . ALA A 1 404 ? -7.129 9.076 3.780 1.00 97.69 404 ALA A N 1
ATOM 3155 C CA . ALA A 1 404 ? -8.165 9.747 3.002 1.00 97.69 404 ALA A CA 1
ATOM 3156 C C . ALA A 1 404 ? -7.572 10.611 1.878 1.00 97.69 404 ALA A C 1
ATOM 3158 O O . ALA A 1 404 ? -7.939 10.444 0.720 1.00 97.69 404 ALA A O 1
ATOM 3159 N N . SER A 1 405 ? -6.598 11.472 2.190 1.00 97.94 405 SER A N 1
ATOM 3160 C CA . SER A 1 405 ? -5.928 12.322 1.193 1.00 97.94 405 SER A CA 1
ATOM 3161 C C . SER A 1 405 ? -5.222 11.503 0.102 1.00 97.94 405 SER A C 1
ATOM 3163 O O . SER A 1 405 ? -5.321 11.807 -1.092 1.00 97.94 405 SER A O 1
ATOM 3165 N N . SER A 1 406 ? -4.567 10.407 0.499 1.00 97.69 406 SER A N 1
ATOM 3166 C CA . SER A 1 406 ? -3.919 9.488 -0.442 1.00 97.69 406 SER A CA 1
ATOM 3167 C C . SER A 1 406 ? -4.942 8.775 -1.326 1.00 97.69 406 SER A C 1
ATOM 3169 O O . SER A 1 406 ? -4.713 8.655 -2.525 1.00 97.69 406 SER A O 1
ATOM 3171 N N . MET A 1 407 ? -6.093 8.362 -0.780 1.00 97.81 407 MET A N 1
ATOM 3172 C CA . MET A 1 407 ? -7.161 7.739 -1.573 1.00 97.81 407 MET A CA 1
ATOM 3173 C C . MET A 1 407 ? -7.767 8.718 -2.577 1.00 97.81 407 MET A C 1
ATOM 3175 O O . MET A 1 407 ? -7.931 8.371 -3.742 1.00 97.81 407 MET A O 1
ATOM 3179 N N . THR A 1 408 ? -8.043 9.957 -2.161 1.00 97.62 408 THR A N 1
ATOM 3180 C CA . THR A 1 408 ? -8.529 11.007 -3.068 1.00 97.62 408 THR A CA 1
ATOM 3181 C C . THR A 1 408 ? -7.549 11.209 -4.222 1.00 97.62 408 THR A C 1
ATOM 3183 O O . THR A 1 408 ? -7.942 11.218 -5.387 1.00 97.62 408 THR A O 1
ATOM 3186 N N . SER A 1 409 ? -6.250 11.282 -3.920 1.00 97.56 409 SER A N 1
ATOM 3187 C CA . SER A 1 409 ? -5.202 11.400 -4.941 1.00 97.56 409 SER A CA 1
ATOM 3188 C C . SER A 1 409 ? -5.170 10.180 -5.873 1.00 97.56 409 SER A C 1
ATOM 3190 O O . SER A 1 409 ? -5.088 10.342 -7.093 1.00 97.56 409 SER A O 1
ATOM 3192 N N . ALA A 1 410 ? -5.316 8.967 -5.330 1.00 97.25 410 ALA A N 1
ATOM 3193 C CA . ALA A 1 410 ? -5.396 7.736 -6.112 1.00 97.25 410 ALA A CA 1
ATOM 3194 C C . ALA A 1 410 ? -6.585 7.756 -7.082 1.00 97.25 410 ALA A C 1
ATOM 3196 O O . ALA A 1 410 ? -6.396 7.559 -8.276 1.00 97.25 410 ALA A O 1
ATOM 3197 N N . GLN A 1 411 ? -7.787 8.089 -6.610 1.00 96.12 411 GLN A N 1
ATOM 3198 C CA . GLN A 1 411 ? -9.012 8.082 -7.421 1.00 96.12 411 GLN A CA 1
ATOM 3199 C C . GLN A 1 411 ? -8.985 9.094 -8.576 1.00 96.12 411 GLN A C 1
ATOM 3201 O O . GLN A 1 411 ? -9.568 8.847 -9.630 1.00 96.12 411 GLN A O 1
ATOM 3206 N N . THR A 1 412 ? -8.276 10.218 -8.418 1.00 96.56 412 THR A N 1
ATOM 3207 C CA . THR A 1 412 ? -8.110 11.209 -9.504 1.00 96.56 412 THR A CA 1
ATOM 3208 C C . THR A 1 412 ? -7.180 10.746 -10.629 1.00 96.56 412 THR A C 1
ATOM 3210 O O . THR A 1 412 ? -7.194 11.314 -11.723 1.00 96.56 412 THR A O 1
ATOM 3213 N N . THR A 1 413 ? -6.341 9.742 -10.369 1.00 96.44 413 THR A N 1
ATOM 3214 C CA . THR A 1 413 ? -5.277 9.298 -11.283 1.00 96.44 413 THR A CA 1
ATOM 3215 C C . THR A 1 413 ? -5.428 7.842 -11.716 1.00 96.44 413 THR A C 1
ATOM 3217 O O . THR A 1 413 ? -4.918 7.481 -12.769 1.00 96.44 413 THR A O 1
ATOM 3220 N N . LEU A 1 414 ? -6.179 7.034 -10.968 1.00 97.19 414 LEU A N 1
ATOM 3221 C CA . LEU A 1 414 ? -6.496 5.639 -11.240 1.00 97.19 414 LEU A CA 1
ATOM 3222 C C . LEU A 1 414 ? -7.989 5.392 -10.983 1.00 97.19 414 LEU A C 1
ATOM 3224 O O . LEU A 1 414 ? -8.462 5.423 -9.850 1.00 97.19 414 LEU A O 1
ATOM 3228 N N . HIS A 1 415 ? -8.731 5.112 -12.052 1.00 95.88 415 HIS A N 1
ATOM 3229 C CA . HIS A 1 415 ? -10.162 4.810 -12.007 1.00 95.88 415 HIS A CA 1
ATOM 3230 C C . HIS A 1 415 ? -10.537 3.780 -13.084 1.00 95.88 415 HIS A C 1
ATOM 3232 O O . HIS A 1 415 ? -9.820 3.604 -14.072 1.00 95.88 415 HIS A O 1
ATOM 3238 N N . LEU A 1 416 ? -11.689 3.117 -12.931 1.00 96.00 416 LEU A N 1
ATOM 3239 C CA . LEU A 1 416 ? -12.114 2.021 -13.816 1.00 96.00 416 LEU A CA 1
ATOM 3240 C C . LEU A 1 416 ? -12.146 2.386 -15.316 1.00 96.00 416 LEU A C 1
ATOM 3242 O O . LEU A 1 416 ? -11.643 1.591 -16.110 1.00 96.00 416 LEU A O 1
ATOM 3246 N N . PRO A 1 417 ? -12.657 3.563 -15.746 1.00 96.69 417 PRO A N 1
ATOM 3247 C CA . PRO A 1 417 ? -12.576 3.955 -17.156 1.00 96.69 417 PRO A CA 1
ATOM 3248 C C . PRO A 1 417 ? -11.147 4.022 -17.711 1.00 96.69 417 PRO A C 1
ATOM 3250 O O . PRO A 1 417 ? -10.914 3.631 -18.853 1.00 96.69 417 PRO A O 1
ATOM 3253 N N . LEU A 1 418 ? -10.188 4.490 -16.904 1.00 96.50 418 LEU A N 1
ATOM 3254 C CA . LEU A 1 418 ? -8.790 4.571 -17.309 1.00 96.50 418 LEU A CA 1
ATOM 3255 C C . LEU A 1 418 ? -8.178 3.175 -17.427 1.00 96.50 418 LEU A C 1
ATOM 3257 O O . LEU A 1 418 ? -7.541 2.882 -18.435 1.00 96.50 418 LEU A O 1
ATOM 3261 N N . LEU A 1 419 ? -8.440 2.296 -16.452 1.00 97.19 419 LEU A N 1
ATOM 3262 C CA . LEU A 1 419 ? -8.028 0.894 -16.526 1.00 97.19 419 LEU A CA 1
ATOM 3263 C C . LEU A 1 419 ? -8.582 0.204 -17.769 1.00 97.19 419 LEU A C 1
ATOM 3265 O O . LEU A 1 419 ? -7.827 -0.431 -18.487 1.00 97.19 419 LEU A O 1
ATOM 3269 N N . ARG A 1 420 ? -9.867 0.380 -18.085 1.00 96.88 420 ARG A N 1
ATOM 3270 C CA . ARG A 1 420 ? -10.470 -0.226 -19.280 1.00 96.88 420 ARG A CA 1
ATOM 3271 C C . ARG A 1 420 ? -9.738 0.151 -20.569 1.00 96.88 420 ARG A C 1
ATOM 3273 O O . ARG A 1 420 ? -9.655 -0.664 -21.482 1.00 96.88 420 ARG A O 1
ATOM 3280 N N . ARG A 1 421 ? -9.256 1.392 -20.663 1.00 96.94 421 ARG A N 1
ATOM 3281 C CA . ARG A 1 421 ? -8.582 1.915 -21.858 1.00 96.94 421 ARG A CA 1
ATOM 3282 C C . ARG A 1 421 ? -7.100 1.545 -21.906 1.00 96.94 421 ARG A C 1
ATOM 3284 O O . ARG A 1 421 ? -6.615 1.172 -22.967 1.00 96.94 421 ARG A O 1
ATOM 3291 N N . CYS A 1 422 ? -6.390 1.682 -20.790 1.00 97.50 422 CYS A N 1
ATOM 3292 C CA . CYS A 1 422 ? -4.931 1.550 -20.736 1.00 97.50 422 CYS A CA 1
ATOM 3293 C C . CYS A 1 422 ? -4.454 0.159 -20.291 1.00 97.50 422 CYS A C 1
ATOM 3295 O O . CYS A 1 422 ? -3.330 -0.219 -20.599 1.00 97.50 422 CYS A O 1
ATOM 3297 N N . PHE A 1 423 ? -5.300 -0.588 -19.581 1.00 97.75 423 PHE A N 1
ATOM 3298 C CA . PHE A 1 423 ? -5.026 -1.915 -19.022 1.00 97.75 423 PHE A CA 1
ATOM 3299 C C . PHE A 1 423 ? -6.240 -2.847 -19.222 1.00 97.75 423 PHE A C 1
ATOM 3301 O O . PHE A 1 423 ? -6.820 -3.338 -18.245 1.00 97.75 423 PHE A O 1
ATOM 3308 N N . PRO A 1 424 ? -6.717 -3.032 -20.469 1.00 96.75 424 PRO A N 1
ATOM 3309 C CA . PRO A 1 424 ? -7.942 -3.775 -20.755 1.00 96.75 424 PRO A CA 1
ATOM 3310 C C . PRO A 1 424 ? -7.948 -5.204 -20.200 1.00 96.75 424 PRO A C 1
ATOM 3312 O O . PRO A 1 424 ? -9.009 -5.668 -19.783 1.00 96.75 424 PRO A O 1
ATOM 3315 N N . LYS A 1 425 ? -6.800 -5.897 -20.150 1.00 96.44 425 LYS A N 1
ATOM 3316 C CA . LYS A 1 425 ? -6.726 -7.257 -19.592 1.00 96.44 425 LYS A CA 1
ATOM 3317 C C . LYS A 1 425 ? -6.883 -7.239 -18.082 1.00 96.44 425 LYS A C 1
ATOM 3319 O O . LYS A 1 425 ? -7.706 -7.971 -17.541 1.00 96.44 425 LYS A O 1
ATOM 3324 N N . THR A 1 426 ? -6.141 -6.366 -17.404 1.00 97.00 426 THR A N 1
ATOM 3325 C CA . THR A 1 426 ? -6.268 -6.167 -15.957 1.00 97.00 426 THR A CA 1
ATOM 3326 C C . THR A 1 426 ? -7.702 -5.782 -15.603 1.00 97.00 426 THR A C 1
ATOM 3328 O O . THR A 1 426 ? -8.301 -6.383 -14.718 1.00 97.00 426 THR A O 1
ATOM 3331 N N . TRP A 1 427 ? -8.301 -4.851 -16.348 1.00 97.38 427 TRP A N 1
ATOM 3332 C CA . TRP A 1 427 ? -9.694 -4.451 -16.169 1.00 97.38 427 TRP A CA 1
ATOM 3333 C C . TRP A 1 427 ? -10.677 -5.614 -16.366 1.00 97.38 427 TRP A C 1
ATOM 3335 O O . TRP A 1 427 ? -11.584 -5.784 -15.554 1.00 97.38 427 TRP A O 1
ATOM 3345 N N . ALA A 1 428 ? -10.504 -6.442 -17.400 1.00 96.38 428 ALA A 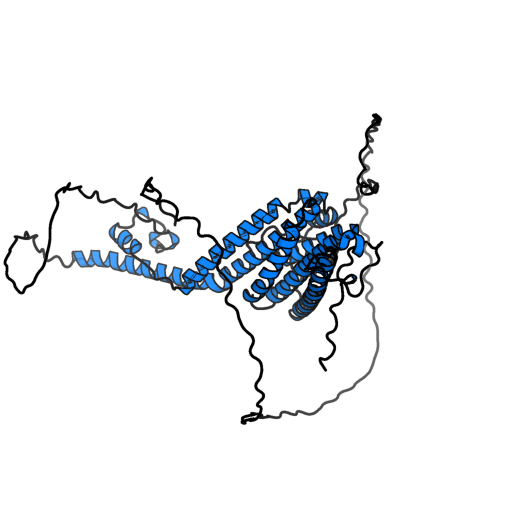N 1
ATOM 3346 C CA . ALA A 1 428 ? -11.377 -7.590 -17.645 1.00 96.38 428 ALA A CA 1
ATOM 3347 C C . ALA A 1 428 ? -11.309 -8.610 -16.497 1.00 96.38 428 ALA A C 1
ATOM 3349 O O . ALA A 1 428 ? -12.349 -9.054 -16.005 1.00 96.38 428 ALA A O 1
ATOM 3350 N N . ARG A 1 429 ? -10.101 -8.900 -15.988 1.00 95.62 429 ARG A N 1
ATOM 3351 C CA . ARG A 1 429 ? -9.902 -9.760 -14.807 1.00 95.62 429 ARG A CA 1
ATOM 3352 C C . ARG A 1 429 ? -10.654 -9.246 -13.576 1.00 95.62 429 ARG A C 1
ATOM 3354 O O . ARG A 1 429 ? -11.127 -10.056 -12.784 1.00 95.62 429 ARG A O 1
ATOM 3361 N N . MET A 1 430 ? -10.784 -7.923 -13.453 1.00 95.69 430 MET A N 1
ATOM 3362 C CA . MET A 1 430 ? -11.491 -7.244 -12.362 1.00 95.69 430 MET A CA 1
ATOM 3363 C C . MET A 1 430 ? -13.004 -7.278 -12.505 1.00 95.69 430 MET A C 1
ATOM 3365 O O . MET A 1 430 ? -13.710 -7.578 -11.549 1.00 95.69 430 MET A O 1
ATOM 3369 N N . MET A 1 431 ? -13.517 -6.980 -13.694 1.00 95.88 431 MET A N 1
ATOM 3370 C CA . MET A 1 431 ? -14.961 -6.873 -13.907 1.00 95.88 431 MET A CA 1
ATOM 3371 C C . MET A 1 431 ? -15.671 -8.224 -13.950 1.00 95.88 431 MET A C 1
ATOM 3373 O O . MET A 1 431 ? -16.866 -8.292 -13.670 1.00 95.88 431 MET A O 1
ATOM 3377 N N . TYR A 1 432 ? -14.951 -9.287 -14.306 1.00 94.94 432 TYR A N 1
ATOM 3378 C CA . TYR A 1 432 ? -15.502 -10.638 -14.428 1.00 94.94 432 TYR A CA 1
ATOM 3379 C C . TYR A 1 432 ? -15.108 -11.567 -13.273 1.00 94.94 432 TYR A C 1
ATOM 3381 O O . TYR A 1 432 ? -15.313 -12.781 -13.365 1.00 94.94 432 TYR A O 1
ATOM 3389 N N . THR A 1 433 ? -14.564 -11.001 -12.193 1.00 94.44 433 THR A N 1
ATOM 3390 C CA . THR A 1 433 ? -14.204 -11.739 -10.982 1.00 94.44 433 THR A CA 1
ATOM 3391 C C . THR A 1 433 ? -15.435 -12.242 -10.231 1.00 94.44 433 THR A C 1
ATOM 3393 O O . THR A 1 433 ? -16.461 -11.569 -10.139 1.00 94.44 433 THR A O 1
ATOM 3396 N N . THR A 1 434 ? -15.324 -13.437 -9.665 1.00 94.06 434 THR A N 1
ATOM 3397 C CA . THR A 1 434 ? -16.272 -14.017 -8.703 1.00 94.06 434 THR A CA 1
ATOM 3398 C C . THR A 1 434 ? -15.716 -14.038 -7.279 1.00 94.06 434 THR A C 1
ATOM 3400 O O . THR A 1 434 ? -16.372 -14.553 -6.367 1.00 94.06 434 THR A O 1
ATOM 3403 N N . LEU A 1 435 ? -14.505 -13.505 -7.096 1.00 93.56 435 LEU A N 1
ATOM 3404 C CA . LEU A 1 435 ? -13.824 -13.421 -5.811 1.00 93.56 435 LEU A CA 1
ATOM 3405 C C . LEU A 1 435 ? -14.478 -12.349 -4.939 1.00 93.56 435 LEU A C 1
ATOM 3407 O O . LEU A 1 435 ? -14.920 -11.310 -5.434 1.00 93.56 435 LEU A O 1
ATOM 3411 N N . SER A 1 436 ? -14.534 -12.602 -3.636 1.00 92.88 436 SER A N 1
ATOM 3412 C CA . SER A 1 436 ? -15.005 -11.630 -2.652 1.00 92.88 436 SER A CA 1
ATOM 3413 C C . SER A 1 436 ? -13.838 -10.867 -2.005 1.00 92.88 436 SER A C 1
ATOM 3415 O O . SER A 1 436 ? -12.701 -11.351 -2.015 1.00 92.88 436 SER A O 1
ATOM 3417 N N . PRO A 1 437 ? -14.093 -9.706 -1.368 1.00 91.38 437 PRO A N 1
ATOM 3418 C CA . PRO A 1 437 ? -13.055 -8.963 -0.651 1.00 91.38 437 PRO A CA 1
ATOM 3419 C C . PRO A 1 437 ? -12.298 -9.815 0.380 1.00 91.38 437 PRO A C 1
ATOM 3421 O O . PRO A 1 437 ? -11.099 -9.629 0.576 1.00 91.38 437 PRO A O 1
ATOM 3424 N N . THR A 1 438 ? -12.982 -10.781 1.005 1.00 90.62 438 THR A N 1
ATOM 3425 C CA . THR A 1 438 ? -12.441 -11.633 2.075 1.00 90.62 438 THR A CA 1
ATOM 3426 C C . THR A 1 438 ? -11.572 -12.790 1.572 1.00 90.62 438 THR A C 1
ATOM 3428 O O . THR A 1 438 ? -10.973 -13.498 2.377 1.00 90.62 438 THR A O 1
ATOM 3431 N N . GLU A 1 439 ? -11.498 -13.010 0.257 1.00 91.31 439 GLU A N 1
ATOM 3432 C CA . GLU A 1 439 ? -10.745 -14.108 -0.370 1.00 91.31 439 GLU A CA 1
ATOM 3433 C C . GLU A 1 439 ? -9.307 -13.705 -0.747 1.00 91.31 439 GLU A C 1
ATOM 3435 O O . GLU A 1 439 ? -8.713 -14.250 -1.668 1.00 91.31 439 GLU A O 1
ATOM 3440 N N . GLU A 1 440 ? -8.719 -12.747 -0.028 1.00 90.62 440 GLU A N 1
ATOM 3441 C CA . GLU A 1 440 ? -7.404 -12.145 -0.323 1.00 90.62 440 GLU A CA 1
ATOM 3442 C C . GLU A 1 440 ? -6.230 -13.149 -0.309 1.00 90.62 440 GLU A C 1
ATOM 3444 O O . GLU A 1 440 ? -5.159 -12.872 -0.842 1.00 90.62 440 GLU A O 1
ATOM 3449 N N . TYR A 1 441 ? -6.430 -14.331 0.281 1.00 87.50 441 TYR A N 1
ATOM 3450 C CA . TYR A 1 441 ? -5.460 -15.431 0.324 1.00 87.50 441 TYR A CA 1
ATOM 3451 C C . TYR A 1 441 ? -5.525 -16.371 -0.895 1.00 87.50 441 TYR A C 1
ATOM 3453 O O . TYR A 1 441 ? -4.652 -17.229 -1.053 1.00 87.50 441 TYR A O 1
ATOM 3461 N N . GLU A 1 442 ? -6.564 -16.263 -1.727 1.00 84.38 442 GLU A N 1
ATOM 3462 C CA . GLU A 1 442 ? -6.777 -17.147 -2.876 1.00 84.38 442 GLU A CA 1
ATOM 3463 C C . GLU A 1 442 ? -5.752 -16.929 -4.004 1.00 84.38 442 GLU A C 1
ATOM 3465 O O . GLU A 1 442 ? -5.129 -17.908 -4.443 1.00 84.38 442 GLU A O 1
ATOM 3470 N N . PRO A 1 443 ? -5.497 -15.692 -4.469 1.00 78.56 443 PRO A N 1
ATOM 3471 C CA . PRO A 1 443 ? -4.693 -15.486 -5.665 1.00 78.56 443 PRO A CA 1
ATOM 3472 C C . PRO A 1 443 ? -3.201 -15.672 -5.428 1.00 78.56 443 PRO A C 1
ATOM 3474 O O . PRO A 1 443 ? -2.650 -15.308 -4.389 1.00 78.56 443 PRO A O 1
ATOM 3477 N N . ASP A 1 444 ? -2.532 -16.177 -6.457 1.00 88.94 444 ASP A N 1
ATOM 3478 C CA . ASP A 1 444 ? -1.086 -16.059 -6.587 1.00 88.94 444 ASP A CA 1
ATOM 3479 C C . ASP A 1 444 ? -0.767 -14.717 -7.254 1.00 88.94 444 ASP A C 1
ATOM 3481 O O . ASP A 1 444 ? -1.314 -14.406 -8.309 1.00 88.94 444 ASP A O 1
ATOM 3485 N N . ILE A 1 445 ? 0.113 -13.915 -6.652 1.00 93.00 445 ILE A N 1
ATOM 3486 C CA . ILE A 1 445 ? 0.532 -12.623 -7.213 1.00 93.00 445 ILE A CA 1
ATOM 3487 C C . ILE A 1 445 ? 1.200 -12.770 -8.591 1.00 93.00 445 ILE A C 1
ATOM 3489 O O . ILE A 1 445 ? 1.190 -11.827 -9.381 1.00 93.00 445 ILE A O 1
ATOM 3493 N N . GLU A 1 446 ? 1.748 -13.947 -8.906 1.00 92.75 446 GLU A N 1
ATOM 3494 C CA . GLU A 1 446 ? 2.316 -14.228 -10.227 1.00 92.75 446 GLU A CA 1
ATOM 3495 C C . GLU A 1 446 ? 1.285 -14.701 -11.254 1.00 92.75 446 GLU A C 1
ATOM 3497 O O . GLU A 1 446 ? 1.632 -14.844 -12.426 1.00 92.75 446 GLU A O 1
ATOM 3502 N N . ASP A 1 447 ? 0.024 -14.894 -10.856 1.00 90.62 447 ASP A N 1
ATOM 3503 C CA . ASP A 1 447 ? -1.044 -15.309 -11.758 1.00 90.62 447 ASP A CA 1
ATOM 3504 C C . ASP A 1 447 ? -1.408 -14.199 -12.754 1.00 90.62 447 ASP A C 1
ATOM 3506 O O . ASP A 1 447 ? -1.952 -13.142 -12.410 1.00 90.62 447 ASP A O 1
ATOM 3510 N N . GLU A 1 448 ? -1.112 -14.452 -14.025 1.00 90.00 448 GLU A N 1
ATOM 3511 C CA . GLU A 1 448 ? -1.348 -13.511 -15.120 1.00 90.00 448 GLU A CA 1
ATOM 3512 C C . GLU A 1 448 ? -2.763 -13.611 -15.699 1.00 90.00 448 GLU A C 1
ATOM 3514 O O . GLU A 1 448 ? -3.264 -12.629 -16.251 1.00 90.00 448 GLU A O 1
ATOM 3519 N N . GLU A 1 449 ? -3.417 -14.761 -15.537 1.00 90.94 449 GLU A N 1
ATOM 3520 C CA . GLU A 1 449 ? -4.646 -15.120 -16.259 1.00 90.94 449 GLU A CA 1
ATOM 3521 C C . GLU A 1 449 ? -5.859 -15.275 -15.335 1.00 90.94 449 GLU A C 1
ATOM 3523 O O . GLU A 1 449 ? -7.003 -15.207 -15.789 1.00 90.94 449 GLU A O 1
ATOM 3528 N N . GLY A 1 450 ? -5.620 -15.487 -14.040 1.00 92.19 450 GLY A N 1
ATOM 3529 C CA . GLY A 1 450 ? -6.675 -15.699 -13.062 1.00 92.19 450 GLY A CA 1
ATOM 3530 C C . GLY A 1 450 ? -7.511 -14.465 -12.747 1.00 92.19 450 GLY A C 1
ATOM 3531 O O . GLY A 1 450 ? -7.201 -13.331 -13.119 1.00 92.19 450 GLY A O 1
ATOM 3532 N N . GLU A 1 451 ? -8.581 -14.689 -11.998 1.00 94.31 451 GLU A N 1
ATOM 3533 C CA . GLU A 1 451 ? -9.446 -13.636 -11.469 1.00 94.31 451 GLU A CA 1
ATOM 3534 C C . GLU A 1 451 ? -8.671 -12.634 -10.585 1.00 94.31 451 GLU A C 1
ATOM 3536 O O . GLU A 1 451 ? -7.685 -12.972 -9.928 1.00 94.31 451 GLU A O 1
ATOM 3541 N N . LEU A 1 452 ? -9.115 -11.376 -10.576 1.00 94.56 452 LEU A N 1
ATOM 3542 C CA . LEU A 1 452 ? -8.537 -10.298 -9.770 1.00 94.56 452 LEU A CA 1
ATOM 3543 C C . LEU A 1 452 ? -9.685 -9.511 -9.136 1.00 94.56 452 LEU A C 1
ATOM 3545 O O . LEU A 1 452 ? -10.608 -9.116 -9.830 1.00 94.56 452 LEU A O 1
ATOM 3549 N N . PHE A 1 453 ? -9.662 -9.273 -7.828 1.00 95.38 453 PHE A N 1
ATOM 3550 C CA . PHE A 1 453 ? -10.662 -8.425 -7.175 1.00 95.38 453 PHE A CA 1
ATOM 3551 C C . PHE A 1 453 ? -10.249 -6.942 -7.206 1.00 95.38 453 PHE A C 1
ATOM 3553 O O . PHE A 1 453 ? -9.065 -6.627 -7.069 1.00 95.38 453 PHE A O 1
ATOM 3560 N N . TRP A 1 454 ? -11.213 -6.026 -7.375 1.00 94.69 454 TRP A N 1
ATOM 3561 C CA . TRP A 1 454 ? -10.968 -4.582 -7.272 1.00 94.69 454 TRP A CA 1
ATOM 3562 C C . TRP A 1 454 ? -10.927 -4.140 -5.808 1.00 94.69 454 TRP A C 1
ATOM 3564 O O . TRP A 1 454 ? -11.954 -4.222 -5.140 1.00 94.69 454 TRP A O 1
ATOM 3574 N N . PRO A 1 455 ? -9.785 -3.642 -5.300 1.00 92.75 455 PRO A N 1
ATOM 3575 C CA . PRO A 1 455 ? -9.679 -3.222 -3.909 1.00 92.75 455 PRO A CA 1
ATOM 3576 C C . PRO A 1 455 ? -10.484 -1.926 -3.683 1.00 92.75 455 PRO A C 1
ATOM 3578 O O . PRO A 1 455 ? -10.006 -0.824 -3.943 1.00 92.75 455 PRO A O 1
ATOM 3581 N N . ASP A 1 456 ? -11.725 -2.055 -3.210 1.00 86.06 456 ASP A N 1
ATOM 3582 C CA . ASP A 1 456 ? -12.667 -0.948 -2.996 1.00 86.06 456 ASP A CA 1
ATOM 3583 C C . ASP A 1 456 ? -12.615 -0.364 -1.575 1.00 86.06 456 ASP A C 1
ATOM 3585 O O . ASP A 1 456 ? -12.858 0.828 -1.382 1.00 86.06 456 ASP A O 1
ATOM 3589 N N . GLN A 1 457 ? -12.281 -1.184 -0.576 1.00 85.44 457 GLN A N 1
ATOM 3590 C CA . GLN A 1 457 ? -12.406 -0.836 0.840 1.00 85.44 457 GLN A CA 1
ATOM 3591 C C . GLN A 1 457 ? -11.079 -0.963 1.590 1.00 85.44 457 GLN A C 1
ATOM 3593 O O . GLN A 1 457 ? -10.781 -1.988 2.193 1.00 85.44 457 GLN A O 1
ATOM 3598 N N . GLY A 1 458 ? -10.305 0.124 1.633 1.00 90.25 458 GLY A N 1
ATOM 3599 C CA . GLY A 1 458 ? -9.102 0.180 2.472 1.00 90.25 458 GLY A CA 1
ATOM 3600 C C . GLY A 1 458 ? -9.409 0.236 3.974 1.00 90.25 458 GLY A C 1
ATOM 3601 O O . GLY A 1 458 ? -8.632 -0.270 4.779 1.00 90.25 458 GLY A O 1
ATOM 3602 N N . ILE A 1 459 ? -10.552 0.815 4.373 1.00 90.75 459 ILE A N 1
ATOM 3603 C CA . ILE A 1 459 ? -10.879 1.145 5.777 1.00 90.75 459 ILE A CA 1
ATOM 3604 C C . ILE A 1 459 ? -10.915 -0.070 6.716 1.00 90.75 459 ILE A C 1
ATOM 3606 O O . ILE A 1 459 ? -10.647 0.065 7.907 1.00 90.75 459 ILE A O 1
ATOM 3610 N N . THR A 1 460 ? -11.203 -1.257 6.184 1.00 92.19 460 THR A N 1
ATOM 3611 C CA . THR A 1 460 ? -11.224 -2.521 6.934 1.00 92.19 460 THR A CA 1
ATOM 3612 C C . THR A 1 460 ? -9.821 -3.058 7.228 1.00 92.19 460 THR A C 1
ATOM 3614 O O . THR A 1 460 ? -9.680 -4.080 7.894 1.00 92.19 460 THR A O 1
ATOM 3617 N N . GLY A 1 461 ? -8.769 -2.407 6.721 1.00 90.56 461 GLY A N 1
ATOM 3618 C CA . GLY A 1 461 ? -7.395 -2.891 6.817 1.00 90.56 461 GLY A CA 1
ATOM 3619 C C . GLY A 1 461 ? -7.143 -4.166 6.006 1.00 90.56 461 GLY A C 1
ATOM 3620 O O . GLY A 1 461 ? -6.192 -4.886 6.317 1.00 90.56 461 GLY A O 1
ATOM 3621 N N . GLN A 1 462 ? -7.993 -4.461 5.018 1.00 92.56 462 GLN A N 1
ATOM 3622 C CA . GLN A 1 462 ? -7.864 -5.568 4.065 1.00 92.56 462 GLN A CA 1
ATOM 3623 C C . GLN A 1 462 ? -7.582 -5.036 2.651 1.00 92.56 462 GLN A C 1
ATOM 3625 O O . GLN A 1 462 ? -7.642 -3.832 2.401 1.00 92.56 462 GLN A O 1
ATOM 3630 N N . GLY A 1 463 ? -7.263 -5.937 1.723 1.00 94.69 463 GLY A N 1
ATOM 3631 C CA . GLY A 1 463 ? -7.147 -5.646 0.291 1.00 94.69 463 GLY A CA 1
ATOM 3632 C C . GLY A 1 463 ? -5.761 -5.235 -0.208 1.00 94.69 463 GLY A C 1
ATOM 3633 O O . GLY A 1 463 ? -5.610 -4.908 -1.384 1.00 94.69 463 GLY A O 1
ATOM 3634 N N . ILE A 1 464 ? -4.730 -5.300 0.637 1.00 96.06 464 ILE A N 1
ATOM 3635 C CA . ILE A 1 464 ? -3.338 -5.066 0.228 1.00 96.06 464 ILE A CA 1
ATOM 3636 C C . ILE A 1 464 ? -2.843 -6.157 -0.738 1.00 96.06 464 ILE A C 1
ATOM 3638 O O . ILE A 1 464 ? -2.159 -5.845 -1.709 1.00 96.06 464 ILE A O 1
ATOM 3642 N N . GLY A 1 465 ? -3.186 -7.422 -0.519 1.00 95.19 465 GLY A N 1
ATOM 3643 C CA . GLY A 1 465 ? -2.912 -8.541 -1.417 1.00 95.19 465 GLY A CA 1
ATOM 3644 C C . GLY A 1 465 ? -3.564 -8.346 -2.787 1.00 95.19 465 GLY A C 1
ATOM 3645 O O . GLY A 1 465 ? -2.880 -8.458 -3.805 1.00 95.19 465 GLY A O 1
ATOM 3646 N N . TRP A 1 466 ? -4.839 -7.935 -2.823 1.00 96.25 466 TRP A N 1
ATOM 3647 C CA . TRP A 1 466 ? -5.528 -7.560 -4.068 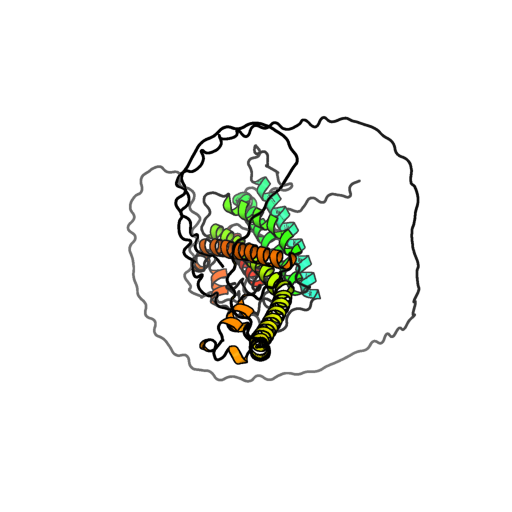1.00 96.25 466 TRP A CA 1
ATOM 3648 C C . TRP A 1 466 ? -4.826 -6.415 -4.789 1.00 96.25 466 TRP A C 1
ATOM 3650 O O . TRP A 1 466 ? -4.612 -6.471 -5.999 1.00 96.25 466 TRP A O 1
ATOM 3660 N N . LEU A 1 467 ? -4.409 -5.400 -4.034 1.00 96.94 467 LEU A N 1
ATOM 3661 C CA . LEU A 1 467 ? -3.660 -4.267 -4.552 1.00 96.94 467 LEU A CA 1
ATOM 3662 C C . LEU A 1 467 ? -2.303 -4.681 -5.140 1.00 96.94 467 LEU A C 1
ATOM 3664 O O . LEU A 1 467 ? -1.917 -4.194 -6.202 1.00 96.94 467 LEU A O 1
ATOM 3668 N N . CYS A 1 468 ? -1.597 -5.608 -4.493 1.00 97.62 468 CYS A N 1
ATOM 3669 C CA . CYS A 1 468 ? -0.340 -6.149 -5.001 1.00 97.62 468 CYS A CA 1
ATOM 3670 C C . CYS A 1 468 ? -0.548 -6.930 -6.308 1.00 97.62 468 CYS A C 1
ATOM 3672 O O . CYS A 1 468 ? 0.198 -6.714 -7.264 1.00 97.62 468 CYS A O 1
ATOM 3674 N N . LEU A 1 469 ? -1.586 -7.772 -6.386 1.00 96.88 469 LEU A N 1
ATOM 3675 C CA . LEU A 1 469 ? -1.939 -8.499 -7.610 1.00 96.88 469 LEU A CA 1
ATOM 3676 C C . LEU A 1 469 ? -2.328 -7.544 -8.745 1.00 96.88 469 LEU A C 1
ATOM 3678 O O . LEU A 1 469 ? -1.838 -7.690 -9.864 1.00 96.88 469 LEU A O 1
ATOM 3682 N N . MET A 1 470 ? -3.154 -6.535 -8.457 1.00 97.62 470 MET A N 1
ATOM 3683 C CA . MET A 1 470 ? -3.523 -5.504 -9.426 1.00 97.62 470 MET A CA 1
ATOM 3684 C C . MET A 1 470 ? -2.285 -4.764 -9.936 1.00 97.62 470 MET A C 1
ATOM 3686 O O . MET A 1 470 ? -2.108 -4.616 -11.143 1.00 97.62 470 MET A O 1
ATOM 3690 N N . GLY A 1 471 ? -1.394 -4.348 -9.030 1.00 98.00 471 GLY A N 1
ATOM 3691 C CA . GLY A 1 471 ? -0.148 -3.684 -9.395 1.00 98.00 471 GLY A CA 1
ATOM 3692 C C . GLY A 1 471 ? 0.731 -4.550 -10.294 1.00 98.00 471 GLY A C 1
ATOM 3693 O O . GLY A 1 471 ? 1.203 -4.074 -11.326 1.00 98.00 471 GLY A O 1
ATOM 3694 N N . LYS A 1 472 ? 0.891 -5.837 -9.965 1.00 98.12 472 LYS A N 1
ATOM 3695 C CA . LYS A 1 472 ? 1.659 -6.780 -10.787 1.00 98.12 472 LYS A CA 1
ATOM 3696 C C . LYS A 1 472 ? 1.039 -6.973 -12.173 1.00 98.12 472 LYS A C 1
ATOM 3698 O O . LYS A 1 472 ? 1.766 -6.932 -13.165 1.00 98.12 472 LYS A O 1
ATOM 3703 N N . ALA A 1 473 ? -0.284 -7.124 -12.255 1.00 97.81 473 ALA A N 1
ATOM 3704 C CA . ALA A 1 473 ? -1.009 -7.258 -13.517 1.00 97.81 473 ALA A CA 1
ATOM 3705 C C . ALA A 1 473 ? -0.833 -6.020 -14.414 1.00 97.81 473 ALA A C 1
ATOM 3707 O O . ALA A 1 473 ? -0.447 -6.160 -15.575 1.00 97.81 473 ALA A O 1
ATOM 3708 N N . MET A 1 474 ? -0.997 -4.815 -13.852 1.00 98.31 474 MET A N 1
ATOM 3709 C CA . MET A 1 474 ? -0.791 -3.557 -14.579 1.00 98.31 474 MET A CA 1
ATOM 3710 C C . MET A 1 474 ? 0.643 -3.432 -15.110 1.00 98.31 474 MET A C 1
ATOM 3712 O O . MET A 1 474 ? 0.843 -3.083 -16.274 1.00 98.31 474 MET A O 1
ATOM 3716 N N . ILE A 1 475 ? 1.648 -3.741 -14.279 1.00 98.44 475 ILE A N 1
ATOM 3717 C CA . ILE A 1 475 ? 3.067 -3.680 -14.663 1.00 98.44 475 ILE A CA 1
ATOM 3718 C C . ILE A 1 475 ? 3.369 -4.659 -15.799 1.00 98.44 475 ILE A C 1
ATOM 3720 O O . ILE A 1 475 ? 4.032 -4.277 -16.762 1.00 98.44 475 ILE A O 1
ATOM 3724 N N . LYS A 1 476 ? 2.892 -5.908 -15.712 1.00 97.75 476 LYS A N 1
ATOM 3725 C CA . LYS A 1 476 ? 3.115 -6.925 -16.752 1.00 97.75 476 LYS A CA 1
ATOM 3726 C C . LYS A 1 476 ? 2.431 -6.544 -18.066 1.00 97.75 476 LYS A C 1
ATOM 3728 O O . LYS A 1 476 ? 3.050 -6.630 -19.126 1.00 97.75 476 LYS A O 1
ATOM 3733 N N . GLU A 1 477 ? 1.180 -6.088 -18.003 1.00 97.62 477 GLU A N 1
ATOM 3734 C CA . GLU A 1 477 ? 0.402 -5.698 -19.180 1.00 97.62 477 GLU A CA 1
ATOM 3735 C C . GLU A 1 477 ? 1.034 -4.514 -19.920 1.00 97.62 477 GLU A C 1
ATOM 3737 O O . GLU A 1 477 ? 1.299 -4.609 -21.119 1.00 97.62 477 GLU A O 1
ATOM 3742 N N . PHE A 1 478 ? 1.338 -3.431 -19.203 1.00 97.88 478 PHE A N 1
ATOM 3743 C CA . PHE A 1 478 ? 1.956 -2.241 -19.787 1.00 97.88 478 PHE A CA 1
ATOM 3744 C C . PHE A 1 478 ? 3.414 -2.487 -20.184 1.00 97.88 478 PHE A C 1
ATOM 3746 O O . PHE A 1 478 ? 3.834 -2.151 -21.290 1.00 97.88 478 PHE A O 1
ATOM 3753 N N . GLY A 1 479 ? 4.190 -3.129 -19.309 1.00 97.62 479 GLY A N 1
ATOM 3754 C CA . GLY A 1 479 ? 5.613 -3.386 -19.514 1.00 97.62 479 GLY A CA 1
ATOM 3755 C C . GLY A 1 479 ? 5.907 -4.251 -20.740 1.00 97.62 479 GLY A C 1
ATOM 3756 O O . GLY A 1 479 ? 6.967 -4.095 -21.349 1.00 97.62 479 GLY A O 1
ATOM 3757 N N . LYS A 1 480 ? 4.961 -5.103 -21.162 1.00 97.56 480 LYS A N 1
ATOM 3758 C CA . LYS A 1 480 ? 5.093 -5.938 -22.365 1.00 97.56 480 LYS A CA 1
ATOM 3759 C C . LYS A 1 480 ? 5.380 -5.119 -23.626 1.00 97.56 480 LYS A C 1
ATOM 3761 O O . LYS A 1 480 ? 6.212 -5.536 -24.429 1.00 97.56 480 LYS A O 1
ATOM 3766 N N . ALA A 1 481 ? 4.748 -3.954 -23.788 1.00 96.81 481 ALA A N 1
ATOM 3767 C CA . ALA A 1 481 ? 4.965 -3.083 -24.948 1.00 96.81 481 ALA A CA 1
ATOM 3768 C C . ALA A 1 481 ? 6.391 -2.502 -25.003 1.00 96.81 481 ALA A C 1
ATOM 3770 O O . ALA A 1 481 ? 6.902 -2.213 -26.081 1.00 96.81 481 ALA A O 1
ATOM 3771 N N . TYR A 1 482 ? 7.054 -2.398 -23.849 1.00 97.31 482 TYR A N 1
ATOM 3772 C CA . TYR A 1 482 ? 8.402 -1.843 -23.700 1.00 97.31 482 TYR A CA 1
ATOM 3773 C C . TYR A 1 482 ? 9.469 -2.923 -23.491 1.00 97.31 482 TYR A C 1
ATOM 3775 O O . TYR A 1 482 ? 10.619 -2.614 -23.190 1.00 97.31 482 TYR A O 1
ATOM 3783 N N . GLY A 1 483 ? 9.103 -4.202 -23.629 1.00 97.62 483 GLY A N 1
ATOM 3784 C CA . GLY A 1 483 ? 10.011 -5.327 -23.430 1.00 97.62 483 GLY A CA 1
ATOM 3785 C C . GLY A 1 483 ? 10.486 -5.502 -21.986 1.00 97.62 483 GLY A C 1
ATOM 3786 O O . GLY A 1 483 ? 11.562 -6.061 -21.790 1.00 97.62 483 GLY A O 1
ATOM 3787 N N . TYR A 1 484 ? 9.727 -5.029 -20.991 1.00 98.25 484 TYR A N 1
ATOM 3788 C CA . TYR A 1 484 ? 10.036 -5.228 -19.574 1.00 98.25 484 TYR A CA 1
ATOM 3789 C C . TYR A 1 484 ? 10.040 -6.721 -19.214 1.00 98.25 484 TYR A C 1
ATOM 3791 O O . TYR A 1 484 ? 9.082 -7.434 -19.503 1.00 98.25 484 TYR A O 1
ATOM 3799 N N . LYS A 1 485 ? 11.115 -7.193 -18.570 1.00 97.75 485 LYS A N 1
ATOM 3800 C CA . LYS A 1 485 ? 11.339 -8.614 -18.236 1.00 97.75 485 LYS A CA 1
ATOM 3801 C C . LYS A 1 485 ? 11.221 -8.936 -16.743 1.00 97.75 485 LYS A C 1
ATOM 3803 O O . LYS A 1 485 ? 11.534 -10.049 -16.335 1.00 97.75 485 LYS A O 1
ATOM 3808 N N . GLY A 1 486 ? 10.821 -7.982 -15.901 1.00 97.06 486 GLY A N 1
ATOM 3809 C CA . GLY A 1 486 ? 10.745 -8.224 -14.458 1.00 97.06 486 GLY A CA 1
ATOM 3810 C C . GLY A 1 486 ? 12.098 -8.621 -13.859 1.00 97.06 486 GLY A C 1
ATOM 3811 O O . GLY A 1 486 ? 13.128 -8.010 -14.153 1.00 97.06 486 GLY A O 1
ATOM 3812 N N . LEU A 1 487 ? 12.093 -9.671 -13.032 1.00 97.69 487 LEU A N 1
ATOM 3813 C CA . LEU A 1 487 ? 13.288 -10.193 -12.361 1.00 97.69 487 LEU A CA 1
ATOM 3814 C C . LEU A 1 487 ? 14.357 -10.729 -13.319 1.00 97.69 487 LEU A C 1
ATOM 3816 O O . LEU A 1 487 ? 15.529 -10.712 -12.957 1.00 97.69 487 LEU A O 1
ATOM 3820 N N . ASP A 1 488 ? 13.985 -11.150 -14.527 1.00 97.56 488 ASP A N 1
ATOM 3821 C CA . ASP A 1 488 ? 14.937 -11.686 -15.507 1.00 97.56 488 ASP A CA 1
ATOM 3822 C C . ASP A 1 488 ? 15.763 -10.583 -16.186 1.00 97.56 488 ASP A C 1
ATOM 3824 O O . ASP A 1 488 ? 16.779 -10.857 -16.822 1.00 97.56 488 ASP A O 1
ATOM 3828 N N . GLY A 1 489 ? 15.334 -9.321 -16.067 1.00 96.19 489 GLY A N 1
ATOM 3829 C CA . GLY A 1 489 ? 16.015 -8.160 -16.643 1.00 96.19 489 GLY A CA 1
ATOM 3830 C C . GLY A 1 489 ? 16.819 -7.322 -15.648 1.00 96.19 489 GLY A C 1
ATOM 3831 O O . GLY A 1 489 ? 17.296 -6.249 -16.026 1.00 96.19 489 GLY A O 1
ATOM 3832 N N . VAL A 1 490 ? 16.941 -7.754 -14.387 1.00 97.25 490 VAL A N 1
ATOM 3833 C CA . VAL A 1 490 ? 17.555 -6.936 -13.330 1.00 97.25 490 VAL A CA 1
ATOM 3834 C C . VAL A 1 490 ? 19.057 -6.767 -13.518 1.00 97.25 490 VAL A C 1
ATOM 3836 O O . VAL A 1 490 ? 19.779 -7.715 -13.820 1.00 97.25 490 VAL A O 1
ATOM 3839 N N . VAL A 1 491 ? 19.549 -5.559 -13.249 1.00 96.75 491 VAL A N 1
ATOM 3840 C CA . VAL A 1 491 ? 20.984 -5.302 -13.118 1.00 96.75 491 VAL A CA 1
ATOM 3841 C C . VAL A 1 491 ? 21.478 -5.966 -11.826 1.00 96.75 491 VAL A C 1
ATOM 3843 O O . VAL A 1 491 ? 20.976 -5.639 -10.743 1.00 96.75 491 VAL A O 1
ATOM 3846 N N . PRO A 1 492 ? 22.451 -6.893 -11.891 1.00 94.12 492 PRO A N 1
ATOM 3847 C CA . PRO A 1 492 ? 22.957 -7.555 -10.700 1.00 94.12 492 PRO A CA 1
ATOM 3848 C C . PRO A 1 492 ? 23.703 -6.556 -9.816 1.00 94.12 492 PRO A C 1
ATOM 3850 O O . PRO A 1 492 ? 24.494 -5.738 -10.288 1.00 94.12 492 PRO A O 1
ATOM 3853 N N . LYS A 1 493 ? 23.482 -6.649 -8.501 1.00 92.69 493 LYS A N 1
ATOM 3854 C CA . LYS A 1 493 ? 24.288 -5.901 -7.538 1.00 92.69 493 LYS A CA 1
ATOM 3855 C C . LYS A 1 493 ? 25.733 -6.410 -7.606 1.00 92.69 493 LYS A C 1
ATOM 3857 O O . LYS A 1 493 ? 25.918 -7.623 -7.509 1.00 92.69 493 LYS A O 1
ATOM 3862 N N . PRO A 1 494 ? 26.746 -5.532 -7.733 1.00 89.62 494 PRO A N 1
ATOM 3863 C CA . PRO A 1 494 ? 28.141 -5.932 -7.674 1.00 89.62 494 PRO A CA 1
ATOM 3864 C C . PRO A 1 494 ? 28.385 -6.747 -6.408 1.00 89.62 494 PRO A C 1
ATOM 3866 O O . PRO A 1 494 ? 28.078 -6.292 -5.301 1.00 89.62 494 PRO A O 1
ATOM 3869 N N . ASN A 1 495 ? 28.919 -7.956 -6.569 1.00 84.06 495 ASN A N 1
ATOM 3870 C CA . ASN A 1 495 ? 29.392 -8.727 -5.434 1.00 84.06 495 ASN A CA 1
ATOM 3871 C C . ASN A 1 495 ? 30.557 -7.941 -4.837 1.00 84.06 495 ASN A C 1
ATOM 3873 O O . ASN A 1 495 ? 31.627 -7.860 -5.440 1.00 84.06 495 ASN A O 1
ATOM 3877 N N . HIS A 1 496 ? 30.354 -7.339 -3.665 1.00 72.12 496 HIS A N 1
ATOM 3878 C CA . HIS A 1 496 ? 31.486 -6.958 -2.837 1.00 72.12 496 HIS A CA 1
ATOM 3879 C C . HIS A 1 496 ? 32.186 -8.277 -2.518 1.00 72.12 496 HIS A C 1
ATOM 3881 O O . HIS A 1 496 ? 31.662 -9.081 -1.745 1.00 72.12 496 HIS A O 1
ATOM 3887 N N . GLY A 1 497 ? 33.299 -8.559 -3.202 1.00 69.75 497 GLY A N 1
ATOM 3888 C CA . GLY A 1 497 ? 34.156 -9.681 -2.840 1.00 69.75 497 GLY A CA 1
ATOM 3889 C C . GLY A 1 497 ? 34.489 -9.605 -1.346 1.00 69.75 497 GLY A C 1
ATOM 3890 O O . GLY A 1 497 ? 34.329 -8.532 -0.754 1.00 69.75 497 GLY A O 1
ATOM 3891 N N . PRO A 1 498 ? 34.922 -10.711 -0.716 1.00 58.66 498 PRO A N 1
ATOM 3892 C CA . PRO A 1 498 ? 35.353 -10.657 0.674 1.00 58.66 498 PRO A CA 1
ATOM 3893 C C . PRO A 1 498 ? 36.365 -9.521 0.792 1.00 58.66 498 PRO A C 1
ATOM 3895 O O . PRO A 1 498 ? 37.376 -9.536 0.086 1.00 58.66 498 PRO A O 1
ATOM 3898 N N . SER A 1 499 ? 36.030 -8.504 1.590 1.00 54.31 499 SER A N 1
ATOM 3899 C CA . SER A 1 499 ? 36.928 -7.404 1.915 1.00 54.31 499 SER A CA 1
ATOM 3900 C C . SER A 1 499 ? 38.209 -8.048 2.434 1.00 54.31 499 SER A C 1
ATOM 3902 O O . SER A 1 499 ? 38.190 -8.634 3.516 1.00 54.31 499 SER A O 1
ATOM 3904 N N . ARG A 1 500 ? 39.247 -8.082 1.597 1.00 42.66 500 ARG A N 1
ATOM 3905 C CA . ARG A 1 500 ? 40.543 -8.649 1.963 1.00 42.66 500 ARG A CA 1
ATOM 3906 C C . ARG A 1 500 ? 41.237 -7.755 2.968 1.00 42.66 500 ARG A C 1
ATOM 3908 O O . ARG A 1 500 ? 41.121 -6.519 2.805 1.00 42.66 500 ARG A O 1
#

Secondary structure (DSSP, 8-state):
------SPPPS-PPPPPP------PPP-------------------------------------------------PPPPPPP---------------PPPP----------------------PPB-PPP--SPPPHHHHHHHHHHHHHHHHHHHHHHHHHHHHTS-TTSTT----SSPPPTTSHHHHTHHHHHHHHHHHHHHHHHHHHHHHHHHSSP-HHHHHHHHHHHHHHHHHHHS-TT--HHHHHHHHHHHHHHHHHHHHHHHHHIIIIIHHHHHHHHHHHHHHHHHHHHHHHHHHHHHHH------------------------------------------PPPP---GGGS-HHHHT-GGG--HHHHHHHHH---PPPHHHHHHHHHHHHHHHHHHHHHHHHHHH--HHHHHHH-HHHHHHHHT----TT-TTS--TT-SSB-------TTTT--HHHHHHHHHHHHHHHHGGGT--GGGGPPPPP------

Foldseek 3Di:
DDDDPPDDDDPDDDDDDPDDDPDDDDDDDDDDDDDDDDDDDDDDDDDDDDDDDDDDDDDDDDDDDDDDDDDDDDDDDDDDDDDDDDDDDDDDDDDDDDDDDDDDDDDDDDPDPPPDDDPDPPLQAFDADPFPPDFDDLVVLQVLLVVLLVLLVLLLVQLQQLQLCPDDPPDPSRDNFPDQDDCPALCNVVSLVLSLLSLLLSLLSLLSSLVSVCVNDPHDLVSLVVCVVSLVVSLCSLPVDPPQDLLSLLSNLLSLLLLLLSLLLVLLSLCPPPQVVVVVVLLVVLLVQLVVLLVVLVVVVVVVVVPPPDDDPDDDDDDDDDDDDDDDDDDDDDDDDDDDDDPDDPPPDPQDDDPLVSYDPVCSVPVVPDDPSSSVSSSPDDDDDDPVNVVSVVSSVVSNVSSVVSNVSSCVSHDLVSCCVLVVQLSSLAVNAPDDQVSLSRDDLPDQRHHAHDQPDSNNSGCSSSSSSSSSNSSVRNCVVSVNDRSVPGRDDPPPDPPD

Sequence (500 aa):
LIGDLSRPLSATLPPSPPASRSSSPVPPIKRKLDSVSDPDAVKRPRTNSTADHAYTRSNSSSSSSSSSSHQQQSHQPAPSIPQRQQPSIQPSQSVVARSEPCEDGEVREEPAVQVSQPRGSTVDVPIRRPRKGKPPQHHVHEEIHDRYHSAGRKLKYSGDARFWSTYPPTHREYRPLPDPPPPNSPYHKHGGLIARLELLDALVCFTYAIWNRDVTRRPCIETWKTLEAFLGWCRAKWQAEEGINEAEKAFLGLIWMFDSFIQSRKLYVLIHYQLQGEMEVQYQKMKGMIATAETEALSAVNTGLLNGKVAHPMLPSPNSTNSTPDNRDDSTPKESSGRTAVSAQQSTKPPHQIPTKLLPEHLQSNTATILPHVLSAISSVSLPMEPAMVQNIKDLTLIFNRAASSMTSAQTTLHLPLLRRCFPKTWARMMYTTLSPTEEYEPDIEDEEGELFWPDQGITGQGIGWLCLMGKAMIKEFGKAYGYKGLDGVVPKPNHGPSR

pLDDT: mean 77.7, std 23.25, range [31.69, 98.69]

Radius of gyration: 37.82 Å; Cα contacts (8 Å, |Δi|>4): 404; chains: 1; bounding box: 87×114×110 Å

Solvent-accessible surface area (backbone atoms only — not comparable to full-atom values): 32092 Å² total; per-residue (Å²): 144,79,77,85,79,91,61,86,77,74,93,71,75,77,82,77,79,80,87,77,76,93,78,79,84,82,82,84,84,76,86,79,84,87,82,91,81,84,89,86,92,81,85,86,83,89,86,87,81,89,82,88,82,88,83,82,88,79,90,82,89,80,83,89,76,89,78,89,83,87,81,86,81,82,89,78,88,79,85,87,79,86,84,81,88,76,85,88,81,85,80,91,78,88,79,84,87,83,86,78,89,86,87,77,98,69,88,74,74,80,73,76,82,80,76,85,73,78,92,68,87,71,77,71,70,41,46,83,70,84,78,72,90,61,78,80,57,67,70,58,32,51,54,48,19,55,51,26,40,53,49,14,52,45,26,36,52,17,9,52,50,37,41,28,38,60,45,57,88,86,41,91,71,40,39,80,59,96,78,66,61,56,78,88,37,46,65,42,73,41,26,53,61,50,13,54,49,28,38,50,52,13,50,35,24,40,52,45,13,52,47,35,46,38,75,68,42,83,71,53,65,69,67,59,55,72,48,49,65,56,52,53,50,52,49,51,66,64,64,69,55,84,85,69,48,73,56,59,37,28,51,50,8,49,54,25,38,49,53,12,35,53,29,19,30,45,44,37,49,46,43,68,77,54,43,50,62,53,50,48,54,52,48,53,52,50,34,51,52,32,51,50,32,36,52,52,43,56,49,50,56,63,51,61,68,72,66,72,73,86,74,76,91,74,78,89,77,88,82,89,81,91,82,90,90,86,86,82,87,84,91,83,85,91,88,80,91,82,89,75,90,72,82,80,75,79,78,78,70,77,79,79,81,73,62,59,88,55,45,56,76,86,46,53,83,45,68,88,73,60,52,70,65,34,52,50,42,37,68,66,62,78,78,92,75,56,70,66,58,56,49,51,53,51,49,47,52,52,36,49,52,50,19,51,55,24,38,54,54,8,55,78,37,38,46,70,74,54,34,48,73,63,34,46,66,54,35,31,16,35,76,68,37,87,70,57,82,88,49,58,75,64,68,59,63,84,57,85,53,41,56,36,56,73,70,80,57,35,74,78,41,47,40,61,54,32,45,29,31,51,51,44,42,46,50,54,64,55,28,52,83,54,64,56,55,67,83,83,61,48,54,77,77,80,78,78,63,84,85,123

Organism: NCBI:txid181874